Protein AF-A0A2H0LIT5-F1 (afdb_monomer_lite)

Foldseek 3Di:
DDPVVVCPDPVNVVVVVVVVVVVLVVVDDDDDPVVQPPDPDDPVVLVVLLVVQLLLQQLVCCVPPVDGDDPVRSVVSSVVCVVPVVVSVSSVVVCVALVVVVSVVVVDVVVLVVLLVVLLVLLLLLLVLLLVVLVVLLCLVPVLPDPPPPDPDDDDDDDRDDLQHWDDPDQQDTFRFDRVLNVVRDPVVSVLSSVLSSQSQQASFVQLLLQLQVVCVVVVHHDDSSRLSSQQVCRCSRNVLDPPVDSDGYDKGFLLSSQSVCVSSVFHWFKFQADLVLQQVAPAKKWFFWAPVLPLAGAHIWIFGHHHQFWTWIATSVRDIGIHGSVVRVSGTSRIITGGPPPPGHHTDDPVVSSRHIYGHPDDCCSVPPDPPPPPPVPPPD

pLDDT: mean 76.32, std 19.73, range [28.28, 97.38]

Radius of gyration: 26.39 Å; chains: 1; bounding box: 64×63×86 Å

Sequence (382 aa):
MRLDRLIESPSMKALSLALAIIFAAEQAWGADPSTLQTLQASRDYQRQLDTAHTAAIITIYDDLYSRKPTEQELKEALVFLRRTPQLAHLVERLSQSPESRWRLRQLNPERIKYRKAEAARISAEVSRLVGDALRSLARQGQGAGARGQENQNSSSHAPRPTPHAPVSMMPGLDVTPAVPTLTQLNETEIQAFETWLRQPESLCSNCAPNALAPMLGRVGISASREILTSQAFLLDYLGGNLQLRAFSGPLTVSMDTVQRLAQAYGLTLNTVELTPDELVLLRFPMIAALDLTKDGVADHYVVVTEATDDRVDYLESDGTHETIPTYEFLKLFTRYALVASADSYGTLLSASHRHAIHGGHRDKDTYLYGPPLQVLSLYTAA

Structure (mmCIF, N/CA/C/O backbone):
data_AF-A0A2H0LIT5-F1
#
_entry.id   AF-A0A2H0LIT5-F1
#
loop_
_atom_site.group_PDB
_atom_site.id
_atom_site.type_symbol
_atom_site.label_atom_id
_atom_site.label_alt_id
_atom_site.label_comp_id
_atom_site.label_asym_id
_atom_site.label_entity_id
_atom_site.label_seq_id
_atom_site.pdbx_PDB_ins_code
_atom_site.Cartn_x
_atom_site.Cartn_y
_atom_site.Cartn_z
_atom_site.occupancy
_atom_site.B_iso_or_equiv
_atom_site.auth_seq_id
_atom_site.auth_comp_id
_atom_site.auth_asym_id
_atom_site.auth_atom_id
_atom_site.pdbx_PDB_model_num
ATOM 1 N N . MET A 1 1 ? -9.826 43.470 10.179 1.00 46.88 1 MET A N 1
ATOM 2 C CA . MET A 1 1 ? -9.322 42.707 11.344 1.00 46.88 1 MET A CA 1
ATOM 3 C C . MET A 1 1 ? -8.596 41.484 10.794 1.00 46.88 1 MET A C 1
ATOM 5 O O . MET A 1 1 ? -9.184 40.827 9.949 1.00 46.88 1 MET A O 1
ATOM 9 N N . ARG A 1 2 ? -7.319 41.244 11.135 1.00 45.44 2 ARG A N 1
ATOM 10 C CA . ARG A 1 2 ? -6.558 40.087 10.607 1.00 45.44 2 ARG A CA 1
ATOM 11 C C . ARG A 1 2 ? -7.128 38.783 11.179 1.00 45.44 2 ARG A C 1
ATOM 13 O O . ARG A 1 2 ? -7.414 38.751 12.376 1.00 45.44 2 ARG A O 1
ATOM 20 N N . LEU A 1 3 ? -7.295 37.761 10.334 1.00 28.28 3 LEU A N 1
ATOM 21 C CA . LEU A 1 3 ? -7.896 36.459 10.674 1.00 28.28 3 LEU A CA 1
ATOM 22 C C . LEU A 1 3 ? -7.222 35.817 11.903 1.00 28.28 3 LEU A C 1
ATOM 24 O O . LEU A 1 3 ? -7.890 35.267 12.774 1.00 28.28 3 LEU A O 1
ATOM 28 N N . ASP A 1 4 ? -5.913 36.014 12.023 1.00 35.34 4 ASP A N 1
ATOM 29 C CA . ASP A 1 4 ? -5.042 35.491 13.080 1.00 35.34 4 ASP A CA 1
ATOM 30 C C . ASP A 1 4 ? -5.458 35.984 14.480 1.00 35.34 4 ASP A C 1
ATOM 32 O O . ASP A 1 4 ? -5.495 35.217 15.438 1.00 35.34 4 ASP A O 1
ATOM 36 N N . ARG A 1 5 ? -5.895 37.247 14.599 1.00 41.34 5 ARG A N 1
ATOM 37 C CA . ARG A 1 5 ? -6.399 37.802 15.874 1.00 41.34 5 ARG A CA 1
ATOM 38 C C . ARG A 1 5 ? -7.802 37.316 16.229 1.00 41.34 5 ARG A C 1
ATOM 40 O O . ARG A 1 5 ? -8.208 37.409 17.383 1.00 41.34 5 ARG A O 1
ATOM 47 N N . LEU A 1 6 ? -8.558 36.845 15.240 1.00 36.84 6 LEU A N 1
ATOM 48 C CA . LEU A 1 6 ? -9.903 36.315 15.436 1.00 36.84 6 LEU A CA 1
ATOM 49 C C . LEU A 1 6 ? -9.808 34.908 16.046 1.00 36.84 6 LEU A C 1
ATOM 51 O O . LEU A 1 6 ? -10.478 34.644 17.042 1.00 36.84 6 LEU A O 1
ATOM 55 N N . ILE A 1 7 ? -8.892 34.075 15.533 1.00 42.31 7 ILE A N 1
ATOM 56 C CA . ILE A 1 7 ? -8.602 32.711 16.017 1.00 42.31 7 ILE A CA 1
ATOM 57 C C . ILE A 1 7 ? -8.035 32.711 17.445 1.00 42.31 7 ILE A C 1
ATOM 59 O O . ILE A 1 7 ? -8.375 31.842 18.246 1.00 42.31 7 ILE A O 1
ATOM 63 N N . GLU A 1 8 ? -7.217 33.702 17.802 1.00 48.88 8 GLU A N 1
ATOM 64 C CA . GLU A 1 8 ? -6.660 33.812 19.156 1.00 48.88 8 GLU A CA 1
ATOM 65 C C . GLU A 1 8 ? -7.640 34.342 20.204 1.00 48.88 8 GLU A C 1
ATOM 67 O O . GLU A 1 8 ? -7.341 34.292 21.401 1.00 48.88 8 GLU A O 1
ATOM 72 N N . SER A 1 9 ? -8.812 34.831 19.787 1.00 67.94 9 SER A N 1
ATOM 73 C CA . SER A 1 9 ? -9.784 35.341 20.744 1.00 67.94 9 SER A CA 1
ATOM 74 C C . SER A 1 9 ? -10.250 34.215 21.683 1.00 67.94 9 SER A C 1
ATOM 76 O O . SER A 1 9 ? -10.530 33.101 21.225 1.00 67.94 9 SER A O 1
ATOM 78 N N . PRO A 1 10 ? -10.381 34.485 22.996 1.00 61.59 10 PRO A N 1
ATOM 79 C CA . PRO A 1 10 ? -10.907 33.514 23.957 1.00 61.59 10 PRO A CA 1
ATOM 80 C C . PRO A 1 10 ? -12.250 32.927 23.508 1.00 61.59 10 PRO A C 1
ATOM 82 O O . PRO A 1 10 ? -12.506 31.742 23.692 1.00 61.59 10 PRO A O 1
ATOM 85 N N . SER A 1 11 ? -13.066 33.744 22.839 1.00 47.16 11 SER A N 1
ATOM 86 C CA . SER A 1 11 ? -14.354 33.364 22.267 1.00 47.16 11 SER A CA 1
ATOM 87 C C . SER A 1 11 ? -14.230 32.363 21.118 1.00 47.16 11 SER A C 1
ATOM 89 O O . SER A 1 11 ? -15.027 31.438 21.063 1.00 47.16 11 SER A O 1
ATOM 91 N N . MET A 1 12 ? -13.233 32.489 20.233 1.00 52.12 12 MET A N 1
ATOM 92 C CA . MET A 1 12 ? -13.000 31.511 19.160 1.00 52.12 12 MET A CA 1
ATOM 93 C C . MET A 1 12 ? -12.346 30.230 19.662 1.00 52.12 12 MET A C 1
ATOM 95 O O . MET A 1 12 ? -12.681 29.164 19.164 1.00 52.12 12 MET A O 1
ATOM 99 N N . LYS A 1 13 ? -11.474 30.289 20.675 1.00 57.69 13 LYS A N 1
ATOM 100 C CA . LYS A 1 13 ? -10.953 29.075 21.327 1.00 57.69 13 LYS A CA 1
ATOM 101 C C . LYS A 1 13 ? -12.069 28.315 22.044 1.00 57.69 13 LYS A C 1
ATOM 103 O O . LYS A 1 13 ? -12.179 27.103 21.892 1.00 57.69 13 LYS A O 1
ATOM 108 N N . ALA A 1 14 ? -12.939 29.038 22.751 1.00 54.03 14 ALA A N 1
ATOM 109 C CA . ALA A 1 14 ? -14.135 28.476 23.363 1.00 54.03 14 ALA A CA 1
ATOM 110 C C . ALA A 1 14 ? -15.132 27.956 22.316 1.00 54.03 14 ALA A C 1
ATOM 112 O O . ALA A 1 14 ? -15.730 26.916 22.548 1.00 54.03 14 ALA A O 1
ATOM 113 N N . LEU A 1 15 ? -15.277 28.621 21.162 1.00 49.34 15 LEU A N 1
ATOM 114 C CA . LEU A 1 15 ? -16.132 28.174 20.058 1.00 49.34 15 LEU A CA 1
ATOM 115 C C . LEU A 1 15 ? -15.572 26.928 19.366 1.00 49.34 15 LEU A C 1
ATOM 117 O O . LEU A 1 15 ? -16.328 26.004 19.120 1.00 49.34 15 LEU A O 1
ATOM 121 N N . SER A 1 16 ? -14.270 26.862 19.084 1.00 54.06 16 SER A N 1
ATOM 122 C CA . SER A 1 16 ? -13.625 25.683 18.489 1.00 54.06 16 SER A CA 1
ATOM 123 C C . SER A 1 16 ? -13.676 24.484 19.432 1.00 54.06 16 SER A C 1
ATOM 125 O O . SER A 1 16 ? -13.962 23.371 18.998 1.00 54.06 16 SER A O 1
ATOM 127 N N . LEU A 1 17 ? -13.479 24.720 20.733 1.00 54.22 17 LEU A N 1
ATOM 128 C CA . LEU A 1 17 ? -13.672 23.704 21.760 1.00 54.22 17 LEU A CA 1
ATOM 129 C C . LEU A 1 17 ? -15.151 23.298 21.841 1.00 54.22 17 LEU A C 1
ATOM 131 O O . LEU A 1 17 ? -15.450 22.116 21.795 1.00 54.22 17 LEU A O 1
ATOM 135 N N . ALA A 1 18 ? -16.089 24.248 21.863 1.00 48.41 18 ALA A N 1
ATOM 136 C CA . ALA A 1 18 ? -17.526 23.969 21.869 1.00 48.41 18 ALA A CA 1
ATOM 137 C C . ALA A 1 18 ? -18.001 23.239 20.602 1.00 48.41 18 ALA A C 1
ATOM 139 O O . ALA A 1 18 ? -18.852 22.368 20.703 1.00 48.41 18 ALA A O 1
ATOM 140 N N . LEU A 1 19 ? -17.440 23.530 19.427 1.00 47.19 19 LEU A N 1
ATOM 141 C CA . LEU A 1 19 ? -17.748 22.845 18.170 1.00 47.19 19 LEU A CA 1
ATOM 142 C C . LEU A 1 19 ? -17.190 21.422 18.162 1.00 47.19 19 LEU A C 1
ATOM 144 O O . LEU A 1 19 ? -17.916 20.507 17.790 1.00 47.19 19 LEU A O 1
ATOM 148 N N . ALA A 1 20 ? -15.967 21.206 18.657 1.00 52.75 20 ALA A N 1
ATOM 149 C CA . ALA A 1 20 ? -15.430 19.861 18.877 1.00 52.75 20 ALA A CA 1
ATOM 150 C C . ALA A 1 20 ? -16.291 19.057 19.874 1.00 52.75 20 ALA A C 1
ATOM 152 O O . ALA A 1 20 ? -16.468 17.851 19.720 1.00 52.75 20 ALA A O 1
ATOM 153 N N . ILE A 1 21 ? -16.883 19.737 20.861 1.00 50.41 21 ILE A N 1
ATOM 154 C CA . ILE A 1 21 ? -17.790 19.157 21.860 1.00 50.41 21 ILE A CA 1
ATOM 155 C C . ILE A 1 21 ? -19.175 18.851 21.277 1.00 50.41 21 ILE A C 1
ATOM 157 O O . ILE A 1 21 ? -19.727 17.795 21.567 1.00 50.41 21 ILE A O 1
ATOM 161 N N . ILE A 1 22 ? -19.738 19.736 20.450 1.00 44.22 22 ILE A N 1
ATOM 162 C CA . ILE A 1 22 ? -21.031 19.529 19.779 1.00 44.22 22 ILE A CA 1
ATOM 163 C C . ILE A 1 22 ? -20.922 18.377 18.773 1.00 44.22 22 ILE A C 1
ATOM 165 O O . ILE A 1 22 ? -21.782 17.503 18.773 1.00 44.22 22 ILE A O 1
ATOM 169 N N . PHE A 1 23 ? -19.826 18.303 18.010 1.00 43.69 23 PHE A N 1
ATOM 170 C CA . PHE A 1 23 ? -19.557 17.196 17.084 1.00 43.69 23 PHE A CA 1
ATOM 171 C C . PHE A 1 23 ? -19.403 15.851 17.817 1.00 43.69 23 PHE A C 1
ATOM 173 O O . PHE A 1 23 ? -19.815 14.804 17.325 1.00 43.69 23 PHE A O 1
ATOM 180 N N . ALA A 1 24 ? -18.858 15.884 19.036 1.00 47.91 24 ALA A N 1
ATOM 181 C CA . ALA A 1 24 ? -18.772 14.728 19.921 1.00 47.91 24 ALA A CA 1
ATOM 182 C C . ALA A 1 24 ? -20.116 14.359 20.586 1.00 47.91 24 ALA A C 1
ATOM 184 O O . ALA A 1 24 ? -20.344 13.192 20.904 1.00 47.91 24 ALA A O 1
ATOM 185 N N . ALA A 1 25 ? -21.008 15.331 20.797 1.00 41.25 25 ALA A N 1
ATOM 186 C CA . ALA A 1 25 ? -22.327 15.133 21.398 1.00 41.25 25 ALA A CA 1
ATOM 187 C C . ALA A 1 25 ? -23.386 14.648 20.388 1.00 41.25 25 ALA A C 1
ATOM 189 O O . ALA A 1 25 ? -24.246 13.849 20.756 1.00 41.25 25 ALA A O 1
ATOM 190 N N . GLU A 1 26 ? -23.307 15.065 19.119 1.00 39.47 26 GLU A N 1
ATOM 191 C CA . GLU A 1 26 ? -24.199 14.601 18.039 1.00 39.47 26 GLU A CA 1
ATOM 192 C C . GLU A 1 26 ? -24.062 13.096 17.750 1.00 39.47 26 GLU A C 1
ATOM 194 O O . GLU A 1 26 ? -25.013 12.463 17.303 1.00 39.47 26 GLU A O 1
ATOM 199 N N . GLN A 1 27 ? -22.917 12.491 18.078 1.00 45.06 27 GLN A N 1
ATOM 200 C CA . GLN A 1 27 ? -22.673 11.048 17.942 1.00 45.06 27 GLN A CA 1
ATOM 201 C C . GLN A 1 27 ? -23.144 10.229 19.161 1.00 45.06 27 GLN A C 1
ATOM 203 O O . GLN A 1 27 ? -23.008 9.007 19.185 1.00 45.06 27 GLN A O 1
ATOM 208 N N . ALA A 1 28 ? -23.681 10.880 20.199 1.00 43.31 28 ALA A N 1
ATOM 209 C CA . ALA A 1 28 ? -23.946 10.270 21.499 1.00 43.31 28 ALA A CA 1
ATOM 210 C C . ALA A 1 28 ? -25.387 10.509 21.975 1.00 43.31 28 ALA A C 1
ATOM 212 O O . ALA A 1 28 ? -25.616 11.095 23.033 1.00 43.31 28 ALA A O 1
ATOM 213 N N . TRP A 1 29 ? -26.383 10.021 21.237 1.00 38.41 29 TRP A N 1
ATOM 214 C CA . TRP A 1 29 ? -27.737 9.888 21.781 1.00 38.41 29 TRP A CA 1
ATOM 215 C C . TRP A 1 29 ? -27.914 8.505 22.412 1.00 38.41 29 TRP A C 1
ATOM 217 O O . TRP A 1 29 ? -28.050 7.509 21.709 1.00 38.41 29 TRP A O 1
ATOM 227 N N . GLY A 1 30 ? -27.897 8.452 23.752 1.00 43.28 30 GLY A N 1
ATOM 228 C CA . GLY A 1 30 ? -28.296 7.252 24.499 1.00 43.28 30 GLY A CA 1
ATOM 229 C C . GLY A 1 30 ? -27.668 7.016 25.879 1.00 43.28 30 GLY A C 1
ATOM 230 O O . GLY A 1 30 ? -27.470 5.859 26.227 1.00 43.28 30 GLY A O 1
ATOM 231 N N . ALA A 1 31 ? -27.325 8.039 26.674 1.00 36.16 31 ALA A N 1
ATOM 232 C CA . ALA A 1 31 ? -26.805 7.819 28.034 1.00 36.16 31 ALA A CA 1
ATOM 233 C C . ALA A 1 31 ? -27.739 8.376 29.122 1.00 36.16 31 ALA A C 1
ATOM 235 O O . ALA A 1 31 ? -28.137 9.540 29.069 1.00 36.16 31 ALA A O 1
ATOM 236 N N . ASP A 1 32 ? -28.056 7.526 30.105 1.00 39.88 32 ASP A N 1
ATOM 237 C CA . ASP A 1 32 ? -28.914 7.811 31.259 1.00 39.88 32 ASP A CA 1
ATOM 238 C C . ASP A 1 32 ? -28.233 8.794 32.248 1.00 39.88 32 ASP A C 1
ATOM 240 O O . ASP A 1 32 ? -27.153 8.490 32.778 1.00 39.88 32 ASP A O 1
ATOM 244 N N . PRO A 1 33 ? -28.854 9.958 32.534 1.00 41.09 33 PRO A N 1
ATOM 245 C CA . PRO A 1 33 ? -28.364 10.960 33.485 1.00 41.09 33 PRO A CA 1
ATOM 246 C C . PRO A 1 33 ? -28.151 10.455 34.919 1.00 41.09 33 PRO A C 1
ATOM 248 O O . PRO A 1 33 ? -27.396 11.078 35.670 1.00 41.09 33 PRO A O 1
ATOM 251 N N . SER A 1 34 ? -28.793 9.355 35.323 1.00 42.19 34 SER A N 1
ATOM 252 C CA . SER A 1 34 ? -28.765 8.878 36.714 1.00 42.19 34 SER A CA 1
ATOM 253 C C . SER A 1 34 ? -27.408 8.295 37.148 1.00 42.19 34 SER A C 1
ATOM 255 O O . SER A 1 34 ? -27.064 8.321 38.330 1.00 42.19 34 SER A O 1
ATOM 257 N N . THR A 1 35 ? -26.576 7.871 36.194 1.00 42.28 35 THR A N 1
ATOM 258 C CA . THR A 1 35 ? -25.222 7.333 36.426 1.00 42.28 35 THR A CA 1
ATOM 259 C C . THR A 1 35 ? -24.177 8.394 36.808 1.00 42.28 35 THR A C 1
ATOM 261 O O . THR A 1 35 ? -23.099 8.057 37.292 1.00 42.28 35 THR A O 1
ATOM 264 N N . LEU A 1 36 ? -24.463 9.686 36.597 1.00 38.91 36 LEU A N 1
ATOM 265 C CA . LEU A 1 36 ? -23.477 10.772 36.724 1.00 38.91 36 LEU A CA 1
ATOM 266 C C . LEU A 1 36 ? -23.410 11.419 38.120 1.00 38.91 36 LEU A C 1
ATOM 268 O O . LEU A 1 36 ? -22.517 12.229 38.368 1.00 38.91 36 LEU A O 1
ATOM 272 N N . GLN A 1 37 ? -24.323 11.090 39.039 1.00 40.44 37 GLN A N 1
ATOM 273 C CA . GLN A 1 37 ? -24.422 11.759 40.348 1.00 40.44 37 GLN A CA 1
ATOM 274 C C . GLN A 1 37 ? -23.672 11.073 41.505 1.00 40.44 37 GLN A C 1
ATOM 276 O O . GLN A 1 37 ? -23.548 11.669 42.572 1.00 40.44 37 GLN A O 1
ATOM 281 N N . THR A 1 38 ? -23.113 9.874 41.325 1.00 41.53 38 THR A N 1
ATOM 282 C CA . THR A 1 38 ? -22.517 9.078 42.423 1.00 41.53 38 THR A CA 1
ATOM 283 C C . THR A 1 38 ? -20.995 9.174 42.579 1.00 41.53 38 THR A C 1
ATOM 285 O O . THR A 1 38 ? -20.426 8.479 43.417 1.00 41.53 38 THR A O 1
ATOM 288 N N . LEU A 1 39 ? -20.304 10.054 41.851 1.00 42.56 39 LEU A N 1
ATOM 289 C CA . LEU A 1 39 ? -18.839 10.160 41.914 1.00 42.56 39 LEU A CA 1
ATOM 290 C C . LEU A 1 39 ? -18.368 11.346 42.774 1.00 42.56 39 LEU A C 1
ATOM 292 O O . LEU A 1 39 ? -17.823 12.326 42.272 1.00 42.56 39 LEU A O 1
ATOM 296 N N . GLN A 1 40 ? -18.509 11.238 44.098 1.00 47.50 40 GLN A N 1
ATOM 297 C CA . GLN A 1 40 ? -17.606 11.953 45.009 1.00 47.50 40 GLN A CA 1
ATOM 298 C C . GLN A 1 40 ? -16.292 11.166 45.094 1.00 47.50 40 GLN A C 1
ATOM 300 O O . GLN A 1 40 ? -16.123 10.260 45.906 1.00 47.50 40 GLN A O 1
ATOM 305 N N . ALA A 1 41 ? -15.381 11.485 44.179 1.00 54.66 41 ALA A N 1
ATOM 306 C CA . ALA A 1 41 ? -14.093 10.829 44.021 1.00 54.66 41 ALA A CA 1
ATOM 307 C C . ALA A 1 41 ? -13.165 11.022 45.233 1.00 54.66 41 ALA A C 1
ATOM 309 O O . ALA A 1 41 ? -12.994 12.135 45.738 1.00 54.66 41 ALA A O 1
ATOM 310 N N . SER A 1 42 ? -12.484 9.952 45.653 1.00 69.75 42 SER A N 1
ATOM 311 C CA . SER A 1 42 ? -11.337 10.066 46.557 1.00 69.75 42 SER A CA 1
ATOM 312 C C . SER A 1 42 ? -10.236 10.925 45.911 1.00 69.75 42 SER A C 1
ATOM 314 O O . SER A 1 42 ? -10.120 11.000 44.684 1.00 69.75 42 SER A O 1
ATOM 316 N N . ARG A 1 43 ? -9.390 11.580 46.722 1.00 70.06 43 ARG A N 1
ATOM 317 C CA . ARG A 1 43 ? -8.275 12.407 46.212 1.00 70.06 43 ARG A CA 1
ATOM 318 C C . ARG A 1 43 ? -7.346 11.640 45.264 1.00 70.06 43 ARG A C 1
ATOM 320 O O . ARG A 1 43 ? -6.790 12.250 44.356 1.00 70.06 43 ARG A O 1
ATOM 327 N N . ASP A 1 44 ? -7.194 10.334 45.465 1.00 62.94 44 ASP A N 1
ATOM 328 C CA . ASP A 1 44 ? -6.343 9.487 44.630 1.00 62.94 44 ASP A CA 1
ATOM 329 C C . ASP A 1 44 ? -6.986 9.192 43.269 1.00 62.94 44 ASP A C 1
ATOM 331 O O . ASP A 1 44 ? -6.302 9.265 42.249 1.00 62.94 44 ASP A O 1
ATOM 335 N N . TYR A 1 45 ? -8.308 8.987 43.225 1.00 69.44 45 TYR A N 1
ATOM 336 C CA . TYR A 1 45 ? -9.049 8.858 41.967 1.00 69.44 45 TYR A CA 1
ATOM 337 C C . TYR A 1 45 ? -8.989 10.150 41.144 1.00 69.44 45 TYR A C 1
ATOM 339 O O . TYR A 1 45 ? -8.730 10.114 39.945 1.00 69.44 45 TYR A O 1
ATOM 347 N N . GLN A 1 46 ? -9.132 11.313 41.791 1.00 72.38 46 GLN A N 1
ATOM 348 C CA . GLN A 1 46 ? -9.043 12.601 41.099 1.00 72.38 46 GLN A CA 1
ATOM 349 C C . GLN A 1 46 ? -7.662 12.825 40.464 1.00 72.38 46 GLN A C 1
ATOM 351 O O . GLN A 1 46 ? -7.582 13.325 39.344 1.00 72.38 46 GLN A O 1
ATOM 356 N N . ARG A 1 47 ? -6.576 12.416 41.140 1.00 71.12 47 ARG A N 1
ATOM 357 C CA . ARG A 1 47 ? -5.219 12.482 40.572 1.00 71.12 47 ARG A CA 1
ATOM 358 C C . ARG A 1 47 ? -5.066 11.577 39.354 1.00 71.12 47 ARG A C 1
ATOM 360 O O . ARG A 1 47 ? -4.507 12.024 38.360 1.00 71.12 47 ARG A O 1
ATOM 367 N N . GLN A 1 48 ? -5.575 10.344 39.414 1.00 66.44 48 GLN A N 1
ATOM 368 C CA . GLN A 1 48 ? -5.552 9.423 38.271 1.00 66.44 48 GLN A CA 1
ATOM 369 C C . GLN A 1 48 ? -6.317 10.002 37.073 1.00 66.44 48 GLN A C 1
ATOM 371 O O . GLN A 1 48 ? -5.811 9.986 35.951 1.00 66.44 48 GLN A O 1
ATOM 376 N N . LEU A 1 49 ? -7.487 10.595 37.328 1.00 67.06 49 LEU A N 1
ATOM 377 C CA . LEU A 1 49 ? -8.304 11.246 36.306 1.00 67.06 49 LEU A CA 1
ATOM 378 C C . LEU A 1 49 ? -7.584 12.450 35.677 1.00 67.06 49 LEU A C 1
ATOM 380 O O . LEU A 1 49 ? -7.556 12.602 34.459 1.00 67.06 49 LEU A O 1
ATOM 384 N N . ASP A 1 50 ? -6.947 13.288 36.498 1.00 70.81 50 ASP A N 1
ATOM 385 C CA . ASP A 1 50 ? -6.175 14.439 36.025 1.00 70.81 50 ASP A CA 1
ATOM 386 C C . ASP A 1 50 ? -4.958 14.016 35.188 1.00 70.81 50 ASP A C 1
ATOM 388 O O . ASP A 1 50 ? -4.631 14.684 34.206 1.00 70.81 50 ASP A O 1
ATOM 392 N N . THR A 1 51 ? -4.301 12.900 35.528 1.00 67.88 51 THR A N 1
ATOM 393 C CA . THR A 1 51 ? -3.216 12.326 34.715 1.00 67.88 51 THR A CA 1
ATOM 394 C C . THR A 1 51 ? -3.725 11.864 33.349 1.00 67.88 51 THR A C 1
ATOM 396 O O . THR A 1 51 ? -3.116 12.200 32.332 1.00 67.88 51 THR A O 1
ATOM 399 N N . ALA A 1 52 ? -4.858 11.158 33.301 1.00 62.47 52 ALA A N 1
ATOM 400 C CA . ALA A 1 52 ? -5.463 10.708 32.047 1.00 62.47 52 ALA A CA 1
ATOM 401 C C . ALA A 1 52 ? -5.902 11.891 31.164 1.00 62.47 52 ALA A C 1
ATOM 403 O O . ALA A 1 52 ? -5.568 11.947 29.980 1.00 62.47 52 ALA A O 1
ATOM 404 N N . HIS A 1 53 ? -6.571 12.888 31.750 1.00 70.56 53 HIS A N 1
ATOM 405 C CA . HIS A 1 53 ? -6.959 14.109 31.044 1.00 70.56 53 HIS A CA 1
ATOM 406 C C . HIS A 1 53 ? -5.756 14.899 30.534 1.00 70.56 53 HIS A C 1
ATOM 408 O O . HIS A 1 53 ? -5.793 15.416 29.422 1.00 70.56 53 HIS A O 1
ATOM 414 N N . THR A 1 54 ? -4.678 14.972 31.316 1.00 67.75 54 THR A N 1
ATOM 415 C CA . THR A 1 54 ? -3.439 15.639 30.901 1.00 67.75 54 THR A CA 1
ATOM 416 C C . THR A 1 54 ? -2.866 14.999 29.643 1.00 67.75 54 THR A C 1
ATOM 418 O O . THR A 1 54 ? -2.536 15.711 28.696 1.00 67.75 54 THR A O 1
ATOM 421 N N . ALA A 1 55 ? -2.792 13.666 29.605 1.00 63.34 55 ALA A N 1
ATOM 422 C CA . ALA A 1 55 ? -2.324 12.942 28.429 1.00 63.34 55 ALA A CA 1
ATOM 423 C C . ALA A 1 55 ? -3.214 13.221 27.207 1.00 63.34 55 ALA A C 1
ATOM 425 O O . ALA A 1 55 ? -2.696 13.585 26.155 1.00 63.34 55 ALA A O 1
ATOM 426 N N . ALA A 1 56 ? -4.540 13.153 27.368 1.00 62.47 56 ALA A N 1
ATOM 427 C CA . ALA A 1 56 ? -5.488 13.432 26.290 1.00 62.47 56 ALA A CA 1
ATOM 428 C C . ALA A 1 56 ? -5.382 14.875 25.759 1.00 62.47 56 ALA A C 1
ATOM 430 O O . ALA A 1 56 ? -5.362 15.082 24.549 1.00 62.47 56 ALA A O 1
ATOM 431 N N . ILE A 1 57 ? -5.266 15.876 26.642 1.00 67.62 57 ILE A N 1
ATOM 432 C CA . ILE A 1 57 ? -5.107 17.287 26.251 1.00 67.62 57 ILE A CA 1
ATOM 433 C C . ILE A 1 57 ? -3.800 17.495 25.483 1.00 67.62 57 ILE A C 1
ATOM 435 O O . ILE A 1 57 ? -3.797 18.199 24.476 1.00 67.62 57 ILE A O 1
ATOM 439 N N . ILE A 1 58 ? -2.698 16.887 25.935 1.00 67.25 58 ILE A N 1
ATOM 440 C CA . ILE A 1 58 ? -1.406 16.979 25.242 1.00 67.25 58 ILE A CA 1
ATOM 441 C C . ILE A 1 58 ? -1.517 16.400 23.832 1.00 67.25 58 ILE A C 1
ATOM 443 O O . ILE A 1 58 ? -1.075 17.055 22.893 1.00 67.25 58 ILE A O 1
ATOM 447 N N . THR A 1 59 ? -2.142 15.230 23.677 1.00 56.91 59 THR A N 1
ATOM 448 C CA . THR A 1 59 ? -2.379 14.621 22.362 1.00 56.91 59 THR A CA 1
ATOM 449 C C . THR A 1 59 ? -3.219 15.522 21.467 1.00 56.91 59 THR A C 1
ATOM 451 O O . THR A 1 59 ? -2.820 15.788 20.343 1.00 56.91 59 THR A O 1
ATOM 454 N N . ILE A 1 60 ? -4.338 16.054 21.966 1.00 64.12 60 ILE A N 1
ATOM 455 C CA . ILE A 1 60 ? -5.206 16.949 21.185 1.00 64.12 60 ILE A CA 1
ATOM 456 C C . ILE A 1 60 ? -4.435 18.186 20.710 1.00 64.12 60 ILE A C 1
ATOM 458 O O . ILE A 1 60 ? -4.633 18.650 19.590 1.00 64.12 60 ILE A O 1
ATOM 462 N N . TYR A 1 61 ? -3.560 18.734 21.553 1.00 70.25 61 TYR A N 1
ATOM 463 C CA . TYR A 1 61 ? -2.754 19.895 21.191 1.00 70.25 61 TYR A CA 1
ATOM 464 C C . TYR A 1 61 ? -1.686 19.577 20.143 1.00 70.25 61 TYR A C 1
ATOM 466 O O . TYR A 1 61 ? -1.460 20.384 19.241 1.00 70.25 61 TYR A O 1
ATOM 474 N N . ASP A 1 62 ? -1.065 18.405 20.237 1.00 54.66 62 ASP A N 1
ATOM 475 C CA . ASP A 1 62 ? -0.114 17.931 19.234 1.00 54.66 62 ASP A CA 1
ATOM 476 C C . ASP A 1 62 ? -0.819 17.691 17.887 1.00 54.66 62 ASP A C 1
ATOM 478 O O . ASP A 1 62 ? -0.367 18.181 16.856 1.00 54.66 62 ASP A O 1
ATOM 482 N N . ASP A 1 63 ? -2.001 17.075 17.911 1.00 46.97 63 ASP A N 1
ATOM 483 C CA . ASP A 1 63 ? -2.794 16.776 16.714 1.00 46.97 63 ASP A CA 1
ATOM 484 C C . ASP A 1 63 ? -3.339 18.023 16.018 1.00 46.97 63 ASP A C 1
ATOM 486 O O . ASP A 1 63 ? -3.268 18.150 14.796 1.00 46.97 63 ASP A O 1
ATOM 490 N N . LEU A 1 64 ? -3.923 18.948 16.783 1.00 48.97 64 LEU A N 1
ATOM 491 C CA . LEU A 1 64 ? -4.614 20.108 16.216 1.00 48.97 64 LEU A CA 1
ATOM 492 C C . LEU A 1 64 ? -3.688 21.298 15.977 1.00 48.97 64 LEU A C 1
ATOM 494 O O . LEU A 1 64 ? -3.977 22.132 15.117 1.00 48.97 64 LEU A O 1
ATOM 498 N N . TYR A 1 65 ? -2.612 21.414 16.756 1.00 56.31 65 TYR A N 1
ATOM 499 C CA . TYR A 1 65 ? -1.755 22.599 16.755 1.00 56.31 65 TYR A CA 1
ATOM 500 C C . TYR A 1 65 ? -0.272 22.286 16.530 1.00 56.31 65 TYR A C 1
ATOM 502 O O . TYR A 1 65 ? 0.524 23.227 16.514 1.00 56.31 65 TYR A O 1
ATOM 510 N N . SER A 1 66 ? 0.108 21.009 16.372 1.00 63.38 66 SER A N 1
ATOM 511 C CA . SER A 1 66 ? 1.499 20.559 16.180 1.00 63.38 66 SER A CA 1
ATOM 512 C C . SER A 1 66 ? 2.461 21.147 17.216 1.00 63.38 66 SER A C 1
ATOM 514 O O . SER A 1 66 ? 3.603 21.503 16.917 1.00 63.38 66 SER A O 1
ATOM 516 N N . ARG A 1 67 ? 1.971 21.319 18.451 1.00 81.94 67 ARG A N 1
ATOM 517 C CA . ARG A 1 67 ? 2.742 21.822 19.588 1.00 81.94 67 ARG A CA 1
ATOM 518 C C . ARG A 1 67 ? 2.186 21.279 20.893 1.00 81.94 67 ARG A C 1
ATOM 520 O O . ARG A 1 67 ? 0.994 21.030 21.024 1.00 81.94 67 ARG A O 1
ATOM 527 N N . LYS A 1 68 ? 3.027 21.242 21.923 1.00 68.12 68 LYS A N 1
ATOM 528 C CA . LYS A 1 68 ? 2.568 20.963 23.287 1.00 68.12 68 LYS A CA 1
ATOM 529 C C . LYS A 1 68 ? 1.767 22.149 23.852 1.00 68.12 68 LYS A C 1
ATOM 531 O O . LYS A 1 68 ? 2.080 23.306 23.535 1.00 68.12 68 LYS A O 1
ATOM 536 N N . PRO A 1 69 ? 0.754 21.895 24.700 1.00 69.38 69 PRO A N 1
ATOM 537 C CA . PRO A 1 69 ? 0.098 22.959 25.446 1.00 69.38 69 PRO A CA 1
ATOM 538 C C . PRO A 1 69 ? 1.104 23.585 26.417 1.00 69.38 69 PRO A C 1
ATOM 540 O O . PRO A 1 69 ? 1.957 22.897 26.983 1.00 69.38 69 PRO A O 1
ATOM 543 N N . THR A 1 70 ? 1.007 24.894 26.625 1.00 85.50 70 THR A N 1
ATOM 544 C CA . THR A 1 70 ? 1.719 25.551 27.727 1.00 85.50 70 THR A CA 1
ATOM 545 C C . THR A 1 70 ? 1.179 25.051 29.071 1.00 85.50 70 THR A C 1
ATOM 547 O O . THR A 1 70 ? 0.054 24.557 29.155 1.00 85.50 70 THR A O 1
ATOM 550 N N . GLU A 1 71 ? 1.952 25.202 30.150 1.00 79.12 71 GLU A N 1
ATOM 551 C CA . GLU A 1 71 ? 1.509 24.811 31.498 1.00 79.12 71 GLU A CA 1
ATOM 552 C C . GLU A 1 71 ? 0.180 25.485 31.882 1.00 79.12 71 GLU A C 1
ATOM 554 O O . GLU A 1 71 ? -0.703 24.855 32.466 1.00 79.12 71 GLU A O 1
ATOM 559 N N . GLN A 1 72 ? 0.006 26.748 31.484 1.00 79.12 72 GLN A N 1
ATOM 560 C CA . GLN A 1 72 ? -1.220 27.503 31.720 1.00 79.12 72 GLN A CA 1
ATOM 561 C C . GLN A 1 72 ? -2.405 26.950 30.914 1.00 79.12 72 GLN A C 1
ATOM 563 O O . GLN A 1 72 ? -3.470 26.741 31.488 1.00 79.12 72 GLN A O 1
ATOM 568 N N . GLU A 1 73 ? -2.225 26.655 29.623 1.00 74.25 73 GLU A N 1
ATOM 569 C CA . GLU A 1 73 ? -3.271 26.044 28.786 1.00 74.25 73 GLU A CA 1
ATOM 570 C C . GLU A 1 73 ? -3.692 24.671 29.318 1.00 74.25 73 GLU A C 1
ATOM 572 O O . GLU A 1 73 ? -4.882 24.368 29.402 1.00 74.25 73 GLU A O 1
ATOM 577 N N . LEU A 1 74 ? -2.722 23.857 29.740 1.00 74.19 74 LEU A N 1
ATOM 578 C CA . LEU A 1 74 ? -2.986 22.552 30.333 1.00 74.19 74 LEU A CA 1
ATOM 579 C C . LEU A 1 74 ? -3.777 22.687 31.642 1.00 74.19 74 LEU A C 1
ATOM 581 O O . LEU A 1 74 ? -4.761 21.979 31.860 1.00 74.19 74 LEU A O 1
ATOM 585 N N . LYS A 1 75 ? -3.381 23.628 32.503 1.00 78.88 75 LYS A N 1
ATOM 586 C CA . LYS A 1 75 ? -4.072 23.920 33.762 1.00 78.88 75 LYS A CA 1
ATOM 587 C C . LYS A 1 75 ? -5.503 24.402 33.525 1.00 78.88 75 LYS A C 1
ATOM 589 O O . LYS A 1 75 ? -6.414 23.943 34.213 1.00 78.88 75 LYS A O 1
ATOM 594 N N . GLU A 1 76 ? -5.714 25.299 32.567 1.00 75.62 76 GLU A N 1
ATOM 595 C CA . GLU A 1 76 ? -7.040 25.808 32.201 1.00 75.62 76 GLU A CA 1
ATOM 596 C C . GLU A 1 76 ? -7.940 24.696 31.657 1.00 75.62 76 GLU A C 1
ATOM 598 O O . GLU A 1 76 ? -9.078 24.556 32.112 1.00 75.62 76 GLU A O 1
ATOM 603 N N . ALA A 1 77 ? -7.414 23.850 30.771 1.00 72.44 77 ALA A N 1
ATOM 604 C CA . ALA A 1 77 ? -8.138 22.707 30.229 1.00 72.44 77 ALA A CA 1
ATOM 605 C C . ALA A 1 77 ? -8.517 21.688 31.321 1.00 72.44 77 ALA A C 1
ATOM 607 O O . ALA A 1 77 ? -9.657 21.228 31.366 1.00 72.44 77 ALA A O 1
ATOM 608 N N . LEU A 1 78 ? -7.620 21.391 32.268 1.00 73.38 78 LEU A N 1
ATOM 609 C CA . LEU A 1 78 ? -7.926 20.512 33.404 1.00 73.38 78 LEU A CA 1
ATOM 610 C C . LEU A 1 78 ? -8.985 21.110 34.337 1.00 73.38 78 LEU A C 1
ATOM 612 O O . LEU A 1 78 ? -9.900 20.408 34.768 1.00 73.38 78 LEU A O 1
ATOM 616 N N . VAL A 1 79 ? -8.893 22.407 34.648 1.00 77.88 79 VAL A N 1
ATOM 617 C CA . VAL A 1 79 ? -9.906 23.102 35.460 1.00 77.88 79 VAL A CA 1
ATOM 618 C C . VAL A 1 79 ? -11.266 23.072 34.767 1.00 77.88 79 VAL A C 1
ATOM 620 O O . VAL A 1 79 ? -12.281 22.852 35.430 1.00 77.88 79 VAL A O 1
ATOM 623 N N . PHE A 1 80 ? -11.291 23.255 33.448 1.00 75.12 80 PHE A N 1
ATOM 624 C CA . PHE A 1 80 ? -12.502 23.152 32.647 1.00 75.12 80 PHE A CA 1
ATOM 625 C C . PHE A 1 80 ? -13.095 21.736 32.695 1.00 75.12 80 PHE A C 1
ATOM 627 O O . PHE A 1 80 ? -14.256 21.579 33.069 1.00 75.12 80 PHE A O 1
ATOM 634 N N . LEU A 1 81 ? -12.303 20.688 32.450 1.00 70.06 81 LEU A N 1
ATOM 635 C CA . LEU A 1 81 ? -12.779 19.298 32.515 1.00 70.06 81 LEU A CA 1
ATOM 636 C C . LEU A 1 81 ? -13.325 18.924 33.902 1.00 70.06 81 LEU A C 1
ATOM 638 O O . LEU A 1 81 ? -14.372 18.288 33.996 1.00 70.06 81 LEU A O 1
ATOM 642 N N . ARG A 1 82 ? -12.698 19.397 34.989 1.00 75.81 82 ARG A N 1
ATOM 643 C CA . ARG A 1 82 ? -13.213 19.192 36.359 1.00 75.81 82 ARG A CA 1
ATOM 644 C C . ARG A 1 82 ? -14.566 19.857 36.607 1.00 75.81 82 ARG A C 1
ATOM 646 O O . ARG A 1 82 ? -15.347 19.363 37.413 1.00 75.81 82 ARG A O 1
ATOM 653 N N . ARG A 1 83 ? -14.842 20.985 35.947 1.00 76.56 83 ARG A N 1
ATOM 654 C CA . ARG A 1 83 ? -16.115 21.718 36.068 1.00 76.56 83 ARG A CA 1
ATOM 655 C C . ARG A 1 83 ? -17.210 21.172 35.151 1.00 76.56 83 ARG A C 1
ATOM 657 O O . ARG A 1 83 ? -18.367 21.540 35.327 1.00 76.56 83 ARG A O 1
ATOM 664 N N . THR A 1 84 ? -16.863 20.285 34.220 1.00 74.06 84 THR A N 1
ATOM 665 C CA . THR A 1 84 ? -17.792 19.720 33.233 1.00 74.06 84 THR A CA 1
ATOM 666 C C . THR A 1 84 ? -17.633 18.192 33.159 1.00 74.06 84 THR A C 1
ATOM 668 O O . THR A 1 84 ? -17.072 17.666 32.200 1.00 74.06 84 THR A O 1
ATOM 671 N N . PRO A 1 85 ? -18.133 17.438 34.160 1.00 69.38 85 PRO A N 1
ATOM 672 C CA . PRO A 1 85 ? -17.939 15.984 34.250 1.00 69.38 85 PRO A CA 1
ATOM 673 C C . PRO A 1 85 ? -18.538 15.199 33.070 1.00 69.38 85 PRO A C 1
ATOM 675 O O . PRO A 1 85 ? -17.989 14.178 32.668 1.00 69.38 85 PRO A O 1
ATOM 678 N N . GLN A 1 86 ? -19.610 15.704 32.453 1.00 63.25 86 GLN A N 1
ATOM 679 C CA . GLN A 1 86 ? -20.178 15.141 31.218 1.00 63.25 86 GLN A CA 1
ATOM 680 C C . GLN A 1 86 ? -19.178 15.192 30.056 1.00 63.25 86 GLN A C 1
ATOM 682 O O . GLN A 1 86 ? -19.084 14.257 29.265 1.00 63.25 86 GLN A O 1
ATOM 687 N N . LEU A 1 87 ? -18.399 16.273 29.982 1.00 59.81 87 LEU A N 1
ATOM 688 C CA . LEU A 1 87 ? -17.376 16.448 28.966 1.00 59.81 87 LEU A CA 1
ATOM 689 C C . LEU A 1 87 ? -16.130 15.614 29.264 1.00 59.81 87 LEU A C 1
ATOM 691 O O . LEU A 1 87 ? -15.577 15.020 28.348 1.00 59.81 87 LEU A O 1
ATOM 695 N N . ALA A 1 88 ? -15.714 15.533 30.528 1.00 60.72 88 ALA A N 1
ATOM 696 C CA . ALA A 1 88 ? -14.649 14.626 30.952 1.00 60.72 88 ALA A CA 1
ATOM 697 C C . ALA A 1 88 ? -14.961 13.179 30.540 1.00 60.72 88 ALA A C 1
ATOM 699 O O . ALA A 1 88 ? -14.145 12.533 29.892 1.00 60.72 88 ALA A O 1
ATOM 700 N N . HIS A 1 89 ? -16.186 12.720 30.804 1.00 61.69 89 HIS A N 1
ATOM 701 C CA . HIS A 1 89 ? -16.640 11.394 30.394 1.00 61.69 89 HIS A CA 1
ATOM 702 C C . HIS A 1 89 ? -16.701 11.223 28.865 1.00 61.69 89 HIS A C 1
ATOM 704 O O . HIS A 1 89 ? -16.420 10.149 28.339 1.00 61.69 89 HIS A O 1
ATOM 710 N N . LEU A 1 90 ? -17.041 12.277 28.118 1.00 59.00 90 LEU A N 1
ATOM 711 C CA . LEU A 1 90 ? -17.023 12.254 26.655 1.00 59.00 90 LEU A CA 1
ATOM 712 C C . LEU A 1 90 ? -15.596 12.185 26.096 1.00 59.00 90 LEU A C 1
ATOM 714 O O . LEU A 1 90 ? -15.347 11.379 25.210 1.00 59.00 90 LEU A O 1
ATOM 718 N N . VAL A 1 91 ? -14.656 12.965 26.634 1.00 61.66 91 VAL A N 1
ATOM 719 C CA . VAL A 1 91 ? -13.226 12.912 26.281 1.00 61.66 91 VAL A CA 1
ATOM 720 C C . VAL A 1 91 ? -12.632 11.553 26.644 1.00 61.66 91 VAL A C 1
ATOM 722 O O . VAL A 1 91 ? -11.867 10.988 25.867 1.00 61.66 91 VAL A O 1
ATOM 725 N N . GLU A 1 92 ? -13.028 10.976 27.775 1.00 63.16 92 GLU A N 1
ATOM 726 C CA . GLU A 1 92 ? -12.649 9.621 28.165 1.00 63.16 92 GLU A CA 1
ATOM 727 C C . GLU A 1 92 ? -13.191 8.587 27.167 1.00 63.16 92 GLU A C 1
ATOM 729 O O . GLU A 1 92 ? -12.414 7.822 26.602 1.00 63.16 92 GLU A O 1
ATOM 734 N N . ARG A 1 93 ? -14.489 8.613 26.836 1.00 61.47 93 ARG A N 1
ATOM 735 C CA . ARG A 1 93 ? -15.068 7.706 25.827 1.00 61.47 93 ARG A CA 1
ATOM 736 C C . ARG A 1 93 ? -14.452 7.892 24.445 1.00 61.47 93 ARG A C 1
ATOM 738 O O . ARG A 1 93 ? -14.171 6.906 23.770 1.00 61.47 93 ARG A O 1
ATOM 745 N N . LEU A 1 94 ? -14.196 9.133 24.036 1.00 56.50 94 LEU A N 1
ATOM 746 C CA . LEU A 1 94 ? -13.530 9.431 22.775 1.00 56.50 94 LEU A CA 1
ATOM 747 C C . LEU A 1 94 ? -12.098 8.925 22.785 1.00 56.50 94 LEU A C 1
ATOM 749 O O . LEU A 1 94 ? -11.719 8.274 21.825 1.00 56.50 94 LEU A O 1
ATOM 753 N N . SER A 1 95 ? -11.321 9.143 23.845 1.00 59.09 95 SER A N 1
ATOM 754 C CA . SER A 1 95 ? -9.951 8.619 23.957 1.00 59.09 95 SER A CA 1
ATOM 755 C C . SER A 1 95 ? -9.904 7.089 24.038 1.00 59.09 95 SER A C 1
ATOM 757 O O . SER A 1 95 ? -8.923 6.487 23.604 1.00 59.09 95 SER A O 1
ATOM 759 N N . GLN A 1 96 ? -10.980 6.450 24.508 1.00 59.66 96 GLN A N 1
ATOM 760 C CA . GLN A 1 96 ? -11.161 4.997 24.478 1.00 59.66 96 GLN A CA 1
ATOM 761 C C . GLN A 1 96 ? -11.784 4.468 23.178 1.00 59.66 96 GLN A C 1
ATOM 763 O O . GLN A 1 96 ? -11.792 3.248 22.956 1.00 59.66 96 GLN A O 1
ATOM 768 N N . SER A 1 97 ? -12.256 5.338 22.282 1.00 61.88 97 SER A N 1
ATOM 769 C CA . SER A 1 97 ? -12.737 4.902 20.971 1.00 61.88 97 SER A CA 1
ATOM 770 C C . SER A 1 97 ? -11.609 4.185 20.209 1.00 61.88 97 SER A C 1
ATOM 772 O O . SER A 1 97 ? -10.430 4.517 20.394 1.00 61.88 97 SER A O 1
ATOM 774 N N . PRO A 1 98 ? -11.925 3.174 19.381 1.00 56.97 98 PRO A N 1
ATOM 775 C CA . PRO A 1 98 ? -10.927 2.510 18.545 1.00 56.97 98 PRO A CA 1
ATOM 776 C C . PRO A 1 98 ? -10.121 3.503 17.697 1.00 56.97 98 PRO A C 1
ATOM 778 O O . PRO A 1 98 ? -8.900 3.386 17.639 1.00 56.97 98 PRO A O 1
ATOM 781 N N . GLU A 1 99 ? -10.782 4.526 17.142 1.00 56.38 99 GLU A N 1
ATOM 782 C CA . GLU A 1 99 ? -10.153 5.565 16.320 1.00 56.38 99 GLU A CA 1
ATOM 783 C C . GLU A 1 99 ? -9.154 6.414 17.117 1.00 56.38 99 GLU A C 1
ATOM 785 O O . GLU A 1 99 ? -8.002 6.542 16.710 1.00 56.38 99 GLU A O 1
ATOM 790 N N . SER A 1 100 ? -9.530 6.947 18.284 1.00 61.12 100 SER A N 1
ATOM 791 C CA . SER A 1 100 ? -8.584 7.733 19.091 1.00 61.12 100 SER A CA 1
ATOM 792 C C . SER A 1 100 ? -7.455 6.883 19.646 1.00 61.12 100 SER A C 1
ATOM 794 O O . SER A 1 100 ? -6.325 7.354 19.705 1.00 61.12 100 SER A O 1
ATOM 796 N N . ARG A 1 101 ? -7.716 5.625 20.028 1.00 64.94 101 ARG A N 1
ATOM 797 C CA . ARG A 1 101 ? -6.651 4.701 20.440 1.00 64.94 101 ARG A CA 1
ATOM 798 C C . ARG A 1 101 ? -5.692 4.418 19.290 1.00 64.94 101 ARG A C 1
ATOM 800 O O . ARG A 1 101 ? -4.487 4.366 19.522 1.00 64.94 101 ARG A O 1
ATOM 807 N N . TRP A 1 102 ? -6.206 4.263 18.072 1.00 65.31 102 TRP A N 1
ATOM 808 C CA . TRP A 1 102 ? -5.386 4.142 16.872 1.00 65.31 102 TRP A CA 1
ATOM 809 C C . TRP A 1 102 ? -4.558 5.415 16.649 1.00 65.31 102 TRP A C 1
ATOM 811 O O . TRP A 1 102 ? -3.336 5.315 16.588 1.00 65.31 102 TRP A O 1
ATOM 821 N N . ARG A 1 103 ? -5.163 6.613 16.669 1.00 64.00 103 ARG A N 1
ATOM 822 C CA . ARG A 1 103 ? -4.441 7.897 16.526 1.00 64.00 103 ARG A CA 1
ATOM 823 C C . ARG A 1 103 ? -3.368 8.081 17.602 1.00 64.00 103 ARG A C 1
ATOM 825 O O . ARG A 1 103 ? -2.210 8.312 17.281 1.00 64.00 103 ARG A O 1
ATOM 832 N N . LEU A 1 104 ? -3.705 7.855 18.871 1.00 63.25 104 LEU A N 1
ATOM 833 C CA . LEU A 1 104 ? -2.763 7.883 19.996 1.00 63.25 104 LEU A CA 1
ATOM 834 C C . LEU A 1 104 ? -1.586 6.922 19.795 1.00 63.25 104 LEU A C 1
ATOM 836 O O . LEU A 1 104 ? -0.447 7.255 20.123 1.00 63.25 104 LEU A O 1
ATOM 840 N N . ARG A 1 105 ? -1.839 5.730 19.241 1.00 66.00 105 ARG A N 1
ATOM 841 C CA . ARG A 1 105 ? -0.779 4.781 18.882 1.00 66.00 105 ARG A CA 1
ATOM 842 C C . ARG A 1 105 ? 0.103 5.312 17.753 1.00 66.00 105 ARG A C 1
ATOM 844 O O . ARG A 1 105 ? 1.318 5.131 17.834 1.00 66.00 105 ARG A O 1
ATOM 851 N N . GLN A 1 106 ? -0.471 5.968 16.742 1.00 64.81 106 GLN A N 1
ATOM 852 C CA . GLN A 1 106 ? 0.297 6.613 15.670 1.00 64.81 106 GLN A CA 1
ATOM 853 C C . GLN A 1 106 ? 1.198 7.735 16.206 1.00 64.81 106 GLN A C 1
ATOM 855 O O . GLN A 1 106 ? 2.294 7.943 15.690 1.00 64.81 106 GLN A O 1
ATOM 860 N N . LEU A 1 107 ? 0.783 8.394 17.287 1.00 66.38 107 LEU A N 1
ATOM 861 C CA . LEU A 1 107 ? 1.508 9.500 17.914 1.00 66.38 107 LEU A CA 1
ATOM 862 C C . LEU A 1 107 ? 2.538 9.055 18.958 1.00 66.38 107 LEU A C 1
ATOM 864 O O . LEU A 1 107 ? 3.227 9.889 19.542 1.00 66.38 107 LEU A O 1
ATOM 868 N N . ASN A 1 108 ? 2.669 7.750 19.218 1.00 74.12 108 ASN A N 1
ATOM 869 C CA . ASN A 1 108 ? 3.652 7.250 20.173 1.00 74.12 108 ASN A CA 1
ATOM 870 C C . ASN A 1 108 ? 5.078 7.619 19.701 1.00 74.12 108 ASN A C 1
ATOM 872 O O . ASN A 1 108 ? 5.512 7.111 18.661 1.00 74.12 108 ASN A O 1
ATOM 876 N N . PRO A 1 109 ? 5.844 8.431 20.460 1.00 73.25 109 PRO A N 1
ATOM 877 C CA . PRO A 1 109 ? 7.149 8.924 20.018 1.00 73.25 109 PRO A CA 1
ATOM 878 C C . PRO A 1 109 ? 8.160 7.818 19.707 1.00 73.25 109 PRO A C 1
ATOM 880 O O . PRO A 1 109 ? 8.926 7.943 18.753 1.00 73.25 109 PRO A O 1
ATOM 883 N N . GLU A 1 110 ? 8.147 6.718 20.464 1.00 77.38 110 GLU A N 1
ATOM 884 C CA . GLU A 1 110 ? 9.040 5.582 20.218 1.00 77.38 110 GLU A CA 1
ATOM 885 C C . GLU A 1 110 ? 8.649 4.839 18.937 1.00 77.38 110 GLU A C 1
ATOM 887 O O . GLU A 1 110 ? 9.521 4.468 18.151 1.00 77.38 110 GLU A O 1
ATOM 892 N N . ARG A 1 111 ? 7.345 4.696 18.657 1.00 75.69 111 ARG A N 1
ATOM 893 C CA . ARG A 1 111 ? 6.859 4.107 17.396 1.00 75.69 111 ARG A CA 1
ATOM 894 C C . ARG A 1 111 ? 7.184 5.009 16.210 1.00 75.69 111 ARG A C 1
ATOM 896 O O . ARG A 1 111 ? 7.625 4.512 15.181 1.00 75.69 111 ARG A O 1
ATOM 903 N N . ILE A 1 112 ? 7.028 6.327 16.344 1.00 77.00 112 ILE A N 1
ATOM 904 C CA . ILE A 1 112 ? 7.439 7.296 15.314 1.00 77.00 112 ILE A CA 1
ATOM 905 C C . ILE A 1 112 ? 8.944 7.190 15.057 1.00 77.00 112 ILE A C 1
ATOM 907 O O . ILE A 1 112 ? 9.363 7.081 13.908 1.00 77.00 112 ILE A O 1
ATOM 911 N N . LYS A 1 113 ? 9.763 7.188 16.114 1.00 81.00 113 LYS A N 1
ATOM 912 C CA . LYS A 1 113 ? 11.221 7.064 16.008 1.00 81.00 113 LYS A CA 1
ATOM 913 C C . LYS A 1 113 ? 11.626 5.755 15.332 1.00 81.00 113 LYS A C 1
ATOM 915 O O . LYS A 1 113 ? 12.467 5.777 14.436 1.00 81.00 113 LYS A O 1
ATOM 920 N N . TYR A 1 114 ? 11.013 4.641 15.727 1.00 82.88 114 TYR A N 1
ATOM 921 C CA . TYR A 1 114 ? 11.240 3.336 15.112 1.00 82.88 114 TYR A CA 1
ATOM 922 C C . TYR A 1 114 ? 10.851 3.335 13.629 1.00 82.88 114 TYR A C 1
ATOM 924 O O . TYR A 1 114 ? 11.665 2.950 12.796 1.00 82.88 114 TYR A O 1
ATOM 932 N N . ARG A 1 115 ? 9.663 3.846 13.277 1.00 81.19 115 ARG A N 1
ATOM 933 C CA . ARG A 1 115 ? 9.209 3.948 11.880 1.00 81.19 115 ARG A CA 1
ATOM 934 C C . ARG A 1 115 ? 10.127 4.822 11.033 1.00 81.19 115 ARG A C 1
ATOM 936 O O . ARG A 1 115 ? 10.474 4.420 9.932 1.00 81.19 115 ARG A O 1
ATOM 943 N N . LYS A 1 116 ? 10.586 5.960 11.562 1.00 83.06 116 LYS A N 1
ATOM 944 C CA . LYS A 1 116 ? 11.568 6.830 10.894 1.00 83.06 116 LYS A CA 1
ATOM 945 C C . LYS A 1 116 ? 12.888 6.105 10.635 1.00 83.06 116 LYS A C 1
ATOM 947 O O . LYS A 1 116 ? 13.413 6.174 9.528 1.00 83.06 116 LYS A O 1
ATOM 952 N N . ALA A 1 117 ? 13.414 5.400 11.636 1.00 87.19 117 ALA A N 1
ATOM 953 C CA . ALA A 1 117 ? 14.658 4.645 11.497 1.00 87.19 117 ALA A CA 1
ATOM 954 C C . ALA A 1 117 ? 14.521 3.491 10.491 1.00 87.19 117 ALA A C 1
ATOM 956 O O . ALA A 1 117 ? 15.399 3.293 9.652 1.00 87.19 117 ALA A O 1
ATOM 957 N N . GLU A 1 118 ? 13.407 2.764 10.541 1.00 86.25 118 GLU A N 1
ATOM 958 C CA . GLU A 1 118 ? 13.137 1.652 9.634 1.00 86.25 118 GLU A CA 1
ATOM 959 C C . GLU A 1 118 ? 12.897 2.135 8.196 1.00 86.25 118 GLU A C 1
ATOM 961 O O . GLU A 1 118 ? 13.478 1.586 7.262 1.00 86.25 118 GLU A O 1
ATOM 966 N N . ALA A 1 119 ? 12.138 3.218 8.004 1.00 86.31 119 ALA A N 1
ATOM 967 C CA . ALA A 1 119 ? 11.950 3.848 6.699 1.00 86.31 119 ALA A CA 1
ATOM 968 C C . ALA A 1 119 ? 13.282 4.347 6.114 1.00 86.31 119 ALA A C 1
ATOM 970 O O . ALA A 1 119 ? 13.547 4.132 4.932 1.00 86.31 119 ALA A O 1
ATOM 971 N N . ALA A 1 120 ? 14.162 4.940 6.930 1.00 88.88 120 ALA A N 1
ATOM 972 C CA . ALA A 1 120 ? 15.508 5.347 6.510 1.00 88.88 120 ALA A CA 1
ATOM 973 C C . ALA A 1 120 ? 16.385 4.152 6.087 1.00 88.88 120 ALA A C 1
ATOM 975 O O . ALA A 1 120 ? 17.135 4.224 5.114 1.00 88.88 120 ALA A O 1
ATOM 976 N N . ARG A 1 121 ? 16.275 3.023 6.796 1.00 92.50 121 ARG A N 1
ATOM 977 C CA . ARG A 1 121 ? 16.999 1.791 6.460 1.00 92.50 121 ARG A CA 1
ATOM 978 C C . ARG A 1 121 ? 16.505 1.189 5.141 1.00 92.50 121 ARG A C 1
ATOM 980 O O . ARG A 1 121 ? 17.319 0.855 4.283 1.00 92.50 121 ARG A O 1
ATOM 987 N N . ILE A 1 122 ? 15.185 1.075 4.977 1.00 91.25 122 ILE A N 1
ATOM 988 C CA . ILE A 1 122 ? 14.555 0.536 3.764 1.00 91.25 122 ILE A CA 1
ATOM 989 C C . ILE A 1 122 ? 14.853 1.445 2.562 1.00 91.25 122 ILE A C 1
ATOM 991 O O . ILE A 1 122 ? 15.232 0.940 1.512 1.00 91.25 122 ILE A O 1
ATOM 995 N N . SER A 1 123 ? 14.755 2.769 2.710 1.00 91.88 123 SER A N 1
ATOM 996 C CA . SER A 1 123 ? 15.011 3.749 1.633 1.00 91.88 123 SER A CA 1
ATOM 997 C C . SER A 1 123 ? 16.423 3.708 1.081 1.00 91.88 123 SER A C 1
ATOM 999 O O . SER A 1 123 ? 16.603 3.701 -0.138 1.00 91.88 123 SER A O 1
ATOM 1001 N N . ALA A 1 124 ? 17.428 3.600 1.950 1.00 93.69 124 ALA A N 1
ATOM 1002 C CA . ALA A 1 124 ? 18.811 3.457 1.514 1.00 93.69 124 ALA A CA 1
ATOM 1003 C C . ALA A 1 124 ? 19.007 2.212 0.629 1.00 93.69 124 ALA A C 1
ATOM 1005 O O . ALA A 1 124 ? 19.617 2.299 -0.440 1.00 93.69 124 ALA A O 1
ATOM 1006 N N . GLU A 1 125 ? 18.459 1.069 1.046 1.00 95.69 125 GLU A N 1
ATOM 1007 C CA . GLU A 1 125 ? 18.615 -0.189 0.315 1.00 95.69 125 GLU A CA 1
ATOM 1008 C C . GLU A 1 125 ? 17.764 -0.230 -0.960 1.00 95.69 125 GLU A C 1
ATOM 1010 O O . GLU A 1 125 ? 18.254 -0.633 -2.015 1.00 95.69 125 GLU A O 1
ATOM 1015 N N . VAL A 1 126 ? 16.523 0.260 -0.906 1.00 95.62 126 VAL A N 1
ATOM 1016 C CA . VAL A 1 126 ? 15.635 0.351 -2.072 1.00 95.62 126 VAL A CA 1
ATOM 1017 C C . VAL A 1 126 ? 16.233 1.259 -3.140 1.00 95.62 126 VAL A C 1
ATOM 1019 O O . VAL A 1 126 ? 16.274 0.862 -4.305 1.00 95.62 126 VAL A O 1
ATOM 1022 N N . SER A 1 127 ? 16.746 2.435 -2.755 1.00 95.62 127 SER A N 1
ATOM 1023 C CA . SER A 1 127 ? 17.457 3.339 -3.663 1.00 95.62 127 SER A CA 1
ATOM 1024 C C . SER A 1 127 ? 18.606 2.622 -4.365 1.00 95.62 127 SER A C 1
ATOM 1026 O O . SER A 1 127 ? 18.718 2.718 -5.586 1.00 95.62 127 SER A O 1
ATOM 1028 N N . ARG A 1 128 ? 19.436 1.891 -3.614 1.00 97.19 128 ARG A N 1
ATOM 1029 C CA . ARG A 1 128 ? 20.585 1.166 -4.163 1.00 97.19 128 ARG A CA 1
ATOM 1030 C C . ARG A 1 128 ? 20.148 0.084 -5.154 1.00 97.19 128 ARG A C 1
ATOM 1032 O O . ARG A 1 128 ? 20.641 0.054 -6.277 1.00 97.19 128 ARG A O 1
ATOM 1039 N N . LEU A 1 129 ? 19.200 -0.772 -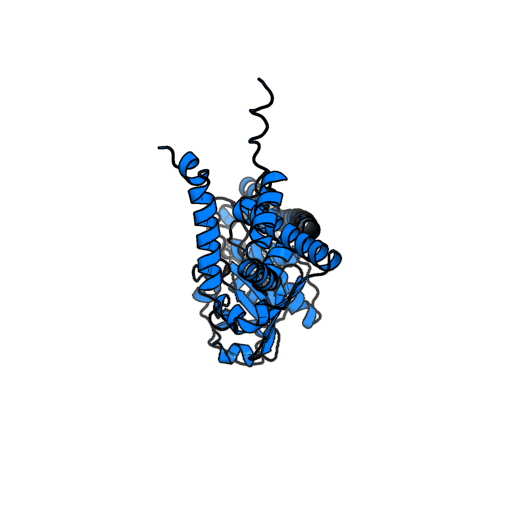4.763 1.00 96.38 129 LEU A N 1
ATOM 1040 C CA . LEU A 1 129 ? 18.688 -1.865 -5.599 1.00 96.38 129 LEU A CA 1
ATOM 1041 C C . LEU A 1 129 ? 18.061 -1.352 -6.902 1.00 96.38 129 LEU A C 1
ATOM 1043 O O . LEU A 1 129 ? 18.321 -1.900 -7.974 1.00 96.38 129 LEU A O 1
ATOM 1047 N N . VAL A 1 130 ? 17.261 -0.287 -6.819 1.00 95.56 130 VAL A N 1
ATOM 1048 C CA . VAL A 1 130 ? 16.641 0.345 -7.989 1.00 95.56 130 VAL A CA 1
ATOM 1049 C C . VAL A 1 130 ? 17.702 0.965 -8.896 1.00 95.56 130 VAL A C 1
ATOM 1051 O O . VAL A 1 130 ? 17.685 0.718 -10.102 1.00 95.56 130 VAL A O 1
ATOM 1054 N N . GLY A 1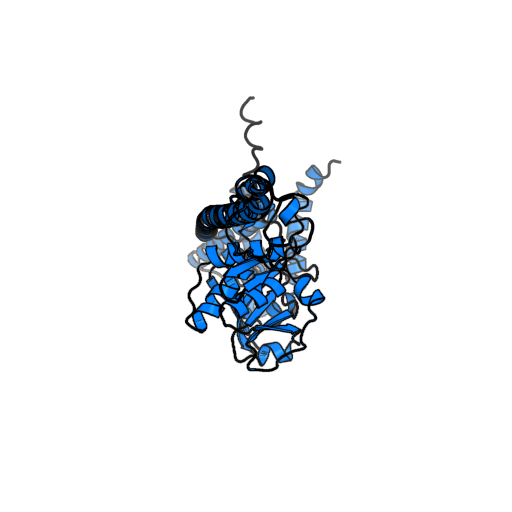 131 ? 18.646 1.724 -8.338 1.00 96.31 131 GLY A N 1
ATOM 1055 C CA . GLY A 1 131 ? 19.723 2.345 -9.106 1.00 96.31 131 GLY A CA 1
ATOM 1056 C C . GLY A 1 131 ? 20.585 1.324 -9.848 1.00 96.31 131 GLY A C 1
ATOM 1057 O O . GLY A 1 131 ? 20.838 1.473 -11.046 1.00 96.31 131 GLY A O 1
ATOM 1058 N N . ASP A 1 132 ? 20.979 0.242 -9.173 1.00 96.75 132 ASP A N 1
ATOM 1059 C CA . ASP A 1 132 ? 21.738 -0.860 -9.773 1.00 96.75 132 ASP A CA 1
ATOM 1060 C C . ASP A 1 132 ? 20.965 -1.523 -10.928 1.00 96.75 132 ASP A C 1
ATOM 1062 O O . ASP A 1 132 ? 21.529 -1.757 -12.007 1.00 96.75 132 ASP A O 1
ATOM 1066 N N . ALA A 1 133 ? 19.664 -1.777 -10.738 1.00 94.88 133 ALA A N 1
ATOM 1067 C CA . ALA A 1 133 ? 18.799 -2.359 -11.761 1.00 94.88 133 ALA A CA 1
ATOM 1068 C C . ALA A 1 133 ? 18.657 -1.439 -12.985 1.00 94.88 133 ALA A C 1
ATOM 1070 O O . ALA A 1 133 ? 18.885 -1.876 -14.115 1.00 94.88 133 ALA A O 1
ATOM 1071 N N . LEU A 1 134 ? 18.362 -0.153 -12.777 1.00 93.81 134 LEU A N 1
ATOM 1072 C CA . LEU A 1 134 ? 18.205 0.821 -13.858 1.00 93.81 134 LEU A CA 1
ATOM 1073 C C . LEU A 1 134 ? 19.508 1.029 -14.645 1.00 93.81 134 LEU A C 1
ATOM 1075 O O . LEU A 1 134 ? 19.485 1.030 -15.877 1.00 93.81 134 LEU A O 1
ATOM 1079 N N . ARG A 1 135 ? 20.670 1.107 -13.977 1.00 94.31 135 ARG A N 1
ATOM 1080 C CA . ARG A 1 135 ? 21.977 1.173 -14.665 1.00 94.31 135 ARG A CA 1
ATOM 1081 C C . ARG A 1 135 ? 22.265 -0.090 -15.470 1.00 94.31 135 ARG A C 1
ATOM 1083 O O . ARG A 1 135 ? 22.865 -0.018 -16.544 1.00 94.31 135 ARG A O 1
ATOM 1090 N N . SER A 1 136 ? 21.873 -1.260 -14.963 1.00 92.62 136 SER A N 1
ATOM 1091 C CA . SER A 1 136 ? 21.982 -2.518 -15.708 1.00 92.62 136 SER A CA 1
ATOM 1092 C C . SER A 1 136 ? 21.170 -2.463 -17.005 1.00 92.62 136 SER A C 1
ATOM 1094 O O . SER A 1 136 ? 21.718 -2.729 -18.077 1.00 92.62 136 SER A O 1
ATOM 1096 N N . LEU A 1 137 ? 19.913 -2.014 -16.929 1.00 90.31 137 LEU A N 1
ATOM 1097 C CA . LEU A 1 137 ? 19.031 -1.860 -18.090 1.00 90.31 137 LEU A CA 1
ATOM 1098 C C . LEU A 1 137 ? 19.562 -0.832 -19.098 1.00 90.31 137 LEU A C 1
ATOM 1100 O O . LEU A 1 137 ? 19.618 -1.120 -20.294 1.00 90.31 137 LEU A O 1
ATOM 1104 N N . ALA A 1 138 ? 20.042 0.323 -18.629 1.00 89.81 138 ALA A N 1
ATOM 1105 C CA . ALA A 1 138 ? 20.629 1.349 -19.492 1.00 89.81 138 ALA A CA 1
ATOM 1106 C C . ALA A 1 138 ? 21.849 0.819 -20.273 1.00 89.81 138 ALA A C 1
ATOM 1108 O O . ALA A 1 138 ? 21.964 1.030 -21.484 1.00 89.81 138 ALA A O 1
ATOM 1109 N N . ARG A 1 139 ? 22.738 0.057 -19.614 1.00 89.44 139 ARG A N 1
ATOM 1110 C CA . ARG A 1 139 ? 23.901 -0.571 -20.271 1.00 89.44 139 ARG A CA 1
ATOM 1111 C C . ARG A 1 139 ? 23.495 -1.615 -21.311 1.00 89.44 139 ARG A C 1
ATOM 1113 O O . ARG A 1 139 ? 24.115 -1.675 -22.374 1.00 89.44 139 ARG A O 1
ATOM 1120 N N . GLN A 1 140 ? 22.463 -2.413 -21.030 1.00 86.00 140 GLN A N 1
ATOM 1121 C CA . GLN A 1 140 ? 21.933 -3.394 -21.984 1.00 86.00 140 GLN A CA 1
ATOM 1122 C C . GLN A 1 140 ? 21.358 -2.712 -23.236 1.00 86.00 140 GLN A C 1
ATOM 1124 O O . GLN A 1 140 ? 21.613 -3.175 -24.348 1.00 86.00 140 GLN A O 1
ATOM 1129 N N . GLY A 1 141 ? 20.670 -1.576 -23.077 1.00 79.56 141 GLY A N 1
ATOM 1130 C CA . GLY A 1 141 ? 20.162 -0.777 -24.197 1.00 79.56 141 GLY A CA 1
ATOM 1131 C C . GLY A 1 141 ? 21.267 -0.147 -25.058 1.00 79.56 141 GLY A C 1
ATOM 1132 O O . GLY A 1 141 ? 21.191 -0.171 -26.286 1.00 79.56 141 GLY A O 1
ATOM 1133 N N . GLN A 1 142 ? 22.333 0.372 -24.436 1.00 74.38 142 GLN A N 1
ATOM 1134 C CA . GLN A 1 142 ? 23.436 1.046 -25.142 1.00 74.38 142 GLN A CA 1
ATOM 1135 C C . GLN A 1 142 ? 24.412 0.075 -25.833 1.00 74.38 142 GLN A C 1
ATOM 1137 O O . GLN A 1 142 ? 24.918 0.359 -26.924 1.00 74.38 142 GLN A O 1
ATOM 1142 N N . GLY A 1 143 ? 24.668 -1.096 -25.235 1.00 63.16 143 GLY A N 1
ATOM 1143 C CA . GLY A 1 143 ? 25.620 -2.088 -25.753 1.00 63.16 143 GLY A CA 1
ATOM 1144 C C . GLY A 1 143 ? 25.256 -2.657 -27.131 1.00 63.16 143 GLY A C 1
ATOM 1145 O O . GLY A 1 143 ? 26.138 -3.084 -27.876 1.00 63.16 143 GLY A O 1
ATOM 1146 N N . ALA A 1 144 ? 23.980 -2.590 -27.515 1.00 56.00 144 ALA A N 1
ATOM 1147 C CA . ALA A 1 144 ? 23.505 -3.014 -28.828 1.00 56.00 144 ALA A CA 1
ATOM 1148 C C . ALA A 1 144 ? 23.854 -2.028 -29.965 1.00 56.00 144 ALA A C 1
ATOM 1150 O O . ALA A 1 144 ? 23.599 -2.341 -31.127 1.00 56.00 144 ALA A O 1
ATOM 1151 N N . GLY A 1 145 ? 24.372 -0.827 -29.672 1.00 54.50 145 GLY A N 1
ATOM 1152 C CA . GLY A 1 145 ? 24.653 0.220 -30.666 1.00 54.50 145 GLY A CA 1
ATOM 1153 C C . GLY A 1 145 ? 26.117 0.373 -31.089 1.00 54.50 145 GLY A C 1
ATOM 1154 O O . GLY A 1 145 ? 26.370 0.729 -32.234 1.00 54.50 145 GLY A O 1
ATOM 1155 N N . ALA A 1 146 ? 27.078 0.095 -30.202 1.00 53.12 146 ALA A N 1
ATOM 1156 C CA . ALA A 1 146 ? 28.458 0.572 -30.376 1.00 53.12 146 ALA A CA 1
ATOM 1157 C C . ALA A 1 146 ? 29.487 -0.480 -30.842 1.00 53.12 146 ALA A C 1
ATOM 1159 O O . ALA A 1 146 ? 30.581 -0.112 -31.254 1.00 53.12 146 ALA A O 1
ATOM 1160 N N . ARG A 1 147 ? 29.174 -1.785 -30.814 1.00 53.38 147 ARG A N 1
ATOM 1161 C CA . ARG A 1 147 ? 30.126 -2.863 -31.190 1.00 53.38 147 ARG A CA 1
ATOM 1162 C C . ARG A 1 147 ? 29.964 -3.406 -32.618 1.00 53.38 147 ARG A C 1
ATOM 1164 O O . ARG A 1 147 ? 30.513 -4.448 -32.947 1.00 53.38 147 ARG A O 1
ATOM 1171 N N . GLY A 1 148 ? 29.217 -2.712 -33.474 1.00 50.84 148 GLY A N 1
ATOM 1172 C CA . GLY A 1 148 ? 28.840 -3.196 -34.806 1.00 50.84 148 GLY A CA 1
ATOM 1173 C C . GLY A 1 148 ? 29.831 -2.957 -35.953 1.00 50.84 148 GLY A C 1
ATOM 1174 O O . GLY A 1 148 ? 29.421 -3.153 -37.093 1.00 50.84 148 GLY A O 1
ATOM 1175 N N . GLN A 1 149 ? 31.0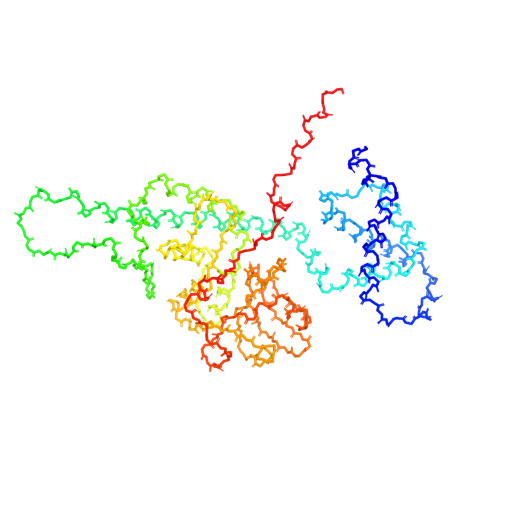79 -2.521 -35.721 1.00 54.19 149 GLN A N 1
ATOM 1176 C CA . GLN A 1 149 ? 31.982 -2.156 -36.831 1.00 54.19 149 GLN A CA 1
ATOM 1177 C C . GLN A 1 149 ? 33.384 -2.782 -36.865 1.00 54.19 149 GLN A C 1
ATOM 1179 O O . GLN A 1 149 ? 34.065 -2.599 -37.868 1.00 54.19 149 GLN A O 1
ATOM 1184 N N . GLU A 1 150 ? 33.803 -3.595 -35.893 1.00 50.94 150 GLU A N 1
ATOM 1185 C CA . GLU A 1 150 ? 35.093 -4.300 -35.985 1.00 50.94 150 GLU A CA 1
ATOM 1186 C C . GLU A 1 150 ? 34.916 -5.813 -35.790 1.00 50.94 150 GLU A C 1
ATOM 1188 O O . GLU A 1 150 ? 34.430 -6.268 -34.760 1.00 50.94 150 GLU A O 1
ATOM 1193 N N . ASN A 1 151 ? 35.342 -6.579 -36.801 1.00 52.56 151 ASN A N 1
ATOM 1194 C CA . ASN A 1 151 ? 35.383 -8.046 -36.905 1.00 52.56 151 ASN A CA 1
ATOM 1195 C C . ASN A 1 151 ? 34.078 -8.803 -37.214 1.00 52.56 151 ASN A C 1
ATOM 1197 O O . ASN A 1 151 ? 33.518 -9.534 -36.399 1.00 52.56 151 ASN A O 1
ATOM 1201 N N . GLN A 1 152 ? 33.694 -8.759 -38.494 1.00 52.44 152 GLN A N 1
ATOM 1202 C CA . GLN A 1 152 ? 32.924 -9.824 -39.137 1.00 52.44 152 GLN A CA 1
ATOM 1203 C C . GLN A 1 152 ? 33.836 -11.027 -39.430 1.00 52.44 152 GLN A C 1
ATOM 1205 O O . GLN A 1 152 ? 34.584 -11.006 -40.400 1.00 52.44 152 GLN A O 1
ATOM 1210 N N . ASN A 1 153 ? 33.782 -12.062 -38.590 1.00 54.31 153 ASN A N 1
ATOM 1211 C CA . ASN A 1 153 ? 33.991 -13.461 -38.988 1.00 54.31 153 ASN A CA 1
ATOM 1212 C C . ASN A 1 153 ? 33.752 -14.374 -37.778 1.00 54.31 153 ASN A C 1
ATOM 1214 O O . ASN A 1 153 ? 34.698 -14.723 -37.080 1.00 54.31 153 ASN A O 1
ATOM 1218 N N . SER A 1 154 ? 32.487 -14.715 -37.499 1.00 54.06 154 SER A N 1
ATOM 1219 C CA . SER A 1 154 ? 32.036 -16.005 -36.932 1.00 54.06 154 SER A CA 1
ATOM 1220 C C . SER A 1 154 ? 30.547 -15.938 -36.579 1.00 54.06 154 SER A C 1
ATOM 1222 O O . SER A 1 154 ? 30.075 -15.060 -35.861 1.00 54.06 154 SER A O 1
ATOM 1224 N N . SER A 1 155 ? 29.795 -16.878 -37.129 1.00 54.78 155 SER A N 1
ATOM 1225 C CA . SER A 1 155 ? 28.340 -16.984 -37.144 1.00 54.78 155 SER A CA 1
ATOM 1226 C C . SER A 1 155 ? 27.743 -17.467 -35.814 1.00 54.78 155 SER A C 1
ATOM 1228 O O . SER A 1 155 ? 27.679 -18.665 -35.561 1.00 54.78 155 SER A O 1
ATOM 1230 N N . SER A 1 156 ? 27.229 -16.546 -34.997 1.00 53.88 156 SER A N 1
ATOM 1231 C CA . SER A 1 156 ? 26.034 -16.781 -34.165 1.00 53.88 156 SER A CA 1
ATOM 1232 C C . SER A 1 156 ? 25.360 -15.434 -33.866 1.00 53.88 156 SER A C 1
ATOM 1234 O O . SER A 1 156 ? 25.715 -14.706 -32.946 1.00 53.88 156 SER A O 1
ATOM 1236 N N . HIS A 1 157 ? 24.432 -15.035 -34.737 1.00 56.00 157 HIS A N 1
ATOM 1237 C CA . HIS A 1 157 ? 23.639 -13.818 -34.561 1.00 56.00 157 HIS A CA 1
ATOM 1238 C C . HIS A 1 157 ? 22.577 -14.065 -33.483 1.00 56.00 157 HIS A C 1
ATOM 1240 O O . HIS A 1 157 ? 21.507 -14.597 -33.772 1.00 56.00 157 HIS A O 1
ATOM 1246 N N . ALA A 1 158 ? 22.861 -13.681 -32.239 1.00 58.16 158 ALA A N 1
ATOM 1247 C CA . ALA A 1 158 ? 21.791 -13.449 -31.277 1.00 58.16 158 ALA A CA 1
ATOM 1248 C C . ALA A 1 158 ? 20.991 -12.211 -31.739 1.00 58.16 158 ALA A C 1
ATOM 1250 O O . ALA A 1 158 ? 21.605 -11.193 -32.082 1.00 58.16 158 ALA A O 1
ATOM 1251 N N . PRO A 1 159 ? 19.649 -12.278 -31.812 1.00 62.06 159 PRO A N 1
ATOM 1252 C CA . PRO A 1 159 ? 18.832 -11.160 -32.269 1.00 62.06 159 PRO A CA 1
ATOM 1253 C C . PRO A 1 159 ? 19.023 -9.936 -31.368 1.00 62.06 159 PRO A C 1
ATOM 1255 O O . PRO A 1 159 ? 19.085 -10.039 -30.143 1.00 62.06 159 PRO A O 1
ATOM 1258 N N . ARG A 1 160 ? 19.125 -8.760 -31.997 1.00 59.91 160 ARG A N 1
ATOM 1259 C CA . ARG A 1 160 ? 19.272 -7.474 -31.311 1.00 59.91 160 ARG A CA 1
ATOM 1260 C C . ARG A 1 160 ? 18.011 -7.209 -30.471 1.00 59.91 160 ARG A C 1
ATOM 1262 O O . ARG A 1 160 ? 16.919 -7.253 -31.040 1.00 59.91 160 ARG A O 1
ATOM 1269 N N . PRO A 1 161 ? 18.124 -6.925 -29.163 1.00 63.03 161 PRO A N 1
ATOM 1270 C CA . PRO A 1 161 ? 16.960 -6.622 -28.341 1.00 63.03 161 PRO A CA 1
ATOM 1271 C C . PRO A 1 161 ? 16.280 -5.351 -28.858 1.00 63.03 161 PRO A C 1
ATOM 1273 O O . PRO A 1 161 ? 16.914 -4.307 -29.025 1.00 63.03 161 PRO A O 1
ATOM 1276 N N . THR A 1 162 ? 14.990 -5.456 -29.168 1.00 72.00 162 THR A N 1
ATOM 1277 C CA . THR A 1 162 ? 14.159 -4.308 -29.540 1.00 72.00 162 THR A CA 1
ATOM 1278 C C . THR A 1 162 ? 13.822 -3.480 -28.295 1.00 72.00 162 THR A C 1
ATOM 1280 O O . THR A 1 162 ? 13.695 -4.068 -27.224 1.00 72.00 162 THR A O 1
ATOM 1283 N N . PRO A 1 163 ? 13.570 -2.162 -28.407 1.00 69.56 163 PRO A N 1
ATOM 1284 C CA . PRO A 1 163 ? 13.155 -1.311 -27.278 1.00 69.56 163 PRO A CA 1
ATOM 1285 C C . PRO A 1 163 ? 11.900 -1.796 -26.529 1.00 69.56 163 PRO A C 1
ATOM 1287 O O . PRO A 1 163 ? 11.655 -1.383 -25.403 1.00 69.56 163 PRO A O 1
ATOM 1290 N N . HIS A 1 164 ? 11.115 -2.674 -27.159 1.00 76.31 164 HIS A N 1
ATOM 1291 C CA . HIS A 1 164 ? 9.897 -3.283 -26.618 1.00 76.31 164 HIS A CA 1
ATOM 1292 C C . HIS A 1 164 ? 10.094 -4.728 -26.151 1.00 76.31 164 HIS A C 1
ATOM 1294 O O . HIS A 1 164 ? 9.116 -5.422 -25.885 1.00 76.31 164 HIS A O 1
ATOM 1300 N N . ALA A 1 165 ? 11.333 -5.225 -26.120 1.00 84.38 165 ALA A N 1
ATOM 1301 C CA . ALA A 1 165 ? 11.590 -6.562 -25.614 1.00 84.38 165 ALA A CA 1
ATOM 1302 C C . ALA A 1 165 ? 11.217 -6.609 -24.120 1.00 84.38 165 ALA A C 1
ATOM 1304 O O . ALA A 1 165 ? 11.591 -5.693 -23.381 1.00 84.38 165 ALA A O 1
ATOM 1305 N N . PRO A 1 166 ? 10.490 -7.646 -23.668 1.00 88.44 166 PRO A N 1
ATOM 1306 C CA . PRO A 1 166 ? 10.225 -7.838 -22.254 1.00 88.44 166 PRO A CA 1
ATOM 1307 C C . PRO A 1 166 ? 11.526 -7.874 -21.447 1.00 88.44 166 PRO A C 1
ATOM 1309 O O . PRO A 1 166 ? 12.500 -8.526 -21.829 1.00 88.44 166 PRO A O 1
ATOM 1312 N N . VAL A 1 167 ? 11.530 -7.163 -20.327 1.00 89.19 167 VAL A N 1
ATOM 1313 C CA . VAL A 1 167 ? 12.595 -7.166 -19.332 1.00 89.19 167 VAL A CA 1
ATOM 1314 C C . VAL A 1 167 ? 12.206 -8.154 -18.238 1.00 89.19 167 VAL A C 1
ATOM 1316 O O . VAL A 1 167 ? 11.240 -7.922 -17.511 1.00 89.19 167 VAL A O 1
ATOM 1319 N N . SER A 1 168 ? 12.976 -9.233 -18.107 1.00 91.81 168 SER A N 1
ATOM 1320 C CA . SER A 1 168 ? 12.853 -10.176 -16.991 1.00 91.81 168 SER A CA 1
ATOM 1321 C C . SER A 1 168 ? 13.455 -9.554 -15.736 1.00 91.81 168 SER A C 1
ATOM 1323 O O . SER A 1 168 ? 14.675 -9.413 -15.633 1.00 91.81 168 SER A O 1
ATOM 1325 N N . MET A 1 169 ? 12.616 -9.205 -14.763 1.00 87.50 169 MET A N 1
ATOM 1326 C CA . MET A 1 169 ? 13.063 -8.668 -13.473 1.00 87.50 169 MET A CA 1
ATOM 1327 C C . MET A 1 169 ? 13.438 -9.776 -12.486 1.00 87.50 169 MET A C 1
ATOM 1329 O O . MET A 1 169 ? 14.376 -9.634 -11.704 1.00 87.50 169 MET A O 1
ATOM 1333 N N . MET A 1 170 ? 12.698 -10.881 -12.529 1.00 89.69 170 MET A N 1
ATOM 1334 C CA . MET A 1 170 ? 12.925 -12.098 -11.752 1.00 89.69 170 MET A CA 1
ATOM 1335 C C . MET A 1 170 ? 12.191 -13.269 -12.429 1.00 89.69 170 MET A C 1
ATOM 1337 O O . MET A 1 170 ? 11.363 -13.021 -13.309 1.00 89.69 170 MET A O 1
ATOM 1341 N N . PRO A 1 171 ? 12.445 -14.536 -12.043 1.00 88.69 171 PRO A N 1
ATOM 1342 C CA . PRO A 1 171 ? 11.702 -15.668 -12.591 1.00 88.69 171 PRO A CA 1
ATOM 1343 C C . PRO A 1 171 ? 10.187 -15.460 -12.463 1.00 88.69 171 PRO A C 1
ATOM 1345 O O . PRO A 1 171 ? 9.688 -15.225 -11.367 1.00 88.69 171 PRO A O 1
ATOM 1348 N N . GLY A 1 172 ? 9.469 -15.519 -13.587 1.00 88.56 172 GLY A N 1
ATOM 1349 C CA . GLY A 1 172 ? 8.014 -15.334 -13.625 1.00 88.56 172 GLY A CA 1
ATOM 1350 C C . GLY A 1 172 ? 7.529 -13.879 -13.631 1.00 88.56 172 GLY A C 1
ATOM 1351 O O . GLY A 1 172 ? 6.319 -13.667 -13.657 1.00 88.56 172 GLY A O 1
ATOM 1352 N N . LEU A 1 173 ? 8.430 -12.886 -13.644 1.00 92.12 173 LEU A N 1
ATOM 1353 C CA . LEU A 1 173 ? 8.078 -11.467 -13.745 1.00 92.12 173 LEU A CA 1
ATOM 1354 C C . LEU A 1 173 ? 8.780 -10.796 -14.925 1.00 92.12 173 LEU A C 1
ATOM 1356 O O . LEU A 1 173 ? 9.881 -10.249 -14.797 1.00 92.12 173 LEU A O 1
ATOM 1360 N N . ASP A 1 174 ? 8.082 -10.784 -16.054 1.00 92.81 174 ASP A N 1
ATOM 1361 C CA . ASP A 1 174 ? 8.466 -10.019 -17.232 1.00 92.81 174 ASP A CA 1
ATOM 1362 C C . ASP A 1 174 ? 7.662 -8.718 -17.315 1.00 92.81 174 ASP A C 1
ATOM 1364 O O . ASP A 1 174 ? 6.455 -8.670 -17.038 1.00 92.81 174 ASP A O 1
ATOM 1368 N N . VAL A 1 175 ? 8.331 -7.645 -17.730 1.00 90.94 175 VAL A N 1
ATOM 1369 C CA . VAL A 1 175 ? 7.711 -6.335 -17.944 1.00 90.94 175 VAL A CA 1
ATOM 1370 C C . VAL A 1 175 ? 8.045 -5.851 -19.333 1.00 90.94 175 VAL A C 1
ATOM 1372 O O . VAL A 1 175 ? 9.212 -5.752 -19.689 1.00 90.94 175 VAL A O 1
ATOM 1375 N N . THR A 1 176 ? 7.024 -5.528 -20.122 1.00 90.69 176 THR A N 1
ATOM 1376 C CA . THR A 1 176 ? 7.235 -4.808 -21.380 1.00 90.69 176 THR A CA 1
ATOM 1377 C C . THR A 1 176 ? 7.339 -3.321 -21.054 1.00 90.69 176 THR A C 1
ATOM 1379 O O . THR A 1 176 ? 6.348 -2.759 -20.587 1.00 90.69 176 THR A O 1
ATOM 1382 N N . PRO A 1 177 ? 8.504 -2.682 -21.247 1.00 88.00 177 PRO A N 1
ATOM 1383 C CA . PRO A 1 177 ? 8.685 -1.290 -20.868 1.00 88.00 177 PRO A CA 1
ATOM 1384 C C . PRO A 1 177 ? 7.805 -0.357 -21.705 1.00 88.00 177 PRO A C 1
ATOM 1386 O O . PRO A 1 177 ? 7.709 -0.508 -22.928 1.00 88.00 177 PRO A O 1
ATOM 1389 N N . ALA A 1 178 ? 7.202 0.643 -21.066 1.00 85.44 178 ALA A N 1
ATOM 1390 C CA . ALA A 1 178 ? 6.543 1.735 -21.768 1.00 85.44 178 ALA A CA 1
ATOM 1391 C C . ALA A 1 178 ? 7.570 2.512 -22.622 1.00 85.44 178 ALA A C 1
ATOM 1393 O O . ALA A 1 178 ? 8.711 2.738 -22.222 1.00 85.44 178 ALA A O 1
ATOM 1394 N N . VAL A 1 179 ? 7.177 2.886 -23.843 1.00 57.41 179 VAL A N 1
ATOM 1395 C CA . VAL A 1 179 ? 8.098 3.213 -24.952 1.00 57.41 179 VAL A CA 1
ATOM 1396 C C . VAL A 1 179 ? 9.096 4.356 -24.704 1.00 57.41 179 VAL A C 1
ATOM 1398 O O . VAL A 1 179 ? 10.232 4.207 -25.151 1.00 57.41 179 VAL A O 1
ATOM 1401 N N . PRO A 1 180 ? 8.790 5.470 -24.011 1.00 67.06 180 PRO A N 1
ATOM 1402 C CA . PRO A 1 180 ? 9.843 6.445 -23.738 1.00 67.06 180 PRO A CA 1
ATOM 1403 C C . PRO A 1 180 ? 10.797 5.995 -22.620 1.00 67.06 180 PRO A C 1
ATOM 1405 O O . PRO A 1 180 ? 11.956 6.411 -22.633 1.00 67.06 180 PRO A O 1
ATOM 1408 N N . THR A 1 181 ? 10.361 5.113 -21.711 1.00 71.56 181 THR A N 1
ATOM 1409 C CA . THR A 1 181 ? 11.029 4.843 -20.430 1.00 71.56 181 THR A CA 1
ATOM 1410 C C . THR A 1 181 ? 12.474 4.378 -20.605 1.00 71.56 181 THR A C 1
ATOM 1412 O O . THR A 1 181 ? 13.383 4.982 -20.050 1.00 71.56 181 THR A O 1
ATOM 1415 N N . LEU A 1 182 ? 12.738 3.366 -21.441 1.00 75.31 182 LEU A N 1
ATOM 1416 C CA . LEU A 1 182 ? 14.113 2.873 -21.622 1.00 75.31 182 LEU A CA 1
ATOM 1417 C C . LEU A 1 182 ? 14.986 3.766 -22.507 1.00 75.31 182 LEU A C 1
ATOM 1419 O O . LEU A 1 182 ? 16.201 3.791 -22.341 1.00 75.31 182 LEU A O 1
ATOM 1423 N N . THR A 1 183 ? 14.390 4.478 -23.465 1.00 77.00 183 THR A N 1
ATOM 1424 C CA . THR A 1 183 ? 15.154 5.342 -24.382 1.00 77.00 183 THR A CA 1
ATOM 1425 C C . THR A 1 183 ? 15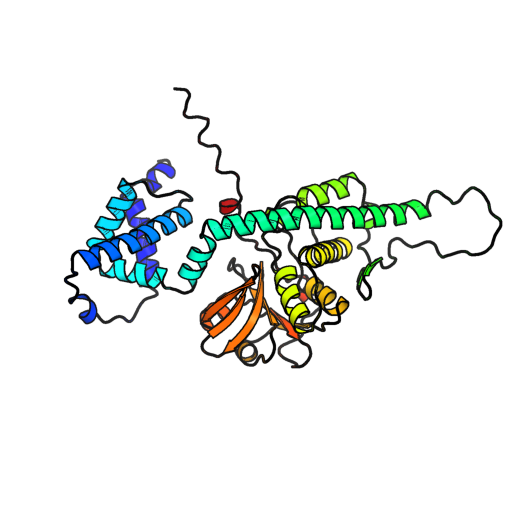.610 6.647 -23.734 1.00 77.00 183 THR A C 1
ATOM 1427 O O . THR A 1 183 ? 16.560 7.259 -24.216 1.00 77.00 183 THR A O 1
ATOM 1430 N N . GLN A 1 184 ? 14.940 7.070 -22.659 1.00 79.94 184 GLN A N 1
ATOM 1431 C CA . GLN A 1 184 ? 15.240 8.303 -21.927 1.00 79.94 184 GLN A CA 1
ATOM 1432 C C . GLN A 1 184 ? 16.103 8.058 -20.685 1.00 79.94 184 GLN A C 1
ATOM 1434 O O . GLN A 1 184 ? 16.803 8.981 -20.259 1.00 79.94 184 GLN A O 1
ATOM 1439 N N . LEU A 1 185 ? 16.130 6.813 -20.191 1.00 87.50 185 LEU A N 1
ATOM 1440 C CA . LEU A 1 185 ? 16.864 6.415 -18.998 1.00 87.50 185 LEU A CA 1
ATOM 1441 C C . LEU A 1 185 ? 18.362 6.722 -19.125 1.00 87.50 185 LEU A C 1
ATOM 1443 O O . LEU A 1 185 ? 19.116 6.054 -19.838 1.00 87.50 185 LEU A O 1
ATOM 1447 N N . ASN A 1 186 ? 18.798 7.742 -18.395 1.00 90.69 186 ASN A N 1
ATOM 1448 C CA . ASN A 1 186 ? 20.183 8.192 -18.323 1.00 90.69 186 ASN A CA 1
ATOM 1449 C C . ASN A 1 186 ? 20.625 8.342 -16.859 1.00 90.69 186 ASN A C 1
ATOM 1451 O O . ASN A 1 186 ? 19.808 8.280 -15.944 1.00 90.69 186 ASN A O 1
ATOM 1455 N N . GLU A 1 187 ? 21.923 8.544 -16.625 1.00 94.31 187 GLU A N 1
ATOM 1456 C CA . GLU A 1 187 ? 22.467 8.613 -15.260 1.00 94.31 187 GLU A CA 1
ATOM 1457 C C . GLU A 1 187 ? 21.858 9.758 -14.432 1.00 94.31 187 GLU A C 1
ATOM 1459 O O . GLU A 1 187 ? 21.672 9.596 -13.231 1.00 94.31 187 GLU A O 1
ATOM 1464 N N . THR A 1 188 ? 21.483 10.884 -15.049 1.00 93.62 188 THR A N 1
ATOM 1465 C CA . THR A 1 188 ? 20.809 11.986 -14.345 1.00 93.62 188 THR A CA 1
ATOM 1466 C C . THR A 1 188 ? 19.427 11.568 -13.845 1.00 93.62 188 THR A C 1
ATOM 1468 O O . THR A 1 188 ? 19.080 11.856 -12.703 1.00 93.62 188 THR A O 1
ATOM 1471 N N . GLU A 1 189 ? 18.653 10.853 -14.663 1.00 90.75 189 GLU A N 1
ATOM 1472 C CA . GLU A 1 189 ? 17.346 10.322 -14.257 1.00 90.75 189 GLU A CA 1
ATOM 1473 C C . GLU A 1 189 ? 17.494 9.251 -13.162 1.00 90.75 189 GLU A C 1
ATOM 1475 O O . GLU A 1 189 ? 16.792 9.290 -12.155 1.00 90.75 189 GLU A O 1
ATOM 1480 N N . ILE A 1 190 ? 18.473 8.349 -13.300 1.00 93.81 190 ILE A N 1
ATOM 1481 C CA . ILE A 1 190 ? 18.786 7.321 -12.293 1.00 93.81 190 ILE A CA 1
ATOM 1482 C C . ILE A 1 190 ? 19.148 7.953 -10.945 1.00 93.81 190 ILE A C 1
ATOM 1484 O O . ILE A 1 190 ? 18.622 7.546 -9.911 1.00 93.81 190 ILE A O 1
ATOM 1488 N N . GLN A 1 191 ? 19.998 8.978 -10.940 1.00 95.00 191 GLN A N 1
ATOM 1489 C CA . GLN A 1 191 ? 20.360 9.692 -9.714 1.00 95.00 191 GLN A CA 1
ATOM 1490 C C . GLN A 1 191 ? 19.171 10.442 -9.105 1.00 95.00 191 GLN A C 1
ATOM 1492 O O . GLN A 1 191 ? 19.081 10.536 -7.878 1.00 95.00 191 GLN A O 1
ATOM 1497 N N . ALA A 1 192 ? 18.244 10.946 -9.925 1.00 92.44 192 ALA A N 1
ATOM 1498 C CA . ALA A 1 192 ? 17.004 11.541 -9.434 1.00 92.44 192 ALA A CA 1
ATOM 1499 C C . ALA A 1 192 ? 16.127 10.497 -8.721 1.00 92.44 192 ALA A C 1
ATOM 1501 O O . ALA A 1 192 ? 15.663 10.765 -7.612 1.00 92.44 192 ALA A O 1
ATOM 1502 N N . PHE A 1 193 ? 15.991 9.286 -9.281 1.00 93.00 193 PHE A N 1
ATOM 1503 C CA . PHE A 1 193 ? 15.319 8.167 -8.607 1.00 93.00 193 PHE A CA 1
ATOM 1504 C C . PHE A 1 193 ? 15.981 7.803 -7.288 1.00 93.00 193 PHE A C 1
ATOM 1506 O O . PHE A 1 193 ? 15.303 7.699 -6.272 1.00 93.00 193 PHE A O 1
ATOM 1513 N N . GLU A 1 194 ? 17.300 7.617 -7.289 1.00 94.81 194 GLU A N 1
ATOM 1514 C CA . GLU A 1 194 ? 18.039 7.262 -6.080 1.00 94.81 194 GLU A CA 1
ATOM 1515 C C . GLU A 1 194 ? 17.893 8.339 -5.002 1.00 94.81 194 GLU A C 1
ATOM 1517 O O . GLU A 1 194 ? 17.678 8.024 -3.836 1.00 94.81 194 GLU A O 1
ATOM 1522 N N . THR A 1 195 ? 17.969 9.612 -5.387 1.00 94.56 195 THR A N 1
ATOM 1523 C CA . THR A 1 195 ? 17.823 10.740 -4.460 1.00 94.56 195 THR A CA 1
ATOM 1524 C C . THR A 1 195 ? 16.425 10.786 -3.856 1.00 94.56 195 THR A C 1
ATOM 1526 O O . THR A 1 195 ? 16.300 10.944 -2.644 1.00 94.56 195 THR A O 1
ATOM 1529 N N . TRP A 1 196 ? 15.387 10.614 -4.677 1.00 92.94 196 TRP A N 1
ATOM 1530 C CA . TRP A 1 196 ? 14.002 10.573 -4.212 1.00 92.94 196 TRP A CA 1
ATOM 1531 C C . TRP A 1 196 ? 13.746 9.364 -3.306 1.00 92.94 196 TRP A C 1
ATOM 1533 O O . TRP A 1 196 ? 13.280 9.538 -2.187 1.00 92.94 196 TRP A O 1
ATOM 1543 N N . LEU A 1 197 ? 14.148 8.159 -3.722 1.00 92.81 197 LEU A N 1
ATOM 1544 C CA . LEU A 1 197 ? 13.947 6.924 -2.955 1.00 92.81 197 LEU A CA 1
ATOM 1545 C C . LEU A 1 197 ? 14.736 6.877 -1.643 1.00 92.81 197 LEU A C 1
ATOM 1547 O O . LEU A 1 197 ? 14.368 6.102 -0.768 1.00 92.81 197 LEU A O 1
ATOM 1551 N N . ARG A 1 198 ? 15.806 7.674 -1.488 1.00 93.88 198 ARG A N 1
ATOM 1552 C CA . ARG A 1 198 ? 16.539 7.839 -0.216 1.00 93.88 198 ARG A CA 1
ATOM 1553 C C . ARG A 1 198 ? 15.791 8.679 0.811 1.00 93.88 198 ARG A C 1
ATOM 1555 O O . ARG A 1 198 ? 16.164 8.641 1.981 1.00 93.88 198 ARG A O 1
ATOM 1562 N N . GLN A 1 199 ? 14.795 9.458 0.396 1.00 90.50 199 GLN A N 1
ATOM 1563 C CA . GLN A 1 199 ? 13.963 10.223 1.318 1.00 90.50 199 GLN A CA 1
ATOM 1564 C C . GLN A 1 199 ? 13.050 9.237 2.051 1.00 90.50 199 GLN A C 1
ATOM 1566 O O . GLN A 1 199 ? 12.266 8.558 1.381 1.00 90.50 199 GLN A O 1
ATOM 1571 N N . PRO A 1 200 ? 13.122 9.111 3.389 1.00 85.06 200 PRO A N 1
ATOM 1572 C CA . PRO A 1 200 ? 12.260 8.192 4.130 1.00 85.06 200 PRO A CA 1
ATOM 1573 C C . PRO A 1 200 ? 10.777 8.407 3.815 1.00 85.06 200 PRO A C 1
ATOM 1575 O O . PRO A 1 200 ? 10.028 7.443 3.700 1.00 85.06 200 PRO A O 1
ATOM 1578 N N . GLU A 1 201 ? 10.380 9.657 3.580 1.00 82.38 201 GLU A N 1
ATOM 1579 C CA . GLU A 1 201 ? 9.016 10.081 3.262 1.00 82.38 201 GLU A CA 1
ATOM 1580 C C . GLU A 1 201 ? 8.507 9.496 1.940 1.00 82.38 201 GLU A C 1
ATOM 1582 O O . GLU A 1 201 ? 7.306 9.289 1.783 1.00 82.38 201 GLU A O 1
ATOM 1587 N N . SER A 1 202 ? 9.410 9.176 1.006 1.00 81.31 202 SER A N 1
ATOM 1588 C CA . SER A 1 202 ? 9.041 8.475 -0.225 1.00 81.31 202 SER A CA 1
ATOM 1589 C C . SER A 1 202 ? 8.569 7.044 0.054 1.00 81.31 202 SER A C 1
ATOM 1591 O O . SER A 1 202 ? 7.784 6.510 -0.719 1.00 81.31 202 SER A O 1
ATOM 1593 N N . LEU A 1 203 ? 8.997 6.426 1.164 1.00 79.88 203 LEU A N 1
ATOM 1594 C CA . LEU A 1 203 ? 8.727 5.020 1.493 1.00 79.88 203 LEU A CA 1
ATOM 1595 C C . LEU A 1 203 ? 7.922 4.806 2.781 1.00 79.88 203 LEU A C 1
ATOM 1597 O O . LEU A 1 203 ? 7.515 3.672 3.046 1.00 79.88 203 LEU A O 1
ATOM 1601 N N . CYS A 1 204 ? 7.641 5.862 3.556 1.00 60.09 204 CYS A N 1
ATOM 1602 C CA . CYS A 1 204 ? 6.766 5.829 4.742 1.00 60.09 204 CYS A CA 1
ATOM 1603 C C . CYS A 1 204 ? 5.370 5.242 4.449 1.00 60.09 204 CYS A C 1
ATOM 1605 O O . CYS A 1 204 ? 4.653 4.850 5.364 1.00 60.09 204 CYS A O 1
ATOM 1607 N N . SER A 1 205 ? 5.034 5.127 3.166 1.00 63.22 205 SER A N 1
ATOM 1608 C CA . SER A 1 205 ? 3.730 4.788 2.618 1.00 63.22 205 SER A CA 1
ATOM 1609 C C . SER A 1 205 ? 3.671 3.422 1.925 1.00 63.22 205 SER A C 1
ATOM 1611 O O . SER A 1 205 ? 2.643 3.100 1.335 1.00 63.22 205 SER A O 1
ATOM 1613 N N . ASN A 1 206 ? 4.726 2.595 1.987 1.00 71.25 206 ASN A N 1
ATOM 1614 C CA . ASN A 1 206 ? 4.821 1.306 1.270 1.00 71.25 206 ASN A CA 1
ATOM 1615 C C . ASN A 1 206 ? 3.931 0.189 1.854 1.00 71.25 206 ASN A C 1
ATOM 1617 O O . ASN A 1 206 ? 4.358 -0.953 2.044 1.00 71.25 206 ASN A O 1
ATOM 1621 N N . CYS A 1 207 ? 2.670 0.506 2.125 1.00 86.06 207 CYS A N 1
ATOM 1622 C CA . CYS A 1 207 ? 1.647 -0.410 2.598 1.00 86.06 207 CYS A CA 1
ATOM 1623 C C . CYS A 1 207 ? 1.488 -1.637 1.686 1.00 86.06 207 CYS A C 1
ATOM 1625 O O . CYS A 1 207 ? 1.288 -2.733 2.192 1.00 86.06 207 CYS A O 1
ATOM 1627 N N . ALA A 1 208 ? 1.685 -1.500 0.370 1.00 92.44 208 ALA A N 1
ATOM 1628 C CA . ALA A 1 208 ? 1.601 -2.606 -0.588 1.00 92.44 208 ALA A CA 1
ATOM 1629 C C . ALA A 1 208 ? 2.669 -3.701 -0.362 1.00 92.44 208 ALA A C 1
ATOM 1631 O O . ALA A 1 208 ? 2.288 -4.826 -0.030 1.00 92.44 208 ALA A O 1
ATOM 1632 N N . PRO A 1 209 ? 3.990 -3.427 -0.480 1.00 93.19 209 PRO A N 1
ATOM 1633 C CA . PRO A 1 209 ? 5.023 -4.412 -0.140 1.00 93.19 209 PRO A CA 1
ATOM 1634 C C . PRO A 1 209 ? 4.885 -4.967 1.281 1.00 93.19 209 PRO A C 1
ATOM 1636 O O . PRO A 1 209 ? 5.091 -6.161 1.508 1.00 93.19 209 PRO A O 1
ATOM 1639 N N . ASN A 1 210 ? 4.490 -4.116 2.230 1.00 91.75 210 ASN A N 1
ATOM 1640 C CA . ASN A 1 210 ? 4.306 -4.506 3.623 1.00 91.75 210 ASN A CA 1
ATOM 1641 C C . ASN A 1 210 ? 3.098 -5.423 3.849 1.00 91.75 210 ASN A C 1
ATOM 1643 O O . ASN A 1 210 ? 3.159 -6.267 4.738 1.00 91.75 210 ASN A O 1
ATOM 1647 N N . ALA A 1 211 ? 2.039 -5.295 3.050 1.00 95.19 211 ALA A N 1
ATOM 1648 C CA . ALA A 1 211 ? 0.895 -6.198 3.066 1.00 95.19 211 ALA A CA 1
ATOM 1649 C C . ALA A 1 211 ? 1.183 -7.499 2.299 1.00 95.19 211 ALA A C 1
ATOM 1651 O O . ALA A 1 211 ? 0.718 -8.569 2.688 1.00 95.19 211 ALA A O 1
ATOM 1652 N N . LEU A 1 212 ? 1.997 -7.448 1.241 1.00 96.56 212 LEU A N 1
ATOM 1653 C CA . LEU A 1 212 ? 2.355 -8.635 0.465 1.00 96.56 212 LEU A CA 1
ATOM 1654 C C . LEU A 1 212 ? 3.325 -9.566 1.211 1.00 96.56 212 LEU A C 1
ATOM 1656 O O . LEU A 1 212 ? 3.142 -10.782 1.186 1.00 96.56 212 LEU A O 1
ATOM 1660 N N . ALA A 1 213 ? 4.330 -9.029 1.907 1.00 95.75 213 ALA A N 1
ATOM 1661 C CA . ALA A 1 213 ? 5.304 -9.827 2.661 1.00 95.75 213 ALA A CA 1
ATOM 1662 C C . ALA A 1 213 ? 4.676 -10.875 3.618 1.00 95.75 213 ALA A C 1
ATOM 1664 O O . ALA A 1 213 ? 5.028 -12.052 3.518 1.00 95.75 213 ALA A O 1
ATOM 1665 N N . PRO A 1 214 ? 3.732 -10.530 4.518 1.00 94.06 214 PRO A N 1
ATOM 1666 C CA . PRO A 1 214 ? 3.078 -11.506 5.393 1.00 94.06 214 PRO A CA 1
ATOM 1667 C C . PRO A 1 214 ? 2.183 -12.491 4.625 1.00 94.06 214 PRO A C 1
ATOM 1669 O O . PRO A 1 214 ? 2.049 -13.637 5.052 1.00 94.06 214 PRO A O 1
ATOM 1672 N N . MET A 1 215 ? 1.604 -12.092 3.486 1.00 95.38 215 MET A N 1
ATOM 1673 C CA . MET A 1 215 ? 0.846 -13.002 2.618 1.00 95.38 215 MET A CA 1
ATOM 1674 C C . MET A 1 215 ? 1.756 -14.077 2.009 1.00 95.38 215 MET A C 1
ATOM 1676 O O . MET A 1 215 ? 1.414 -15.257 2.045 1.00 95.38 215 MET A O 1
ATOM 1680 N N . LEU A 1 216 ? 2.944 -13.692 1.534 1.00 96.31 216 LEU A N 1
ATOM 1681 C CA . LEU A 1 216 ? 3.975 -14.626 1.066 1.00 96.31 216 LEU A CA 1
ATOM 1682 C C . LEU A 1 216 ? 4.496 -15.516 2.206 1.00 96.31 216 LEU A C 1
ATOM 1684 O O . LEU A 1 216 ? 4.615 -16.732 2.045 1.00 96.31 216 LEU A O 1
ATOM 1688 N N . GLY A 1 217 ? 4.719 -14.940 3.390 1.00 95.00 217 GLY A N 1
ATOM 1689 C CA . GLY A 1 217 ? 5.177 -15.682 4.566 1.00 95.00 217 GLY A CA 1
ATOM 1690 C C . GLY A 1 217 ? 4.235 -16.824 4.964 1.00 95.00 217 GLY A C 1
ATOM 1691 O O . GLY A 1 217 ? 4.696 -17.899 5.344 1.00 95.00 217 GLY A O 1
ATOM 1692 N N . ARG A 1 218 ? 2.916 -16.641 4.802 1.00 92.25 218 ARG A N 1
ATOM 1693 C CA . ARG A 1 218 ? 1.902 -17.676 5.086 1.00 92.25 218 ARG A CA 1
ATOM 1694 C C . ARG A 1 218 ? 1.984 -18.897 4.169 1.00 92.25 218 ARG A C 1
ATOM 1696 O O . ARG A 1 218 ? 1.554 -19.971 4.576 1.00 92.25 218 ARG A O 1
ATOM 1703 N N . VAL A 1 219 ? 2.547 -18.751 2.971 1.00 93.81 219 VAL A N 1
ATOM 1704 C CA . VAL A 1 219 ? 2.789 -19.857 2.028 1.00 93.81 219 VAL A CA 1
ATOM 1705 C C . VAL A 1 219 ? 4.254 -20.312 2.021 1.00 93.81 219 VAL A C 1
ATOM 1707 O O . VAL A 1 219 ? 4.684 -21.023 1.119 1.00 93.81 219 VAL A O 1
ATOM 1710 N N . GLY A 1 220 ? 5.032 -19.925 3.040 1.00 96.25 220 GLY A N 1
ATOM 1711 C CA . GLY A 1 220 ? 6.426 -20.344 3.208 1.00 96.25 220 GLY A CA 1
ATOM 1712 C C . GLY A 1 220 ? 7.427 -19.597 2.325 1.00 96.25 220 GLY A C 1
ATOM 1713 O O . GLY A 1 220 ? 8.577 -20.022 2.218 1.00 96.25 220 GLY A O 1
ATOM 1714 N N . ILE A 1 221 ? 7.020 -18.487 1.703 1.00 95.56 221 ILE A N 1
ATOM 1715 C CA . ILE A 1 221 ? 7.884 -17.667 0.853 1.00 95.56 221 ILE A CA 1
ATOM 1716 C C . ILE A 1 221 ? 8.384 -16.472 1.661 1.00 95.56 221 ILE A C 1
ATOM 1718 O O . ILE A 1 221 ? 7.607 -15.633 2.110 1.00 95.56 221 ILE A O 1
ATOM 1722 N N . SER A 1 222 ? 9.701 -16.381 1.828 1.00 94.75 222 SER A N 1
ATOM 1723 C CA . SER A 1 222 ? 10.338 -15.233 2.471 1.00 94.75 222 SER A CA 1
ATOM 1724 C C . SER A 1 222 ? 10.804 -14.235 1.416 1.00 94.75 222 SER A C 1
ATOM 1726 O O . SER A 1 222 ? 11.623 -14.566 0.558 1.00 94.75 222 SER A O 1
ATOM 1728 N N . ALA A 1 223 ? 10.293 -13.010 1.490 1.00 94.31 223 ALA A N 1
ATOM 1729 C CA . ALA A 1 223 ? 10.748 -11.882 0.690 1.00 94.31 223 ALA A CA 1
ATOM 1730 C C . ALA A 1 223 ? 10.909 -10.666 1.605 1.00 94.31 223 ALA A C 1
ATOM 1732 O O . ALA A 1 223 ? 10.032 -10.370 2.420 1.00 94.31 223 ALA A O 1
ATOM 1733 N N . SER A 1 224 ? 12.048 -9.980 1.500 1.00 93.56 224 SER A N 1
ATOM 1734 C CA . SER A 1 224 ? 12.300 -8.795 2.318 1.00 93.56 224 SER A CA 1
ATOM 1735 C C . SER A 1 224 ? 11.494 -7.600 1.801 1.00 93.56 224 SER A C 1
ATOM 1737 O O . SER A 1 224 ? 11.166 -7.514 0.613 1.00 93.56 224 SER A O 1
ATOM 1739 N N . ARG A 1 225 ? 11.186 -6.653 2.693 1.00 91.94 225 ARG A N 1
ATOM 1740 C CA . ARG A 1 225 ? 10.433 -5.437 2.348 1.00 91.94 225 ARG A CA 1
ATOM 1741 C C . ARG A 1 225 ? 11.157 -4.603 1.294 1.00 91.94 225 ARG A C 1
ATOM 1743 O O . ARG A 1 225 ? 10.512 -4.043 0.416 1.00 91.94 225 ARG A O 1
ATOM 1750 N N . GLU A 1 226 ? 12.483 -4.547 1.358 1.00 93.81 226 GLU A N 1
ATOM 1751 C CA . GLU A 1 226 ? 13.342 -3.826 0.416 1.00 93.81 226 GLU A CA 1
ATOM 1752 C C . GLU A 1 226 ? 13.232 -4.429 -0.980 1.00 93.81 226 GLU A C 1
ATOM 1754 O O . GLU A 1 226 ? 12.971 -3.703 -1.933 1.00 93.81 226 GLU A O 1
ATOM 1759 N N . ILE A 1 227 ? 13.341 -5.758 -1.092 1.00 95.00 227 ILE A N 1
ATOM 1760 C CA . ILE A 1 227 ? 13.229 -6.459 -2.374 1.00 95.00 227 ILE A CA 1
ATOM 1761 C C . ILE A 1 227 ? 11.846 -6.226 -2.985 1.00 95.00 227 ILE A C 1
ATOM 1763 O O . ILE A 1 227 ? 11.758 -5.799 -4.136 1.00 95.00 227 ILE A O 1
ATOM 1767 N N . LEU A 1 228 ? 10.776 -6.441 -2.212 1.00 95.81 228 LEU A N 1
ATOM 1768 C CA . LEU A 1 228 ? 9.408 -6.241 -2.698 1.00 95.81 228 LEU A CA 1
ATOM 1769 C C . LEU A 1 228 ? 9.147 -4.783 -3.091 1.00 95.81 228 LEU A C 1
ATOM 1771 O O . LEU A 1 228 ? 8.505 -4.532 -4.106 1.00 95.81 228 LEU A O 1
ATOM 1775 N N . THR A 1 229 ? 9.669 -3.819 -2.329 1.00 94.88 229 THR A N 1
ATOM 1776 C CA . THR A 1 229 ? 9.532 -2.389 -2.643 1.00 94.88 229 THR A CA 1
ATOM 1777 C C . THR A 1 229 ? 10.275 -2.024 -3.924 1.00 94.88 229 THR A C 1
ATOM 1779 O O . THR A 1 229 ? 9.703 -1.371 -4.794 1.00 94.88 229 THR A O 1
ATOM 1782 N N . SER A 1 230 ? 11.529 -2.456 -4.082 1.00 95.50 230 SER A N 1
ATOM 1783 C CA . SER A 1 230 ? 12.310 -2.196 -5.295 1.00 95.50 230 SER A CA 1
ATOM 1784 C C . SER A 1 230 ? 11.666 -2.821 -6.528 1.00 95.50 230 SER A C 1
ATOM 1786 O O . SER A 1 230 ? 11.606 -2.185 -7.578 1.00 95.50 230 SER A O 1
ATOM 1788 N N . GLN A 1 231 ? 11.151 -4.046 -6.407 1.00 95.94 231 GLN A N 1
ATOM 1789 C CA . GLN A 1 231 ? 10.442 -4.710 -7.497 1.00 95.94 231 GLN A CA 1
ATOM 1790 C C . GLN A 1 231 ? 9.114 -4.021 -7.815 1.00 95.94 231 GLN A C 1
ATOM 1792 O O . GLN A 1 231 ? 8.819 -3.829 -8.989 1.00 95.94 231 GLN A O 1
ATOM 1797 N N . ALA A 1 232 ? 8.346 -3.596 -6.806 1.00 95.12 232 ALA A N 1
ATOM 1798 C CA . ALA A 1 232 ? 7.111 -2.842 -7.012 1.00 95.12 232 ALA A CA 1
ATOM 1799 C C . ALA A 1 232 ? 7.373 -1.526 -7.750 1.00 95.12 232 ALA A C 1
ATOM 1801 O O . ALA A 1 232 ? 6.733 -1.250 -8.762 1.00 95.12 232 ALA A O 1
ATOM 1802 N N . PHE A 1 233 ? 8.375 -0.762 -7.297 1.00 94.25 233 PHE A N 1
ATOM 1803 C CA . PHE A 1 233 ? 8.803 0.468 -7.958 1.00 94.25 233 PHE A CA 1
ATOM 1804 C C . PHE A 1 233 ? 9.166 0.216 -9.426 1.00 94.25 233 PHE A C 1
ATOM 1806 O O . PHE A 1 233 ? 8.662 0.898 -10.313 1.00 94.25 233 PHE A O 1
ATOM 1813 N N . LEU A 1 234 ? 10.033 -0.766 -9.694 1.00 94.50 234 LEU A N 1
ATOM 1814 C CA . LEU A 1 234 ? 10.497 -1.060 -11.050 1.00 94.50 234 LEU A CA 1
ATOM 1815 C C . LEU A 1 234 ? 9.348 -1.545 -11.943 1.00 94.50 234 LEU A C 1
ATOM 1817 O O . LEU A 1 234 ? 9.298 -1.173 -13.112 1.00 94.50 234 LEU A O 1
ATOM 1821 N N . LEU A 1 235 ? 8.415 -2.331 -11.399 1.00 94.50 235 LEU A N 1
ATOM 1822 C CA . LEU A 1 235 ? 7.250 -2.826 -12.123 1.00 94.50 235 LEU A CA 1
ATOM 1823 C C . LEU A 1 235 ? 6.322 -1.682 -12.543 1.00 94.50 235 LEU A C 1
ATOM 1825 O O . LEU A 1 235 ? 5.959 -1.595 -13.717 1.00 94.50 235 LEU A O 1
ATOM 1829 N N . ASP A 1 236 ? 5.996 -0.783 -11.613 1.00 91.75 236 ASP A N 1
ATOM 1830 C CA . ASP A 1 236 ? 5.165 0.386 -11.899 1.00 91.75 236 ASP A CA 1
ATOM 1831 C C . ASP A 1 236 ? 5.895 1.399 -12.799 1.00 91.75 236 ASP A C 1
ATOM 1833 O O . ASP A 1 236 ? 5.290 1.954 -13.715 1.00 91.75 236 ASP A O 1
ATOM 1837 N N . TYR A 1 237 ? 7.198 1.620 -12.612 1.00 91.38 237 TYR A N 1
ATOM 1838 C CA . TYR A 1 237 ? 7.983 2.519 -13.464 1.00 91.38 237 TYR A CA 1
ATOM 1839 C C . TYR A 1 237 ? 8.087 2.008 -14.905 1.00 91.38 237 TYR A C 1
ATOM 1841 O O . TYR A 1 237 ? 7.732 2.717 -15.849 1.00 91.38 237 TYR A O 1
ATOM 1849 N N . LEU A 1 238 ? 8.538 0.764 -15.088 1.00 91.69 238 LEU A N 1
ATOM 1850 C CA . LEU A 1 238 ? 8.689 0.169 -16.415 1.00 91.69 238 LEU A CA 1
ATOM 1851 C C . LEU A 1 238 ? 7.329 -0.042 -17.085 1.00 91.69 238 LEU A C 1
ATOM 1853 O O . LEU A 1 238 ? 7.225 0.139 -18.294 1.00 91.69 238 LEU A O 1
ATOM 1857 N N . GLY A 1 239 ? 6.280 -0.353 -16.318 1.00 90.69 239 GLY A N 1
ATOM 1858 C CA . GLY A 1 239 ? 4.907 -0.449 -16.819 1.00 9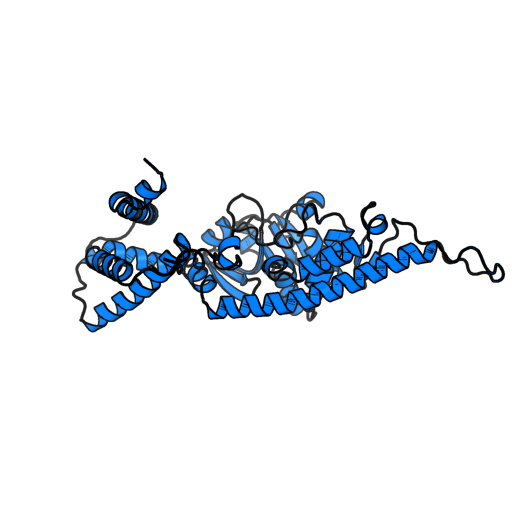0.69 239 GLY A CA 1
ATOM 1859 C C . GLY A 1 239 ? 4.288 0.889 -17.240 1.00 90.69 239 GLY A C 1
ATOM 1860 O O . GLY A 1 239 ? 3.259 0.888 -17.909 1.00 90.69 239 GLY A O 1
ATOM 1861 N N . GLY A 1 240 ? 4.913 2.024 -16.899 1.00 88.12 240 GLY A N 1
ATOM 1862 C CA . GLY A 1 240 ? 4.372 3.363 -17.164 1.00 88.12 240 GLY A CA 1
ATOM 1863 C C . GLY A 1 240 ? 3.285 3.801 -16.176 1.00 88.12 240 GLY A C 1
ATOM 1864 O O . GLY A 1 240 ? 2.583 4.778 -16.429 1.00 88.12 240 GLY A O 1
ATOM 1865 N N . ASN A 1 241 ? 3.157 3.096 -15.054 1.00 85.12 241 ASN A N 1
ATOM 1866 C CA . ASN A 1 241 ? 2.181 3.357 -14.000 1.00 85.12 241 ASN A CA 1
ATOM 1867 C C . ASN A 1 241 ? 2.625 4.513 -13.097 1.00 85.12 241 ASN A C 1
ATOM 1869 O O . ASN A 1 241 ? 1.803 5.272 -12.588 1.00 85.12 241 ASN A O 1
ATOM 1873 N N . LEU A 1 242 ? 3.937 4.673 -12.920 1.00 84.12 242 LEU A N 1
ATOM 1874 C CA . LEU A 1 242 ? 4.496 5.712 -12.070 1.00 84.12 242 LEU A CA 1
ATOM 1875 C C . LEU A 1 242 ? 4.597 7.046 -12.831 1.00 84.12 242 LEU A C 1
ATOM 1877 O O . LEU A 1 242 ? 5.475 7.242 -13.672 1.00 84.12 242 LEU A O 1
ATOM 1881 N N . GLN A 1 243 ? 3.699 7.990 -12.529 1.00 71.31 243 GLN A N 1
ATOM 1882 C CA . GLN A 1 243 ? 3.722 9.337 -13.112 1.00 71.31 243 GLN A CA 1
ATOM 1883 C C . GLN A 1 243 ? 4.724 10.242 -12.382 1.00 71.31 243 GLN A C 1
ATOM 1885 O O . GLN A 1 243 ? 4.399 10.944 -11.429 1.00 71.31 243 GLN A O 1
ATOM 1890 N N . LEU A 1 244 ? 5.960 10.270 -12.866 1.00 65.56 244 LEU A N 1
ATOM 1891 C CA . LEU A 1 244 ? 7.097 10.933 -12.215 1.00 65.56 244 LEU A CA 1
ATOM 1892 C C . LEU A 1 244 ? 7.193 12.443 -12.466 1.00 65.56 244 LEU A C 1
ATOM 1894 O O . LEU A 1 244 ? 8.288 12.990 -12.564 1.00 65.56 244 LEU A O 1
ATOM 1898 N N . ARG A 1 245 ? 6.067 13.156 -12.588 1.00 56.94 245 ARG A N 1
ATOM 1899 C CA . ARG A 1 245 ? 6.089 14.566 -13.021 1.00 56.94 245 ARG A CA 1
ATOM 1900 C C . ARG A 1 245 ? 6.855 15.513 -12.078 1.00 56.94 245 ARG A C 1
ATOM 1902 O O . ARG A 1 245 ? 7.143 16.627 -12.507 1.00 56.94 245 ARG A O 1
ATOM 1909 N N . ALA A 1 246 ? 7.209 15.101 -10.853 1.00 61.16 246 ALA A N 1
ATOM 1910 C CA . ALA A 1 246 ? 7.984 15.945 -9.935 1.00 61.16 246 ALA A CA 1
ATOM 1911 C C . ALA A 1 246 ? 8.877 15.232 -8.887 1.00 61.16 246 ALA A C 1
ATOM 1913 O O . ALA A 1 246 ? 9.364 15.923 -7.999 1.00 61.16 246 ALA A O 1
ATOM 1914 N N . PHE A 1 247 ? 9.119 13.908 -8.956 1.00 75.38 247 PHE A N 1
ATOM 1915 C CA . PHE A 1 247 ? 9.897 13.158 -7.934 1.00 75.38 247 PHE A CA 1
ATOM 1916 C C . PHE A 1 247 ? 9.602 13.597 -6.491 1.00 75.38 247 PHE A C 1
ATOM 1918 O O . PHE A 1 247 ? 10.498 13.876 -5.694 1.00 75.38 247 PHE A O 1
ATOM 1925 N N . SER A 1 248 ? 8.321 13.755 -6.185 1.00 81.19 248 SER A N 1
ATOM 1926 C CA . SER A 1 248 ? 7.872 14.364 -4.944 1.00 81.19 248 SER A CA 1
ATOM 1927 C C . SER A 1 248 ? 6.762 13.533 -4.341 1.00 81.19 248 SER A C 1
ATOM 1929 O O . SER A 1 248 ? 5.858 13.101 -5.058 1.00 81.19 248 SER A O 1
ATOM 1931 N N . GLY A 1 249 ? 6.796 13.405 -3.021 1.00 82.75 249 GLY A N 1
ATOM 1932 C CA . GLY A 1 249 ? 5.774 12.694 -2.272 1.00 82.75 249 GLY A CA 1
ATOM 1933 C C . GLY A 1 249 ? 6.024 11.187 -2.184 1.00 82.75 249 GLY A C 1
ATOM 1934 O O . GLY A 1 249 ? 7.100 10.708 -2.563 1.00 82.75 249 GLY A O 1
ATOM 1935 N N . PRO A 1 250 ? 5.041 10.460 -1.636 1.00 85.31 250 PRO A N 1
ATOM 1936 C CA . PRO A 1 250 ? 5.153 9.040 -1.354 1.00 85.31 250 PRO A CA 1
ATOM 1937 C C . PRO A 1 250 ? 5.123 8.201 -2.633 1.00 85.31 250 PRO A C 1
ATOM 1939 O O . PRO A 1 250 ? 4.413 8.510 -3.594 1.00 85.31 250 PRO A O 1
ATOM 1942 N N . LEU A 1 251 ? 5.860 7.093 -2.621 1.00 88.88 251 LEU A N 1
ATOM 1943 C CA . LEU A 1 251 ? 5.702 6.019 -3.585 1.00 88.88 251 LEU A CA 1
ATOM 1944 C C . LEU A 1 251 ? 4.296 5.438 -3.425 1.00 88.88 251 LEU A C 1
ATOM 1946 O O . LEU A 1 251 ? 3.902 4.990 -2.348 1.00 88.88 251 LEU A O 1
ATOM 1950 N N . THR A 1 252 ? 3.547 5.452 -4.522 1.00 89.81 252 THR A N 1
ATOM 1951 C CA . THR A 1 252 ? 2.258 4.772 -4.622 1.00 89.81 252 THR A CA 1
ATOM 1952 C C . THR A 1 252 ? 2.445 3.533 -5.481 1.00 89.81 252 THR A C 1
ATOM 1954 O O . THR A 1 252 ? 3.126 3.584 -6.503 1.00 89.81 252 THR A O 1
ATOM 1957 N N . VAL A 1 253 ? 1.882 2.416 -5.031 1.00 92.62 253 VAL A N 1
ATOM 1958 C CA . VAL A 1 253 ? 1.983 1.116 -5.691 1.00 92.62 253 VAL A CA 1
ATOM 1959 C C . VAL A 1 253 ? 0.594 0.666 -6.106 1.00 92.62 253 VAL A C 1
ATOM 1961 O O . VAL A 1 253 ? -0.333 0.626 -5.287 1.00 92.62 253 VAL A O 1
ATOM 1964 N N . SER A 1 254 ? 0.445 0.319 -7.381 1.00 93.88 254 SER A N 1
ATOM 1965 C CA . SER A 1 254 ? -0.843 -0.117 -7.919 1.00 93.88 254 SER A CA 1
ATOM 1966 C C . SER A 1 254 ? -1.244 -1.511 -7.417 1.00 93.88 254 SER A C 1
ATOM 1968 O O . SER A 1 254 ? -0.397 -2.364 -7.136 1.00 93.88 254 SER A O 1
ATOM 1970 N N . MET A 1 255 ? -2.551 -1.776 -7.332 1.00 95.31 255 MET A N 1
ATOM 1971 C CA . MET A 1 255 ? -3.065 -3.106 -6.982 1.00 95.31 255 MET A CA 1
ATOM 1972 C C . MET A 1 255 ? -2.647 -4.160 -8.022 1.00 95.31 255 MET A C 1
ATOM 1974 O O . MET A 1 255 ? -2.359 -5.302 -7.662 1.00 95.31 255 MET A O 1
ATOM 1978 N N . ASP A 1 256 ? -2.551 -3.764 -9.298 1.00 95.50 256 ASP A N 1
ATOM 1979 C CA . ASP A 1 256 ? -1.997 -4.594 -10.379 1.00 95.50 256 ASP A CA 1
ATOM 1980 C C . ASP A 1 256 ? -0.555 -5.031 -10.080 1.00 95.50 256 ASP A C 1
ATOM 1982 O O . ASP A 1 256 ? -0.227 -6.215 -10.178 1.00 95.50 256 ASP A O 1
ATOM 1986 N N . THR A 1 257 ? 0.291 -4.107 -9.618 1.00 95.94 257 THR A N 1
ATOM 1987 C CA . THR A 1 257 ? 1.670 -4.421 -9.230 1.00 95.94 257 THR A CA 1
ATOM 1988 C C . THR A 1 257 ? 1.729 -5.396 -8.057 1.00 95.94 257 THR A C 1
ATOM 1990 O O . THR A 1 257 ? 2.483 -6.368 -8.120 1.00 95.94 257 THR A O 1
ATOM 1993 N N . VAL A 1 258 ? 0.895 -5.219 -7.025 1.00 96.81 258 VAL A N 1
ATOM 1994 C CA . VAL A 1 258 ? 0.821 -6.175 -5.902 1.00 96.81 258 VAL A CA 1
ATOM 1995 C C . VAL A 1 258 ? 0.428 -7.571 -6.391 1.00 96.81 258 VAL A C 1
ATOM 1997 O O . VAL A 1 258 ? 1.056 -8.558 -6.006 1.00 96.81 258 VAL A O 1
ATOM 2000 N N . GLN A 1 259 ? -0.572 -7.659 -7.272 1.00 96.44 259 GLN A N 1
ATOM 2001 C CA . GLN A 1 259 ? -1.029 -8.926 -7.837 1.00 96.44 259 GLN A CA 1
ATOM 2002 C C . GLN A 1 259 ? 0.064 -9.624 -8.654 1.00 96.44 259 GLN A C 1
ATOM 2004 O O . GLN A 1 259 ? 0.310 -10.817 -8.472 1.00 96.44 259 GLN A O 1
ATOM 2009 N N . ARG A 1 260 ? 0.732 -8.887 -9.547 1.00 96.50 260 ARG A N 1
ATOM 2010 C CA . ARG A 1 260 ? 1.790 -9.424 -10.414 1.00 96.50 260 ARG A CA 1
ATOM 2011 C C . ARG A 1 260 ? 3.007 -9.875 -9.616 1.00 96.50 260 ARG A C 1
ATOM 2013 O O . ARG A 1 260 ? 3.566 -10.925 -9.922 1.00 96.50 260 ARG A O 1
ATOM 2020 N N . LEU A 1 261 ? 3.385 -9.135 -8.571 1.00 97.06 261 LEU A N 1
ATOM 2021 C CA . LEU A 1 261 ? 4.432 -9.569 -7.647 1.00 97.06 261 LEU A CA 1
ATOM 2022 C C . LEU A 1 261 ? 4.027 -10.849 -6.920 1.00 97.06 261 LEU A C 1
ATOM 2024 O O . LEU A 1 261 ? 4.791 -11.809 -6.938 1.00 97.06 261 LEU A O 1
ATOM 2028 N N . ALA A 1 262 ? 2.824 -10.907 -6.343 1.00 96.75 262 ALA A N 1
ATOM 2029 C CA . ALA A 1 262 ? 2.338 -12.123 -5.695 1.00 96.75 262 ALA A CA 1
ATOM 2030 C C . ALA A 1 262 ? 2.436 -13.333 -6.640 1.00 96.75 262 ALA A C 1
ATOM 2032 O O . ALA A 1 262 ? 3.007 -14.362 -6.270 1.00 96.75 262 ALA A O 1
ATOM 2033 N N . GLN A 1 263 ? 1.979 -13.173 -7.886 1.00 95.88 263 GLN A N 1
ATOM 2034 C CA . GLN A 1 263 ? 2.012 -14.224 -8.899 1.00 95.88 263 GLN A CA 1
ATOM 2035 C C . GLN A 1 263 ? 3.438 -14.648 -9.271 1.00 95.88 263 GLN A C 1
ATOM 2037 O O . GLN A 1 263 ? 3.691 -15.845 -9.397 1.00 95.88 263 GLN A O 1
ATOM 2042 N N . ALA A 1 264 ? 4.375 -13.706 -9.403 1.00 96.56 264 ALA A N 1
ATOM 2043 C CA . ALA A 1 264 ? 5.783 -14.007 -9.670 1.00 96.56 264 ALA A CA 1
ATOM 2044 C C . ALA A 1 264 ? 6.442 -14.813 -8.541 1.00 96.56 264 ALA A C 1
ATOM 2046 O O . ALA A 1 264 ? 7.314 -15.643 -8.787 1.00 96.56 264 ALA A O 1
ATOM 2047 N N . TYR A 1 265 ? 5.980 -14.620 -7.306 1.00 96.62 265 TYR A N 1
ATOM 2048 C CA . TYR A 1 265 ? 6.371 -15.444 -6.167 1.00 96.62 265 TYR A CA 1
ATOM 2049 C C . TYR A 1 265 ? 5.572 -16.755 -6.058 1.00 96.62 265 TYR A C 1
ATOM 2051 O O . TYR A 1 265 ? 5.835 -17.548 -5.165 1.00 96.62 265 TYR A O 1
ATOM 2059 N N . GLY A 1 266 ? 4.627 -17.037 -6.958 1.00 94.75 266 GLY A N 1
ATOM 2060 C CA . GLY A 1 266 ? 3.815 -18.260 -6.943 1.00 94.75 266 GLY A CA 1
ATOM 2061 C C . GLY A 1 266 ? 2.554 -18.181 -6.074 1.00 94.75 266 GLY A C 1
ATOM 2062 O O . GLY A 1 266 ? 1.858 -19.183 -5.915 1.00 94.75 266 GLY A O 1
ATOM 2063 N N . LEU A 1 267 ? 2.219 -17.004 -5.538 1.00 94.38 267 LEU A N 1
ATOM 2064 C CA . LEU A 1 267 ? 0.971 -16.752 -4.822 1.00 94.38 267 LEU A CA 1
ATOM 2065 C C . LEU A 1 267 ? -0.070 -16.154 -5.777 1.00 94.38 267 LEU A C 1
ATOM 2067 O O . LEU A 1 267 ? 0.037 -15.009 -6.205 1.00 94.38 267 LEU A O 1
ATOM 2071 N N . THR A 1 268 ? -1.120 -16.912 -6.093 1.00 94.38 268 THR A N 1
ATOM 2072 C CA . THR A 1 268 ? -2.201 -16.399 -6.949 1.00 94.38 268 THR A CA 1
ATOM 2073 C C . THR A 1 268 ? -3.199 -15.596 -6.123 1.00 94.38 268 THR A C 1
ATOM 2075 O O . THR A 1 268 ? -3.997 -16.163 -5.370 1.00 94.38 268 THR A O 1
ATOM 2078 N N . LEU A 1 269 ? -3.170 -14.277 -6.304 1.00 94.94 269 LEU A N 1
ATOM 2079 C CA . LEU A 1 269 ? -4.174 -13.360 -5.780 1.00 94.94 269 LEU A CA 1
ATOM 2080 C C . LEU A 1 269 ? -5.067 -12.848 -6.913 1.00 94.94 269 LEU A C 1
ATOM 2082 O O . LEU A 1 269 ? -4.589 -12.531 -8.001 1.00 94.94 269 LEU A O 1
ATOM 2086 N N . ASN A 1 270 ? -6.361 -12.735 -6.641 1.00 95.06 270 ASN A N 1
ATOM 2087 C CA . ASN A 1 270 ? -7.352 -12.149 -7.529 1.00 95.06 270 ASN A CA 1
ATOM 2088 C C . ASN A 1 270 ? -7.800 -10.812 -6.963 1.00 95.06 270 ASN A C 1
ATOM 2090 O O . ASN A 1 270 ? -8.150 -10.709 -5.792 1.00 95.06 270 ASN A O 1
ATOM 2094 N N . THR A 1 271 ? -7.811 -9.794 -7.807 1.00 95.38 271 THR A N 1
ATOM 2095 C CA . THR A 1 271 ? -8.343 -8.480 -7.457 1.00 95.38 271 THR A CA 1
ATOM 2096 C C . THR A 1 271 ? -9.850 -8.463 -7.651 1.00 95.38 271 THR A C 1
ATOM 2098 O O . THR A 1 271 ? -10.338 -8.716 -8.762 1.00 95.38 271 THR A O 1
ATOM 2101 N N . VAL A 1 272 ? -10.579 -8.150 -6.595 1.00 96.19 272 VAL A N 1
ATOM 2102 C CA . VAL A 1 272 ? -12.036 -8.236 -6.566 1.00 96.19 272 VAL A CA 1
ATOM 2103 C C . VAL A 1 272 ? -12.636 -7.001 -5.911 1.00 96.19 272 VAL A C 1
ATOM 2105 O O . VAL A 1 272 ? -12.005 -6.370 -5.063 1.00 96.19 272 VAL A O 1
ATOM 2108 N N . GLU A 1 273 ? -13.857 -6.663 -6.305 1.00 96.56 273 GLU A N 1
ATOM 2109 C CA . GLU A 1 273 ? -14.754 -5.827 -5.512 1.00 96.56 273 GLU A CA 1
ATOM 2110 C C . GLU A 1 273 ? -15.622 -6.733 -4.633 1.00 96.56 273 GLU A C 1
ATOM 2112 O O . GLU A 1 273 ? -16.260 -7.657 -5.143 1.00 96.56 273 GLU A O 1
ATOM 2117 N N . LEU A 1 274 ? -15.653 -6.461 -3.331 1.00 96.44 274 LEU A N 1
ATOM 2118 C CA . LEU A 1 274 ? -16.449 -7.173 -2.338 1.00 96.44 274 LEU A CA 1
ATOM 2119 C C . LEU A 1 274 ? -17.649 -6.331 -1.894 1.00 96.44 274 LEU A C 1
ATOM 2121 O O . LEU A 1 274 ? -17.592 -5.112 -1.716 1.00 96.44 274 LEU A O 1
ATOM 2125 N N . THR A 1 275 ? -18.778 -6.981 -1.677 1.00 96.62 275 THR A N 1
ATOM 2126 C CA . THR A 1 275 ? -19.863 -6.438 -0.856 1.00 96.62 275 THR A CA 1
ATOM 2127 C C . THR A 1 275 ? -19.515 -6.553 0.637 1.00 96.62 275 THR A C 1
ATOM 2129 O O . THR A 1 275 ? -18.645 -7.346 1.007 1.00 96.62 275 THR A O 1
ATOM 2132 N N . PRO A 1 276 ? -20.172 -5.777 1.522 1.00 95.44 276 PRO A N 1
ATOM 2133 C CA . PRO A 1 276 ? -20.012 -5.941 2.968 1.00 95.44 276 PRO A CA 1
ATOM 2134 C C . PRO A 1 276 ? -20.293 -7.369 3.458 1.00 95.44 276 PRO A C 1
ATOM 2136 O O . PRO A 1 276 ? -19.569 -7.869 4.312 1.00 95.44 276 PRO A O 1
ATOM 2139 N N . ASP A 1 277 ? -21.285 -8.042 2.875 1.00 95.50 277 ASP A N 1
ATOM 2140 C CA . ASP A 1 277 ? -21.632 -9.417 3.246 1.00 95.50 277 ASP A CA 1
ATOM 2141 C C . ASP A 1 277 ? -20.551 -10.410 2.789 1.00 95.50 277 ASP A C 1
ATOM 2143 O O . ASP A 1 277 ? -20.226 -11.355 3.499 1.00 95.50 277 ASP A O 1
ATOM 2147 N N . GLU A 1 278 ? -19.926 -10.192 1.629 1.00 95.56 278 GLU A N 1
ATOM 2148 C CA . GLU A 1 278 ? -18.819 -11.040 1.168 1.00 95.56 278 GLU A CA 1
ATOM 2149 C C . GLU A 1 278 ? -17.551 -10.869 2.011 1.00 95.56 278 GLU A C 1
ATOM 2151 O O . GLU A 1 278 ? -16.808 -11.836 2.174 1.00 95.56 278 GLU A O 1
ATOM 2156 N N . LEU A 1 279 ? -17.308 -9.678 2.575 1.00 95.19 279 LEU A N 1
ATOM 2157 C CA . LEU A 1 279 ? -16.170 -9.421 3.466 1.00 95.19 279 LEU A CA 1
ATOM 2158 C C . LEU A 1 279 ? -16.164 -10.384 4.662 1.00 95.19 279 LEU A C 1
ATOM 2160 O O . LEU A 1 279 ? -15.122 -10.954 4.981 1.00 95.19 279 LEU A O 1
ATOM 2164 N N . VAL A 1 280 ? -17.314 -10.573 5.312 1.00 94.69 280 VAL A N 1
ATOM 2165 C CA . VAL A 1 280 ? -17.430 -11.413 6.519 1.00 94.69 280 VAL A CA 1
ATOM 2166 C C . VAL A 1 280 ? -17.463 -12.914 6.210 1.00 94.69 280 VAL A C 1
ATOM 2168 O O . VAL A 1 280 ? -17.362 -13.739 7.113 1.00 94.69 280 VAL A O 1
ATOM 2171 N N . LEU A 1 281 ? -17.580 -13.290 4.932 1.00 92.81 281 LEU A N 1
ATOM 2172 C CA . LEU A 1 281 ? -17.538 -14.685 4.484 1.00 92.81 281 LEU A CA 1
ATOM 2173 C C . LEU A 1 281 ? -16.121 -15.166 4.141 1.00 92.81 281 LEU A C 1
ATOM 2175 O O . LEU A 1 281 ? -15.923 -16.362 3.902 1.00 92.81 281 LEU A O 1
ATOM 2179 N N . LEU A 1 282 ? -15.134 -14.267 4.121 1.00 89.25 282 LEU A N 1
ATOM 2180 C CA . LEU A 1 282 ? -13.755 -14.600 3.776 1.00 89.25 282 LEU A CA 1
ATOM 2181 C C . LEU A 1 282 ? -13.150 -15.597 4.768 1.00 89.25 282 LEU A C 1
ATOM 2183 O O . LEU A 1 282 ? -13.133 -15.383 5.977 1.00 89.25 282 LEU A O 1
ATOM 2187 N N . ARG A 1 283 ? -12.591 -16.687 4.234 1.00 89.94 283 ARG A N 1
ATOM 2188 C CA . ARG A 1 283 ? -11.959 -17.755 5.030 1.00 89.94 283 ARG A CA 1
ATOM 2189 C C . ARG A 1 283 ? -10.445 -17.652 5.094 1.00 89.94 283 ARG A C 1
ATOM 2191 O O . ARG A 1 283 ? -9.823 -18.222 5.989 1.00 89.94 283 ARG A O 1
ATOM 2198 N N . PHE A 1 284 ? -9.855 -16.960 4.128 1.00 92.00 284 PHE A N 1
ATOM 2199 C CA . PHE A 1 284 ? -8.420 -16.751 4.044 1.00 92.00 284 PHE A CA 1
ATOM 2200 C C . PHE A 1 284 ? -8.096 -15.266 4.156 1.00 92.00 284 PHE A C 1
ATOM 2202 O O . PHE A 1 284 ? -8.914 -14.428 3.769 1.00 92.00 284 PHE A O 1
ATOM 2209 N N . PRO A 1 285 ? -6.885 -14.936 4.633 1.00 95.31 285 PRO A N 1
ATOM 2210 C CA . PRO A 1 285 ? -6.423 -13.564 4.644 1.00 95.31 285 PRO A CA 1
ATOM 2211 C C . PRO A 1 285 ? -6.479 -12.928 3.255 1.00 95.31 285 PRO A C 1
ATOM 2213 O O . PRO A 1 285 ? -6.249 -13.593 2.240 1.00 95.31 285 PRO A O 1
ATOM 2216 N N . MET A 1 286 ? -6.730 -11.627 3.224 1.00 96.62 286 MET A N 1
ATOM 2217 C CA . MET A 1 286 ? -6.746 -10.831 2.001 1.00 96.62 286 MET A CA 1
ATOM 2218 C C . MET A 1 286 ? -5.999 -9.519 2.204 1.00 96.62 286 MET A C 1
ATOM 2220 O O . MET A 1 286 ? -5.850 -9.054 3.333 1.00 96.62 286 MET A O 1
ATOM 2224 N N . ILE A 1 287 ? -5.578 -8.889 1.111 1.00 97.31 287 ILE A N 1
ATOM 2225 C CA . ILE A 1 287 ? -5.082 -7.510 1.151 1.00 97.31 287 ILE A CA 1
ATOM 2226 C C . ILE A 1 287 ? -6.253 -6.587 0.818 1.00 97.31 287 ILE A C 1
ATOM 2228 O O . ILE A 1 287 ? -6.751 -6.629 -0.303 1.00 97.31 287 ILE A O 1
ATOM 2232 N N . ALA A 1 288 ? -6.694 -5.766 1.766 1.00 97.31 288 ALA A N 1
ATOM 2233 C CA . ALA A 1 288 ? -7.778 -4.806 1.576 1.00 97.31 288 ALA A CA 1
ATOM 2234 C C . ALA A 1 288 ? -7.230 -3.418 1.239 1.00 97.31 288 ALA A C 1
ATOM 2236 O O . ALA A 1 288 ? -6.253 -2.979 1.846 1.00 97.31 288 ALA A O 1
ATOM 2237 N N . ALA A 1 289 ? -7.885 -2.725 0.309 1.00 96.69 289 ALA A N 1
ATOM 2238 C CA . ALA A 1 289 ? -7.616 -1.331 -0.015 1.00 96.69 289 ALA A CA 1
ATOM 2239 C C . ALA A 1 289 ? -8.519 -0.406 0.815 1.00 96.69 289 ALA A C 1
ATOM 2241 O O . ALA A 1 289 ? -9.750 -0.511 0.759 1.00 96.69 289 ALA A O 1
ATOM 2242 N N . LEU A 1 290 ? -7.913 0.499 1.577 1.00 95.00 290 LEU A N 1
ATOM 2243 C CA . LEU A 1 290 ? -8.596 1.462 2.434 1.00 95.00 290 LEU A CA 1
ATOM 2244 C C . LEU A 1 290 ? -8.426 2.887 1.897 1.00 95.00 290 LEU A C 1
ATOM 2246 O O . LEU A 1 290 ? -7.398 3.215 1.306 1.00 95.00 290 LEU A O 1
ATOM 2250 N N . ASP A 1 291 ? -9.451 3.700 2.123 1.00 92.62 291 ASP A N 1
ATOM 2251 C CA . ASP A 1 291 ? -9.493 5.142 1.911 1.00 92.62 291 ASP A CA 1
ATOM 2252 C C . ASP A 1 291 ? -9.423 5.821 3.284 1.00 92.62 291 ASP A C 1
ATOM 2254 O O . ASP A 1 291 ? -10.419 5.935 4.009 1.00 92.62 291 ASP A O 1
ATOM 2258 N N . LEU A 1 292 ? -8.210 6.203 3.683 1.00 86.44 292 LEU A N 1
ATOM 2259 C CA . LEU A 1 292 ? -7.977 6.912 4.937 1.00 86.44 292 LEU A CA 1
ATOM 2260 C C . LEU A 1 292 ? -8.224 8.422 4.799 1.00 86.44 292 LEU A C 1
ATOM 2262 O O . LEU A 1 292 ? -8.541 9.070 5.801 1.00 86.44 292 LEU A O 1
ATOM 2266 N N . THR A 1 293 ? -8.144 8.970 3.580 1.00 81.06 293 THR A N 1
ATOM 2267 C CA . THR A 1 293 ? -8.350 10.401 3.288 1.00 81.06 293 THR A CA 1
ATOM 2268 C C . THR A 1 293 ? -9.833 10.782 3.202 1.00 81.06 293 THR A C 1
ATOM 2270 O O . THR A 1 293 ? -10.180 11.962 3.322 1.00 81.06 293 THR A O 1
ATOM 2273 N N . LYS A 1 294 ? -10.715 9.784 3.056 1.00 83.44 294 LYS A N 1
ATOM 2274 C CA . LYS A 1 294 ? -12.171 9.891 2.877 1.00 83.44 294 LYS A CA 1
ATOM 2275 C C . LYS A 1 294 ? -12.561 10.625 1.591 1.00 83.44 294 LYS A C 1
ATOM 2277 O O . LYS A 1 294 ? -13.591 11.305 1.558 1.00 83.44 294 LYS A O 1
ATOM 2282 N N . ASP A 1 295 ? -11.735 10.526 0.550 1.00 85.88 295 ASP A N 1
ATOM 2283 C CA . ASP A 1 295 ? -11.994 11.126 -0.767 1.00 85.88 295 ASP A CA 1
ATOM 2284 C C . ASP A 1 295 ? -12.582 10.134 -1.792 1.00 85.88 295 ASP A C 1
ATOM 2286 O O . ASP A 1 295 ? -12.860 10.505 -2.936 1.00 85.88 295 ASP A O 1
ATOM 2290 N N . GLY A 1 296 ? -12.834 8.895 -1.369 1.00 86.31 296 GLY A N 1
ATOM 2291 C CA . GLY A 1 296 ? -13.334 7.794 -2.184 1.00 86.31 296 GLY A CA 1
ATOM 2292 C C . GLY A 1 296 ? -12.240 7.038 -2.938 1.00 86.31 296 GLY A C 1
ATOM 2293 O O . GLY A 1 296 ? -12.566 6.143 -3.723 1.00 86.31 296 GLY A O 1
ATOM 2294 N N . VAL A 1 297 ? -10.962 7.379 -2.743 1.00 87.81 297 VAL A N 1
ATOM 2295 C CA . VAL A 1 297 ? -9.830 6.755 -3.428 1.00 87.81 297 VAL A CA 1
ATOM 2296 C C . VAL A 1 297 ? -8.973 5.995 -2.426 1.00 87.81 297 VAL A C 1
ATOM 2298 O O . VAL A 1 297 ? -8.588 6.516 -1.388 1.00 87.81 297 VAL A O 1
ATOM 2301 N N . ALA A 1 298 ? -8.627 4.753 -2.766 1.00 89.38 298 ALA A N 1
ATOM 2302 C CA . ALA A 1 298 ? -7.693 3.989 -1.954 1.00 89.38 298 ALA A CA 1
ATOM 2303 C C . ALA A 1 298 ? -6.348 4.721 -1.845 1.00 89.38 298 ALA A C 1
ATOM 2305 O O . ALA A 1 298 ? -5.796 5.195 -2.845 1.00 89.38 298 ALA A O 1
ATOM 2306 N N . ASP A 1 299 ? -5.818 4.770 -0.632 1.00 88.31 299 ASP A N 1
ATOM 2307 C CA . ASP A 1 299 ? -4.483 5.278 -0.340 1.00 88.31 299 ASP A CA 1
ATOM 2308 C C . ASP A 1 299 ? -3.707 4.350 0.602 1.00 88.31 299 ASP A C 1
ATOM 2310 O O . ASP A 1 299 ? -2.528 4.577 0.864 1.00 88.31 299 ASP A O 1
ATOM 2314 N N . HIS A 1 300 ? -4.322 3.265 1.075 1.00 92.44 300 HIS A N 1
ATOM 2315 C CA . HIS A 1 300 ? -3.706 2.384 2.055 1.00 92.44 300 HIS A CA 1
ATOM 2316 C C . HIS A 1 300 ? -4.039 0.910 1.828 1.00 92.44 300 HIS A C 1
ATOM 2318 O O . HIS A 1 300 ? -5.124 0.568 1.364 1.00 92.44 300 HIS A O 1
ATOM 2324 N N . TYR A 1 301 ? -3.107 0.026 2.181 1.00 95.44 301 TYR A N 1
ATOM 2325 C CA . TYR A 1 301 ? -3.306 -1.422 2.143 1.00 95.44 301 TYR A CA 1
ATOM 2326 C C . TYR A 1 301 ? -3.064 -2.046 3.512 1.00 95.44 301 TYR A C 1
ATOM 2328 O O . TYR A 1 301 ? -2.056 -1.775 4.165 1.00 95.44 301 TYR A O 1
ATOM 2336 N N . VAL A 1 302 ? -3.955 -2.955 3.896 1.00 95.94 302 VAL A N 1
ATOM 2337 C CA . VAL A 1 302 ? -3.833 -3.768 5.112 1.00 95.94 302 VAL A CA 1
ATOM 2338 C C . VAL A 1 302 ? -4.069 -5.235 4.792 1.00 95.94 302 VAL A C 1
ATOM 2340 O O . VAL A 1 302 ? -4.718 -5.555 3.797 1.00 95.94 302 VAL A O 1
ATOM 2343 N N . VAL A 1 303 ? -3.585 -6.140 5.642 1.00 97.38 303 VAL A N 1
ATOM 2344 C CA . VAL A 1 303 ? -3.922 -7.567 5.524 1.00 97.38 303 VAL A CA 1
ATOM 2345 C C . VAL A 1 303 ? -5.047 -7.892 6.483 1.00 97.38 303 VAL A C 1
ATOM 2347 O O . VAL A 1 303 ? -4.807 -8.018 7.678 1.00 97.38 303 VAL A O 1
ATOM 2350 N N . VAL A 1 304 ? -6.264 -8.064 5.980 1.00 97.31 304 VAL A N 1
ATOM 2351 C CA . VAL A 1 304 ? -7.370 -8.569 6.799 1.00 97.31 304 VAL A CA 1
ATOM 2352 C C . VAL A 1 304 ? -7.128 -10.050 7.050 1.00 97.31 304 VAL A C 1
ATOM 2354 O O . VAL A 1 304 ? -6.973 -10.823 6.106 1.00 97.31 304 VAL A O 1
ATOM 2357 N N . THR A 1 305 ? -7.043 -10.436 8.320 1.00 96.50 305 THR A N 1
ATOM 2358 C CA . THR A 1 305 ? -6.778 -11.818 8.737 1.00 96.50 305 THR A CA 1
ATOM 2359 C C . THR A 1 305 ? -8.033 -12.555 9.175 1.00 96.50 305 THR A C 1
ATOM 2361 O O . THR A 1 305 ? -8.088 -13.770 9.006 1.00 96.50 305 THR A O 1
ATOM 2364 N N . GLU A 1 306 ? -9.012 -11.833 9.719 1.00 96.25 306 GLU A N 1
ATOM 2365 C CA . GLU A 1 306 ? -10.320 -12.350 10.121 1.00 96.25 306 GLU A CA 1
ATOM 2366 C C . GLU A 1 306 ? -11.346 -11.215 10.013 1.00 96.25 306 GLU A C 1
ATOM 2368 O O . GLU A 1 306 ? -11.043 -10.063 10.333 1.00 96.25 306 GLU A O 1
ATOM 2373 N N . ALA A 1 307 ? -12.549 -11.530 9.543 1.00 96.81 307 ALA A N 1
ATOM 2374 C CA . ALA A 1 307 ? -13.669 -10.602 9.502 1.00 96.81 307 ALA A CA 1
ATOM 2375 C C . ALA A 1 307 ? -14.939 -11.338 9.930 1.00 96.81 307 ALA A C 1
ATOM 2377 O O . ALA A 1 307 ? -15.246 -12.409 9.414 1.00 96.81 307 ALA A O 1
ATOM 2378 N N . THR A 1 308 ? -15.668 -10.758 10.876 1.00 96.06 308 THR A N 1
ATOM 2379 C CA . THR A 1 308 ? -16.964 -11.244 11.360 1.00 96.06 308 THR A CA 1
ATOM 2380 C C . THR A 1 308 ? -17.979 -10.104 11.309 1.00 96.06 308 THR A C 1
ATOM 2382 O O . THR A 1 308 ? -17.624 -8.962 11.015 1.00 96.06 308 THR A O 1
ATOM 2385 N N . ASP A 1 309 ? -19.229 -10.362 11.686 1.00 95.50 309 ASP A N 1
ATOM 2386 C CA . ASP A 1 309 ? -20.241 -9.299 11.787 1.00 95.50 309 ASP A CA 1
ATOM 2387 C C . ASP A 1 309 ? -19.846 -8.210 12.804 1.00 95.50 309 ASP A C 1
ATOM 2389 O O . ASP A 1 309 ? -20.076 -7.022 12.580 1.00 95.50 309 ASP A O 1
ATOM 2393 N N . ASP A 1 310 ? -19.185 -8.602 13.899 1.00 94.62 310 ASP A N 1
ATOM 2394 C CA . ASP A 1 310 ? -18.835 -7.679 14.985 1.00 94.62 310 ASP A CA 1
ATOM 2395 C C . ASP A 1 310 ? -17.498 -6.939 14.799 1.00 94.62 310 ASP A C 1
ATOM 2397 O O . ASP A 1 310 ? -17.375 -5.775 15.201 1.00 94.62 310 ASP A O 1
ATOM 2401 N N . ARG A 1 311 ? -16.470 -7.593 14.239 1.00 95.50 311 ARG A N 1
ATOM 2402 C CA . ARG A 1 311 ? -15.111 -7.040 14.151 1.00 95.50 311 ARG A CA 1
ATOM 2403 C C . ARG A 1 311 ? -14.342 -7.468 12.903 1.00 95.50 311 ARG A C 1
ATOM 2405 O O . ARG A 1 311 ? -14.594 -8.517 12.317 1.00 95.50 311 ARG A O 1
ATOM 2412 N N . VAL A 1 312 ? -13.320 -6.679 12.586 1.00 96.94 312 VAL A N 1
ATOM 2413 C CA . VAL A 1 312 ? -12.282 -6.996 11.605 1.00 96.94 312 VAL A CA 1
ATOM 2414 C C . VAL A 1 312 ? -10.923 -6.953 12.296 1.00 96.94 312 VAL A C 1
ATOM 2416 O O . VAL A 1 312 ? -10.548 -5.930 12.878 1.00 96.94 312 VAL A O 1
ATOM 2419 N N . ASP A 1 313 ? -10.196 -8.064 12.207 1.00 96.62 313 ASP A N 1
ATOM 2420 C CA . ASP A 1 313 ? -8.812 -8.204 12.646 1.00 96.62 313 ASP A CA 1
ATOM 2421 C C . ASP A 1 313 ? -7.895 -8.082 11.426 1.00 96.62 313 ASP A C 1
ATOM 2423 O O . ASP A 1 313 ? -8.029 -8.826 10.445 1.00 96.62 313 ASP A O 1
ATOM 2427 N N . TYR A 1 314 ? -6.955 -7.141 11.467 1.00 96.56 314 TYR A N 1
ATOM 2428 C CA . TYR A 1 314 ? -6.056 -6.874 10.350 1.00 96.56 314 TYR A CA 1
ATOM 2429 C C . TYR A 1 314 ? -4.627 -6.570 10.798 1.00 96.56 314 TYR A C 1
ATOM 2431 O O . TYR A 1 314 ? -4.363 -6.164 11.928 1.00 96.56 314 TYR A O 1
ATOM 2439 N N . LEU A 1 315 ? -3.684 -6.783 9.884 1.00 94.25 315 LEU A N 1
ATOM 2440 C CA . LEU A 1 315 ? -2.294 -6.387 10.022 1.00 94.25 315 LEU A CA 1
ATOM 2441 C C . LEU A 1 315 ? -2.071 -5.064 9.291 1.00 94.25 315 LEU A C 1
ATOM 2443 O O . LEU A 1 315 ? -2.294 -4.958 8.082 1.00 94.25 315 LEU A O 1
ATOM 2447 N N . GLU A 1 316 ? -1.599 -4.080 10.039 1.00 90.19 316 GLU A N 1
ATOM 2448 C CA . GLU A 1 316 ? -1.144 -2.796 9.532 1.00 90.19 316 GLU A CA 1
ATOM 2449 C C . GLU A 1 316 ? 0.203 -2.944 8.798 1.00 90.19 316 GLU A C 1
ATOM 2451 O O . GLU A 1 316 ? 0.968 -3.884 9.020 1.00 90.19 316 GLU A O 1
ATOM 2456 N N . SER A 1 317 ? 0.525 -1.990 7.931 1.00 82.94 317 SER A N 1
ATOM 2457 C CA . SER A 1 317 ? 1.763 -1.929 7.151 1.00 82.94 317 SER A CA 1
ATOM 2458 C C . SER A 1 317 ? 3.046 -1.982 7.997 1.00 82.94 317 SER A C 1
ATOM 2460 O O . SER A 1 317 ? 4.075 -2.477 7.540 1.00 82.94 317 SER A O 1
ATOM 2462 N N . ASP A 1 318 ? 3.016 -1.538 9.253 1.00 79.62 318 ASP A N 1
ATOM 2463 C CA . ASP A 1 318 ? 4.166 -1.661 10.154 1.00 79.62 318 ASP A CA 1
ATOM 2464 C C . ASP A 1 318 ? 4.262 -3.024 10.865 1.00 79.62 318 ASP A C 1
ATOM 2466 O O . ASP A 1 318 ? 5.234 -3.280 11.577 1.00 79.62 318 ASP A O 1
ATOM 2470 N N . GLY A 1 319 ? 3.321 -3.935 10.606 1.00 84.81 319 GLY A N 1
ATOM 2471 C CA . GLY A 1 319 ? 3.231 -5.257 11.225 1.00 84.81 319 GLY A CA 1
ATOM 2472 C C . GLY A 1 319 ? 2.432 -5.275 12.529 1.00 84.81 319 GLY A C 1
ATOM 2473 O O . GLY A 1 319 ? 2.414 -6.295 13.216 1.00 84.81 319 GLY A O 1
ATOM 2474 N N . THR A 1 320 ? 1.783 -4.171 12.898 1.00 85.38 320 THR A N 1
ATOM 2475 C CA . THR A 1 320 ? 0.915 -4.137 14.079 1.00 85.38 320 THR A CA 1
ATOM 2476 C C . THR A 1 320 ? -0.401 -4.848 13.794 1.00 85.38 320 THR A C 1
ATOM 2478 O O . THR A 1 320 ? -1.035 -4.599 12.773 1.00 85.38 320 THR A O 1
ATOM 2481 N N . HIS A 1 321 ? -0.828 -5.709 14.715 1.00 91.25 321 HIS A N 1
ATOM 2482 C CA . HIS A 1 321 ? -2.170 -6.280 14.694 1.00 91.25 321 HIS A CA 1
ATOM 2483 C C . HIS A 1 321 ? -3.169 -5.278 15.266 1.00 91.25 321 HIS A C 1
ATOM 2485 O O . HIS A 1 321 ? -2.973 -4.749 16.363 1.00 91.25 321 HIS A O 1
ATOM 2491 N N . GLU A 1 322 ? -4.237 -5.037 14.526 1.00 89.00 322 GLU A N 1
ATOM 2492 C CA . GLU A 1 322 ? -5.301 -4.114 14.877 1.00 89.00 322 GLU A CA 1
ATOM 2493 C C . GLU A 1 322 ? -6.650 -4.839 14.805 1.00 89.00 322 GLU A C 1
ATOM 2495 O O . GLU A 1 322 ? -6.860 -5.729 13.981 1.00 89.00 322 GLU A O 1
ATOM 2500 N N . THR A 1 323 ? -7.562 -4.434 15.685 1.00 92.06 323 THR A N 1
ATOM 2501 C CA . THR A 1 323 ? -8.933 -4.945 15.754 1.00 92.06 323 THR A CA 1
ATOM 2502 C C . THR A 1 323 ? -9.868 -3.755 15.846 1.00 92.06 323 THR A C 1
ATOM 2504 O O . THR A 1 323 ? -9.766 -2.958 16.787 1.00 92.06 323 THR A O 1
ATOM 2507 N N . ILE A 1 324 ? -10.800 -3.636 14.903 1.00 90.12 324 ILE A N 1
ATOM 2508 C CA . ILE A 1 324 ? -11.822 -2.583 14.922 1.00 90.12 324 ILE A CA 1
ATOM 2509 C C . ILE A 1 324 ? -13.212 -3.166 14.653 1.00 90.12 324 ILE A C 1
ATOM 2511 O O . ILE A 1 324 ? -13.314 -4.236 14.054 1.00 90.12 324 ILE A O 1
ATOM 2515 N N . PRO A 1 325 ? -14.296 -2.494 15.083 1.00 92.94 325 PRO A N 1
ATOM 2516 C CA . PRO A 1 325 ? -15.645 -2.921 14.734 1.00 92.94 325 PRO A CA 1
ATOM 2517 C C . PRO A 1 325 ? -15.855 -2.964 13.216 1.00 92.94 325 PRO A C 1
ATOM 2519 O O . PRO A 1 325 ? -15.397 -2.063 12.508 1.00 92.94 325 PRO A O 1
ATOM 2522 N N . THR A 1 326 ? -16.596 -3.955 12.717 1.00 94.50 326 THR A N 1
ATOM 2523 C CA . THR A 1 326 ? -16.797 -4.145 11.267 1.00 94.50 326 THR A CA 1
ATOM 2524 C C . THR A 1 326 ? -17.409 -2.923 10.599 1.00 94.50 326 THR A C 1
ATOM 2526 O O . THR A 1 326 ? -16.941 -2.495 9.547 1.00 94.50 326 THR A O 1
ATOM 2529 N N . TYR A 1 327 ? -18.388 -2.281 11.240 1.00 93.69 327 TYR A N 1
ATOM 2530 C CA . TYR A 1 327 ? -18.999 -1.065 10.701 1.00 93.69 327 TYR A CA 1
ATOM 2531 C C . TYR A 1 327 ? -18.017 0.115 10.584 1.00 93.69 327 TYR A C 1
ATOM 2533 O O . TYR A 1 327 ? -18.207 0.959 9.716 1.00 93.69 327 TYR A O 1
ATOM 2541 N N . GLU A 1 328 ? -16.977 0.193 11.425 1.00 88.81 328 GLU A N 1
ATOM 2542 C CA . GLU A 1 328 ? -15.929 1.218 11.299 1.00 88.81 328 GLU A CA 1
ATOM 2543 C C . GLU A 1 328 ? -14.969 0.875 10.161 1.00 88.81 328 GLU A C 1
ATOM 2545 O O . GLU A 1 328 ? -14.630 1.745 9.361 1.00 88.81 328 GLU A O 1
ATOM 2550 N N . PHE A 1 329 ? -14.590 -0.400 10.029 1.00 95.06 329 PHE A N 1
ATOM 2551 C CA . PHE A 1 329 ? -13.777 -0.856 8.902 1.00 95.06 329 PHE A CA 1
ATOM 2552 C C . PHE A 1 329 ? -14.469 -0.575 7.564 1.00 95.06 329 PHE A C 1
ATOM 2554 O O . PHE A 1 329 ? -13.852 -0.031 6.653 1.00 95.06 329 PHE A O 1
ATOM 2561 N N . LEU A 1 330 ? -15.769 -0.866 7.462 1.00 95.69 330 LEU A N 1
ATOM 2562 C CA . LEU A 1 330 ? -16.565 -0.642 6.253 1.00 95.69 330 LEU A CA 1
ATOM 2563 C C . LEU A 1 330 ? -16.660 0.834 5.833 1.00 95.69 330 LEU A C 1
ATOM 2565 O O . LEU A 1 330 ? -16.894 1.097 4.659 1.00 95.69 330 LEU A O 1
ATOM 2569 N N . LYS A 1 331 ? -16.453 1.798 6.744 1.00 93.25 331 LYS A N 1
ATOM 2570 C CA . LYS A 1 331 ? -16.367 3.227 6.380 1.00 93.25 331 LYS A CA 1
ATOM 2571 C C . LYS A 1 331 ? -15.066 3.576 5.657 1.00 93.25 331 LYS A C 1
ATOM 2573 O O . LYS A 1 331 ? -15.046 4.549 4.914 1.00 93.25 331 LYS A O 1
ATOM 2578 N N . LEU A 1 332 ? -13.995 2.828 5.924 1.00 94.19 332 LEU A N 1
ATOM 2579 C CA . LEU A 1 332 ? -12.671 3.020 5.324 1.00 94.19 332 LEU A CA 1
ATOM 2580 C C . LEU A 1 332 ? -12.461 2.097 4.122 1.00 94.19 332 LEU A C 1
ATOM 2582 O O . LEU A 1 332 ? -11.656 2.380 3.243 1.00 94.19 332 LEU A O 1
ATOM 2586 N N . PHE A 1 333 ? -13.143 0.955 4.090 1.00 96.44 333 PHE A N 1
ATOM 2587 C CA . PHE A 1 333 ? -12.940 -0.057 3.072 1.00 96.44 333 PHE A CA 1
ATOM 2588 C C . PHE A 1 333 ? -13.481 0.405 1.719 1.00 96.44 333 PHE A C 1
ATOM 2590 O O . PHE A 1 333 ? -14.687 0.544 1.526 1.00 96.44 333 PHE A O 1
ATOM 2597 N N . THR A 1 334 ? -12.590 0.540 0.736 1.00 96.56 334 THR A N 1
ATOM 2598 C CA . THR A 1 334 ? -12.959 0.915 -0.644 1.00 96.56 334 THR A CA 1
ATOM 2599 C C . THR A 1 334 ? -13.685 -0.187 -1.404 1.00 96.56 334 THR A C 1
ATOM 2601 O O . THR A 1 334 ? -14.016 -0.010 -2.572 1.00 96.56 334 THR A O 1
ATOM 2604 N N . ARG A 1 335 ? -13.922 -1.331 -0.746 1.00 97.00 335 ARG A N 1
ATOM 2605 C CA . ARG A 1 335 ? -14.488 -2.565 -1.299 1.00 97.00 335 ARG A CA 1
ATOM 2606 C C . ARG A 1 335 ? -13.542 -3.341 -2.207 1.00 97.00 335 ARG A C 1
ATOM 2608 O O . ARG A 1 335 ? -13.867 -4.465 -2.572 1.00 97.00 335 ARG A O 1
ATOM 2615 N N . TYR A 1 336 ? -12.362 -2.812 -2.520 1.00 97.06 336 TYR A N 1
ATOM 2616 C CA . TYR A 1 336 ? -11.381 -3.509 -3.343 1.00 97.06 336 TYR A CA 1
ATOM 2617 C C . TYR A 1 336 ? -10.407 -4.327 -2.504 1.00 97.06 336 TYR A C 1
ATOM 2619 O O . TYR A 1 336 ? -9.841 -3.843 -1.522 1.00 97.06 336 TYR A O 1
ATOM 2627 N N . ALA A 1 337 ? -10.172 -5.565 -2.923 1.00 97.00 337 ALA A N 1
ATOM 2628 C CA . ALA A 1 337 ? -9.269 -6.472 -2.238 1.00 97.00 337 ALA A CA 1
ATOM 2629 C C . ALA A 1 337 ? -8.489 -7.368 -3.201 1.00 97.00 337 ALA A C 1
ATOM 2631 O O . ALA A 1 337 ? -8.932 -7.644 -4.315 1.00 97.00 337 ALA A O 1
ATOM 2632 N N . LEU A 1 338 ? -7.344 -7.870 -2.739 1.00 96.62 338 LEU A N 1
ATOM 2633 C CA . LEU A 1 338 ? -6.666 -9.024 -3.316 1.00 96.62 338 LEU A CA 1
ATOM 2634 C C . LEU A 1 338 ? -6.954 -10.259 -2.456 1.00 96.62 338 LEU A C 1
ATOM 2636 O O . LEU A 1 338 ? -6.458 -10.365 -1.332 1.00 96.62 338 LEU A O 1
ATOM 2640 N N . VAL A 1 339 ? -7.724 -11.199 -2.997 1.00 95.50 339 VAL A N 1
ATOM 2641 C CA . VAL A 1 339 ? -8.116 -12.448 -2.328 1.00 95.50 339 VAL A CA 1
ATOM 2642 C C . VAL A 1 339 ? -7.375 -13.637 -2.931 1.00 95.50 339 VAL A C 1
ATOM 2644 O O . VAL A 1 339 ? -7.097 -13.663 -4.130 1.00 95.50 339 VAL A O 1
ATOM 2647 N N . ALA A 1 340 ? -7.050 -14.648 -2.127 1.00 91.12 340 ALA A N 1
ATOM 2648 C CA . ALA A 1 340 ? -6.494 -15.888 -2.662 1.00 91.12 340 ALA A CA 1
ATOM 2649 C C . ALA A 1 340 ? -7.520 -16.582 -3.576 1.00 91.12 340 ALA A C 1
ATOM 2651 O O . ALA A 1 340 ? -8.706 -16.651 -3.258 1.00 91.12 340 ALA A O 1
ATOM 2652 N N . SER A 1 341 ? -7.066 -17.121 -4.713 1.00 72.62 341 SER A N 1
ATOM 2653 C CA . SER A 1 341 ? -7.944 -17.647 -5.774 1.00 72.62 341 SER A CA 1
ATOM 2654 C C . SER A 1 341 ? -8.856 -18.819 -5.387 1.00 72.62 341 SER A C 1
ATOM 2656 O O . SER A 1 341 ? -9.681 -19.227 -6.203 1.00 72.62 341 SER A O 1
ATOM 2658 N N . ALA A 1 342 ? -8.712 -19.382 -4.190 1.00 58.03 342 ALA A N 1
ATOM 2659 C CA . ALA A 1 342 ? -9.426 -20.586 -3.784 1.00 58.03 342 ALA A CA 1
ATOM 2660 C C . ALA A 1 342 ? -10.951 -20.398 -3.667 1.00 58.03 342 ALA A C 1
ATOM 2662 O O . ALA A 1 342 ? -11.677 -21.373 -3.842 1.00 58.03 342 ALA A O 1
ATOM 2663 N N . ASP A 1 343 ? -11.441 -19.172 -3.435 1.00 58.03 343 ASP A N 1
ATOM 2664 C CA . ASP A 1 343 ? -12.787 -19.017 -2.873 1.00 58.03 343 ASP A CA 1
ATOM 2665 C C . ASP A 1 343 ? -13.825 -18.266 -3.727 1.00 58.03 343 ASP A C 1
ATOM 2667 O O . ASP A 1 343 ? -14.974 -18.152 -3.318 1.00 58.03 343 ASP A O 1
ATOM 2671 N N . SER A 1 344 ? -13.492 -17.810 -4.938 1.00 62.31 344 SER A N 1
ATOM 2672 C CA . SER A 1 344 ? -14.474 -17.179 -5.853 1.00 62.31 344 SER A CA 1
ATOM 2673 C C . SER A 1 344 ? -15.278 -16.001 -5.257 1.00 62.31 344 SER A C 1
ATOM 2675 O O . SER A 1 344 ? -16.394 -15.748 -5.703 1.00 62.31 344 SER A O 1
ATOM 2677 N N . TYR A 1 345 ? -14.758 -15.294 -4.248 1.00 82.44 345 TYR A N 1
ATOM 2678 C CA . TYR A 1 345 ? -15.462 -14.154 -3.650 1.00 82.44 345 TYR A CA 1
ATOM 2679 C C . TYR A 1 345 ? -15.375 -12.908 -4.527 1.00 82.44 345 TYR A C 1
ATOM 2681 O O . TYR A 1 345 ? -14.314 -12.614 -5.082 1.00 82.44 345 TYR A O 1
ATOM 2689 N N . GLY A 1 346 ? -16.461 -12.138 -4.568 1.00 91.94 346 GLY A N 1
ATOM 2690 C CA . GLY A 1 346 ? -16.493 -10.825 -5.192 1.00 91.94 346 GLY A CA 1
ATOM 2691 C C . GLY A 1 346 ? -16.518 -10.828 -6.715 1.00 91.94 346 GLY A C 1
ATOM 2692 O O . GLY A 1 346 ? -16.491 -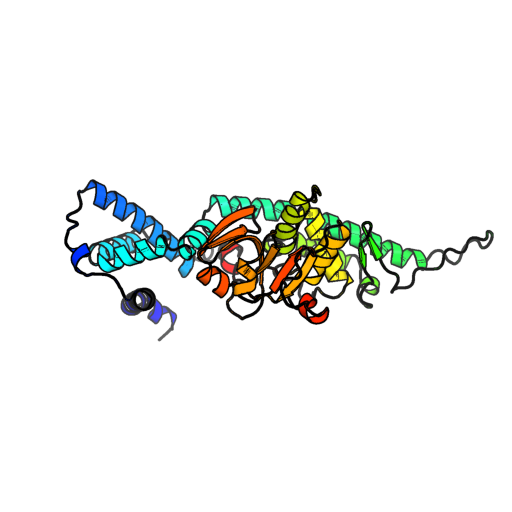11.852 -7.401 1.00 91.94 346 GLY A O 1
ATOM 2693 N N . THR A 1 347 ? -16.554 -9.615 -7.258 1.00 94.81 347 THR A N 1
ATOM 2694 C CA . THR A 1 347 ? -16.538 -9.366 -8.702 1.00 94.81 347 THR A CA 1
ATOM 2695 C C . THR A 1 347 ? -15.118 -9.067 -9.164 1.00 94.81 347 THR A C 1
ATOM 2697 O O . THR A 1 347 ? -14.494 -8.128 -8.675 1.00 94.81 347 THR A O 1
ATOM 2700 N N . LEU A 1 348 ? -14.599 -9.838 -10.126 1.00 94.75 348 LEU A N 1
ATOM 2701 C CA . LEU A 1 348 ? -13.262 -9.614 -10.686 1.00 94.75 348 LEU A CA 1
ATOM 2702 C C . LEU A 1 348 ? -13.137 -8.222 -11.318 1.00 94.75 348 LEU A C 1
ATOM 2704 O O . LEU A 1 348 ? -13.956 -7.817 -12.145 1.00 94.75 348 LEU A O 1
ATOM 2708 N N . LEU A 1 349 ? -12.059 -7.519 -10.974 1.00 95.44 349 LEU A N 1
ATOM 2709 C CA . LEU A 1 349 ? -11.760 -6.200 -11.526 1.00 95.44 349 LEU A CA 1
ATOM 2710 C C . LEU A 1 349 ? -11.114 -6.286 -12.917 1.00 95.44 349 LEU A C 1
ATOM 2712 O O . LEU A 1 349 ? -10.296 -7.164 -13.210 1.00 95.44 349 LEU A O 1
ATOM 2716 N N . SER A 1 350 ? -11.415 -5.306 -13.773 1.00 95.62 350 SER A N 1
ATOM 2717 C CA . SER A 1 350 ? -10.706 -5.132 -15.045 1.00 95.62 350 SER A CA 1
ATOM 2718 C C . SER A 1 350 ? -9.237 -4.746 -14.812 1.00 95.62 350 SER A C 1
ATOM 2720 O O . SER A 1 350 ? -8.857 -4.274 -13.740 1.00 95.62 350 SER A O 1
ATOM 2722 N N . ALA A 1 351 ? -8.381 -4.924 -15.824 1.00 92.56 351 ALA A N 1
ATOM 2723 C CA . ALA A 1 351 ? -6.984 -4.480 -15.743 1.00 92.56 351 ALA A CA 1
ATOM 2724 C C . ALA A 1 351 ? -6.868 -2.963 -15.503 1.00 92.56 351 ALA A C 1
ATOM 2726 O O . ALA A 1 351 ? -6.098 -2.538 -14.650 1.00 92.56 351 ALA A O 1
ATOM 2727 N N . SER A 1 352 ? -7.681 -2.149 -16.188 1.00 92.88 352 SER A N 1
ATOM 2728 C CA . SER A 1 352 ? -7.673 -0.692 -16.003 1.00 92.88 352 SER A CA 1
ATOM 2729 C C . SER A 1 352 ? -8.109 -0.270 -14.600 1.00 92.88 352 SER A C 1
ATOM 2731 O O . SER A 1 352 ? -7.556 0.681 -14.056 1.00 92.88 352 SER A O 1
ATOM 2733 N N . HIS A 1 353 ? -9.065 -0.982 -13.995 1.00 94.69 353 HIS A N 1
ATOM 2734 C CA . HIS A 1 353 ? -9.547 -0.655 -12.657 1.00 94.69 353 HIS A CA 1
ATOM 2735 C C . HIS A 1 353 ? -8.520 -1.032 -11.583 1.00 94.69 353 HIS A C 1
ATOM 2737 O O . HIS A 1 353 ? -8.158 -0.189 -10.768 1.00 94.69 353 HIS A O 1
ATOM 2743 N N . ARG A 1 354 ? -7.961 -2.250 -11.636 1.00 93.88 354 ARG A N 1
ATOM 2744 C CA . ARG A 1 354 ? -6.835 -2.647 -10.767 1.00 93.88 354 ARG A CA 1
ATOM 2745 C C . ARG A 1 354 ? -5.670 -1.679 -10.842 1.00 93.88 354 ARG A C 1
ATOM 2747 O O . ARG A 1 354 ? -5.035 -1.379 -9.838 1.00 93.88 354 ARG A O 1
ATOM 2754 N N . HIS A 1 355 ? -5.379 -1.236 -12.058 1.00 91.81 355 HIS A N 1
ATOM 2755 C CA . HIS A 1 355 ? -4.313 -0.299 -12.307 1.00 91.81 355 HIS A CA 1
ATOM 2756 C C . HIS A 1 355 ? -4.601 1.043 -11.625 1.00 91.81 355 HIS A C 1
ATOM 2758 O O . HIS A 1 355 ? -3.697 1.577 -11.014 1.00 91.81 355 HIS A O 1
ATOM 2764 N N . ALA A 1 356 ? -5.838 1.548 -11.625 1.00 92.00 356 ALA A N 1
ATOM 2765 C CA . ALA A 1 356 ? -6.191 2.823 -10.989 1.00 92.00 356 ALA A CA 1
ATOM 2766 C C . ALA A 1 356 ? -6.216 2.798 -9.446 1.00 92.00 356 ALA A C 1
ATOM 2768 O O . ALA A 1 356 ? -6.153 3.856 -8.820 1.00 92.00 356 ALA A O 1
ATOM 2769 N N . ILE A 1 357 ? -6.310 1.618 -8.826 1.00 92.19 357 ILE A N 1
ATOM 2770 C CA . ILE A 1 357 ? -6.298 1.469 -7.366 1.00 92.19 357 ILE A CA 1
ATOM 2771 C C . ILE A 1 357 ? -4.848 1.463 -6.900 1.00 92.19 357 ILE A C 1
ATOM 2773 O O . ILE A 1 357 ? -4.034 0.671 -7.380 1.00 92.19 357 ILE A O 1
ATOM 2777 N N . HIS A 1 358 ? -4.501 2.368 -5.995 1.00 90.88 358 HIS A N 1
ATOM 2778 C CA . HIS A 1 358 ? -3.144 2.522 -5.493 1.00 90.88 358 HIS A CA 1
ATOM 2779 C C . HIS A 1 358 ? -3.151 2.494 -3.970 1.00 90.88 358 HIS A C 1
ATOM 2781 O O . HIS A 1 358 ? -4.103 2.930 -3.338 1.00 90.88 358 HIS A O 1
ATOM 2787 N N . GLY A 1 359 ? -2.064 2.008 -3.389 1.00 84.44 359 GLY A N 1
ATOM 2788 C CA . GLY A 1 359 ? -1.773 2.203 -1.976 1.00 84.44 359 GLY A CA 1
ATOM 2789 C C . GLY A 1 359 ? -0.472 2.961 -1.843 1.00 84.44 359 GLY A C 1
ATOM 2790 O O . GLY A 1 359 ? 0.463 2.776 -2.621 1.00 84.44 359 GLY A O 1
ATOM 2791 N N . GLY A 1 360 ? -0.446 3.848 -0.873 1.00 76.69 360 GLY A N 1
ATOM 2792 C CA . GLY A 1 360 ? 0.584 4.836 -0.674 1.00 76.69 360 GLY A CA 1
ATOM 2793 C C . GLY A 1 360 ? -0.074 5.979 0.065 1.00 76.69 360 GLY A C 1
ATOM 2794 O O . GLY A 1 360 ? -0.779 6.754 -0.573 1.00 76.69 360 GLY A O 1
ATOM 2795 N N . HIS A 1 361 ? 0.113 6.028 1.386 1.00 68.94 361 HIS A N 1
ATOM 2796 C CA . HIS A 1 361 ? -0.524 6.989 2.276 1.00 68.94 361 HIS A CA 1
ATOM 2797 C C . HIS A 1 361 ? -0.445 8.390 1.668 1.00 68.94 361 HIS A C 1
ATOM 2799 O O . HIS A 1 361 ? 0.651 8.940 1.524 1.00 68.94 361 HIS A O 1
ATOM 2805 N N . ARG A 1 362 ? -1.597 8.912 1.230 1.00 59.91 362 ARG A N 1
ATOM 2806 C CA . ARG A 1 362 ? -1.708 10.222 0.566 1.00 59.91 362 ARG A CA 1
ATOM 2807 C C . ARG A 1 362 ? -1.831 11.354 1.576 1.00 59.91 362 ARG A C 1
ATOM 2809 O O . ARG A 1 362 ? -1.715 12.523 1.207 1.00 59.91 362 ARG A O 1
ATOM 2816 N N . ASP A 1 363 ? -2.056 11.015 2.839 1.00 51.66 363 ASP A N 1
ATOM 2817 C CA . ASP A 1 363 ? -2.419 11.979 3.854 1.00 51.66 363 ASP A CA 1
ATOM 2818 C C . ASP A 1 363 ? -1.200 12.654 4.498 1.00 51.66 363 ASP A C 1
ATOM 2820 O O . ASP A 1 363 ? -0.261 12.001 4.938 1.00 51.66 363 ASP A O 1
ATOM 2824 N N . LYS A 1 364 ? -1.248 13.994 4.483 1.00 46.00 364 LYS A N 1
ATOM 2825 C CA . LYS A 1 364 ? -0.732 15.054 5.386 1.00 46.00 364 LYS A CA 1
ATOM 2826 C C . LYS A 1 364 ? 0.448 14.805 6.344 1.00 46.00 364 LYS A C 1
ATOM 2828 O O . LYS A 1 364 ? 0.672 15.609 7.248 1.00 46.00 364 LYS A O 1
ATOM 2833 N N . ASP A 1 365 ? 1.298 13.821 6.116 1.00 44.00 365 ASP A N 1
ATOM 2834 C CA . ASP A 1 365 ? 2.540 13.627 6.864 1.00 44.00 365 ASP A CA 1
ATOM 2835 C C . ASP A 1 365 ? 3.585 14.721 6.600 1.00 44.00 365 ASP A C 1
ATOM 2837 O O . ASP A 1 365 ? 4.624 14.768 7.260 1.00 44.00 365 ASP A O 1
ATOM 2841 N N . THR A 1 366 ? 3.266 15.708 5.756 1.00 44.66 366 THR A N 1
ATOM 2842 C CA . THR A 1 366 ? 3.883 17.039 5.820 1.00 44.66 366 THR A CA 1
ATOM 2843 C C . THR A 1 366 ? 3.925 17.597 7.249 1.00 44.66 366 THR A C 1
ATOM 2845 O O . THR A 1 366 ? 4.841 18.359 7.553 1.00 44.66 366 THR A O 1
ATOM 2848 N N . TYR A 1 367 ? 3.012 17.194 8.144 1.00 40.06 367 TYR A N 1
ATOM 2849 C CA . TYR A 1 367 ? 3.055 17.563 9.563 1.00 40.06 367 TYR A CA 1
ATOM 2850 C C . TYR A 1 367 ? 3.960 16.664 10.434 1.00 40.06 367 TYR A C 1
ATOM 2852 O O . TYR A 1 367 ? 4.566 17.181 11.370 1.00 40.06 367 TYR A O 1
ATOM 2860 N N . LEU A 1 368 ? 4.118 15.362 10.143 1.00 40.34 368 LEU A N 1
ATOM 2861 C CA . LEU A 1 368 ? 4.963 14.449 10.946 1.00 40.34 368 LEU A CA 1
ATOM 2862 C C . LEU A 1 368 ? 6.427 14.358 10.467 1.00 40.34 368 LEU A C 1
ATOM 2864 O O . LEU A 1 368 ? 7.321 14.023 11.261 1.00 40.34 368 LEU A O 1
ATOM 2868 N N . TYR A 1 369 ? 6.689 14.654 9.192 1.00 42.31 369 TYR A N 1
ATOM 2869 C CA . TYR A 1 369 ? 8.003 14.532 8.542 1.00 42.31 369 TYR A CA 1
ATOM 2870 C C . TYR A 1 369 ? 8.505 15.830 7.895 1.00 42.31 369 TYR A C 1
ATOM 2872 O O . TYR A 1 369 ? 9.639 15.873 7.422 1.00 42.31 369 TYR A O 1
ATOM 2880 N N . GLY A 1 370 ? 7.723 16.914 7.921 1.00 37.25 370 GLY A N 1
ATOM 2881 C CA . GLY A 1 370 ? 8.260 18.240 7.622 1.00 37.25 370 GLY A CA 1
ATOM 2882 C C . GLY A 1 370 ? 9.417 18.586 8.576 1.00 37.25 370 GLY A C 1
ATOM 2883 O O . GLY A 1 370 ? 9.417 18.134 9.728 1.00 37.25 370 GLY A O 1
ATOM 2884 N N . PRO A 1 371 ? 10.423 19.378 8.147 1.00 36.56 371 PRO A N 1
ATOM 2885 C CA . PRO A 1 371 ? 11.395 19.919 9.088 1.00 36.56 371 PRO A CA 1
ATOM 2886 C C . PRO A 1 371 ? 10.620 20.619 10.214 1.00 36.56 371 PRO A C 1
ATOM 2888 O O . PRO A 1 371 ? 9.643 21.311 9.905 1.00 36.56 371 PRO A O 1
ATOM 2891 N N . PRO A 1 372 ? 11.007 20.474 11.499 1.00 37.56 372 PRO A N 1
ATOM 2892 C CA . PRO A 1 372 ? 10.437 21.318 12.538 1.00 37.56 372 PRO A CA 1
ATOM 2893 C C . PRO A 1 372 ? 10.622 22.748 12.047 1.00 37.56 372 PRO A C 1
ATOM 2895 O O . PRO A 1 372 ? 11.755 23.157 11.786 1.00 37.56 372 PRO A O 1
ATOM 2898 N N . LEU A 1 373 ? 9.514 23.447 11.797 1.00 35.00 373 LEU A N 1
ATOM 2899 C CA . LEU A 1 373 ? 9.516 24.798 11.258 1.00 35.00 373 LEU A CA 1
ATOM 2900 C C . LEU A 1 373 ? 10.598 25.604 11.985 1.00 35.00 373 LEU A C 1
ATOM 2902 O O . LEU A 1 373 ? 10.490 25.862 13.184 1.00 35.00 373 LEU A O 1
ATOM 2906 N N . GLN A 1 374 ? 11.650 25.985 11.253 1.00 32.50 374 GLN A N 1
ATOM 2907 C CA . GLN A 1 374 ? 12.712 26.894 11.689 1.00 32.50 374 GLN A CA 1
ATOM 2908 C C . GLN A 1 374 ? 12.159 28.323 11.852 1.00 32.50 374 GLN A C 1
ATOM 2910 O O . GLN A 1 374 ? 12.720 29.294 11.361 1.00 32.50 374 GLN A O 1
ATOM 2915 N N . VAL A 1 375 ? 11.041 28.479 12.558 1.00 28.95 375 VAL A N 1
ATOM 2916 C CA . VAL A 1 375 ? 10.472 29.778 12.943 1.00 28.95 375 VAL A CA 1
ATOM 2917 C C . VAL A 1 375 ? 11.158 30.316 14.214 1.00 28.95 375 VAL A C 1
ATOM 2919 O O . VAL A 1 375 ? 10.911 31.438 14.639 1.00 28.95 375 VAL A O 1
ATOM 2922 N N . LEU A 1 376 ? 12.113 29.574 14.786 1.00 29.97 376 LEU A N 1
ATOM 2923 C CA . LEU A 1 376 ? 12.834 29.949 16.007 1.00 29.97 376 LEU A CA 1
ATOM 2924 C C . LEU A 1 376 ? 14.251 30.519 15.802 1.00 29.97 376 LEU A C 1
ATOM 2926 O O . LEU A 1 376 ? 14.955 30.699 16.790 1.00 29.97 376 LEU A O 1
ATOM 2930 N N . SER A 1 377 ? 14.673 30.876 14.578 1.00 30.23 377 SER A N 1
ATOM 2931 C CA . SER A 1 377 ? 15.948 31.601 14.366 1.00 30.23 377 SER A CA 1
ATOM 2932 C C . SER A 1 377 ? 15.801 33.095 14.038 1.00 30.23 377 SER A C 1
ATOM 2934 O O . SER A 1 377 ? 16.799 33.747 13.745 1.00 30.23 377 SER A O 1
ATOM 2936 N N . LEU A 1 378 ? 14.588 33.659 14.100 1.00 30.28 378 LEU A N 1
ATOM 2937 C CA . LEU A 1 378 ? 14.348 35.101 13.903 1.00 30.28 378 LEU A CA 1
ATOM 2938 C C . LEU A 1 378 ? 14.002 35.864 15.194 1.00 30.28 378 LEU A C 1
ATOM 2940 O O . LEU A 1 378 ? 13.715 37.054 15.130 1.00 30.28 378 LEU A O 1
ATOM 2944 N N . TYR A 1 379 ? 14.075 35.220 16.366 1.00 33.28 379 TYR A N 1
ATOM 2945 C CA . TYR A 1 379 ? 13.691 35.837 17.647 1.00 33.28 379 TYR A CA 1
ATOM 2946 C C . TYR A 1 379 ? 14.752 35.789 18.759 1.00 33.28 379 TYR A C 1
ATOM 2948 O O . TYR A 1 379 ? 14.437 36.075 19.908 1.00 33.28 379 TYR A O 1
ATOM 2956 N N . THR A 1 380 ? 16.021 35.509 18.444 1.00 33.06 380 THR A N 1
ATOM 2957 C CA . THR A 1 380 ? 17.135 35.657 19.410 1.00 33.06 380 THR A CA 1
ATOM 2958 C C . THR A 1 380 ? 18.158 36.726 19.018 1.00 33.06 380 THR A C 1
ATOM 2960 O O . THR A 1 380 ? 19.310 36.667 19.436 1.00 33.06 380 THR A O 1
ATOM 2963 N N . ALA A 1 381 ? 17.742 37.727 18.242 1.00 39.16 381 ALA A N 1
ATOM 2964 C CA . ALA A 1 381 ? 18.499 38.962 18.052 1.00 39.16 381 ALA A CA 1
ATOM 2965 C C . ALA A 1 381 ? 17.571 40.176 18.215 1.00 39.16 381 ALA A C 1
ATOM 2967 O O . ALA A 1 381 ? 17.196 40.821 17.237 1.00 39.16 381 ALA A O 1
ATOM 2968 N N . ALA A 1 382 ? 17.178 40.437 19.462 1.00 36.81 382 ALA A N 1
ATOM 2969 C CA . ALA A 1 382 ? 16.758 41.743 19.966 1.00 36.81 382 ALA A CA 1
ATOM 2970 C C . ALA A 1 382 ? 17.027 41.792 21.473 1.00 36.81 382 ALA A C 1
ATOM 2972 O O . ALA A 1 382 ? 16.520 40.884 22.174 1.00 36.81 382 ALA A O 1
#

Secondary structure (DSSP, 8-state):
--HHHHHTSHHHHHHHHHHHHHHHHHT-----GGGGS-----HHHHHHHHHHHHHHHHHHHHHHHSSPPPHHHHHHHHHHHHH-HHHHHHHHHHHHSHHHHHHHHHT-HHHHHHHHHHHHHHHHHHHHHHHHHHHHHHHHHHHHHHSSSS-------PPPPPTTS-EEEETTEEE---HHHHHH--HHHHHHHHHHHTSHHHHTT-HHHHHHHHHHHHTT----HHHHHHHHHHHHHHHT----SSS-S---EEHHHHHHHHHHTT--EEEEE--HHHHHT--S-EEEEE-SSSSSS--EEEEEEEE-SSEEEEE-TTS-EEEEEHHHHHHHEEEEEEEETTS--SEEPPHHHHHH-EES--S-THHHHS----TTSSSS--